Protein AF-A0A9P6LKK5-F1 (afdb_monomer_lite)

Organism: NCBI:txid1095194

Secondary structure (DSSP, 8-state):
-------TTTT---TT----S--SEEEEEEEEEPSSTTHHHHHHHHHHHHHHHHHHHHHH-GGG--EEEEEE-HHHHHHHH-SPPPTT--PPPPEE-SS-EE-----SEEEEEEESSHHHHHHHHHHHHHHHGGGEEEEEEEEEE-BTTTB-TTSSB-STTS--TTHHHHHHS--TTT---TTTTT--EEEEEEEEE-HHHHHHS-HHHHHHHHTB-TTT-PBPPPPPTTSPPPHHHHH-EE-TT--EE--EE--EEEEETTTTEEEEEEEEEES-HHHHHHHHHHHHHTTTTT---HHHHHEEE----------PPPP-SS-EE-SSPEEE-SEEEEEEEEEE-S--TT-----TT-SEEEEEPTTEEEEEEEE-SS-SEEEEESSSEEEEEEEES--SSEEEEE-SSS-EEEEEEEEE--SS-SEEE-SSEEEEEES-EEEEEEEEEEE-SS-TT----EEEEEES-EEEEEEEEEEEEGGGT--EEEES-B-SSEEEEEEEE----TTS---B-S--TTEEE-SS-B--

Radius of gyration: 26.07 Å; chains: 1; bounding box: 73×42×78 Å

Sequence (532 aa):
MSNIVQLSQLIKTIAGYEKTSPELSATFLVLSAANIPQATQRIRLALSNISGITKNIFTRHPNGKLSCTVGIGYDIWTQIIQQPRPAELRPFTEVQGPKYTAVSTPGDLLFHIRSERRDLSFEFERQLMDILSDAVTVEDETVGFRYFDARDVLGFVDGTANPVGPDVSDTVLVTELEDTTPTALGGSYVVVQKYLHDLESWRRLSTEEQETIIGRTKLDNNELGDAAPDQQKSHKSLTTIEDEDGNEHEILRDNMPFGSPASGEFGTYFIGYSKKLWVIEKMMERMFVGNPPGLHDRIISAALLASVAAGQTLNIPTRSGAIISLPAPSVISGVKDMGNKEYDRGRSCFTDVETPGGHPVFILEDGATLSNAIIGAGQVEGIHCRGACTLKNVWFRRVCDGAITLKGNGNVLIEGGGAQTAVDNVVSHQGQGTVTIKDYTVVDSNRLYRSCGNCANNGGPRNVVVQNLKANDLTLIAGINSNFGDVSTVSNSCGTSVVKVCQEFKGVQKGQESPKVATTANCKGQVSLAAC

pLDDT: mean 85.96, std 15.35, range [19.72, 98.88]

InterPro domains:
  IPR004898 Pectate lyase PlyH/PlyE-like [PF03211] (315-511)
  IPR006314 Dyp-type peroxidase [PS51404] (6-338)
  IPR006314 Dyp-type peroxidase [PTHR30521] (35-299)
  IPR006314 Dyp-type peroxidase [TIGR01413] (30-300)
  IPR011008 Dimeric alpha-beta barrel [SSF54909] (26-300)
  IPR011050 Pectin lyase fold/virulence factor [SSF51126] (334-515)
  IPR012334 Pectin lyase fold [G3DSA:2.160.20.10] (328-529)
  IPR048327 Dyp-type peroxidase, N-terminal domain [PF04261] (55-146)
  IPR048328 Dyp-type peroxidase, C-terminal domain [PF20628] (149-299)

Structure (mmCIF, N/CA/C/O backbone):
data_AF-A0A9P6LKK5-F1
#
_entry.id   AF-A0A9P6LKK5-F1
#
loop_
_atom_site.group_PDB
_atom_site.id
_atom_site.type_symbol
_atom_site.label_atom_id
_atom_site.label_alt_id
_atom_site.label_comp_id
_atom_site.label_asym_id
_atom_site.label_entity_id
_atom_site.label_seq_id
_atom_site.pdbx_PDB_ins_code
_atom_site.Cartn_x
_atom_site.Cartn_y
_atom_site.Cartn_z
_atom_site.occupancy
_atom_site.B_iso_or_equiv
_atom_site.auth_seq_id
_atom_site.auth_comp_id
_atom_site.auth_asym_id
_atom_site.auth_atom_id
_atom_site.pdbx_PDB_model_num
ATOM 1 N N . MET A 1 1 ? 9.078 18.291 45.740 1.00 24.97 1 MET A N 1
ATOM 2 C CA . MET A 1 1 ? 8.128 17.400 45.039 1.00 24.97 1 MET A CA 1
ATOM 3 C C . MET A 1 1 ? 8.243 17.652 43.544 1.00 24.97 1 MET A C 1
ATOM 5 O O . MET A 1 1 ? 7.370 18.270 42.955 1.00 24.97 1 MET A O 1
ATOM 9 N N . SER A 1 2 ? 9.349 17.203 42.950 1.00 19.72 2 SER A N 1
ATOM 10 C CA . SER A 1 2 ? 9.647 17.413 41.530 1.00 19.72 2 SER A CA 1
ATOM 11 C C . SER A 1 2 ? 10.340 16.151 41.022 1.00 19.72 2 SER A C 1
ATOM 13 O O . SER A 1 2 ? 11.561 16.096 40.935 1.00 19.72 2 SER A O 1
ATOM 15 N N . ASN A 1 3 ? 9.557 15.097 40.781 1.00 20.23 3 ASN A N 1
ATOM 16 C CA . ASN A 1 3 ? 10.037 13.869 40.148 1.00 20.23 3 ASN A CA 1
ATOM 17 C C . ASN A 1 3 ? 10.166 14.121 38.640 1.00 20.23 3 ASN A C 1
ATOM 19 O O . ASN A 1 3 ? 9.314 13.719 37.854 1.00 20.23 3 ASN A O 1
ATOM 23 N N . ILE A 1 4 ? 11.221 14.835 38.248 1.00 20.88 4 ILE A N 1
ATOM 24 C CA . ILE A 1 4 ? 11.685 14.887 36.862 1.00 20.88 4 ILE A CA 1
ATOM 25 C C . ILE A 1 4 ? 12.546 13.638 36.671 1.00 20.88 4 ILE A C 1
ATOM 27 O O . ILE A 1 4 ? 13.735 13.630 36.975 1.00 20.88 4 ILE A O 1
ATOM 31 N N . VAL A 1 5 ? 11.920 12.545 36.234 1.00 21.16 5 VAL A N 1
ATOM 32 C CA . VAL A 1 5 ? 12.645 11.388 35.701 1.00 21.16 5 VAL A CA 1
ATOM 33 C C . VAL A 1 5 ? 13.292 11.854 34.396 1.00 21.16 5 VAL A C 1
ATOM 35 O O . VAL A 1 5 ? 12.589 12.203 33.449 1.00 21.16 5 VAL A O 1
ATOM 38 N N . GLN A 1 6 ? 14.625 11.928 34.372 1.00 20.97 6 GLN A N 1
ATOM 39 C CA . GLN A 1 6 ? 15.424 12.192 33.174 1.00 20.97 6 GLN A CA 1
ATOM 40 C C . GLN A 1 6 ? 15.034 11.200 32.066 1.00 20.97 6 GLN A C 1
ATOM 42 O O . GLN A 1 6 ? 15.446 10.046 32.082 1.00 20.97 6 GLN A O 1
ATOM 47 N N . LEU A 1 7 ? 14.274 11.660 31.068 1.00 25.59 7 LEU A N 1
ATOM 48 C CA . LEU A 1 7 ? 14.043 10.941 29.807 1.00 25.59 7 LEU A CA 1
ATOM 49 C C . LEU A 1 7 ? 15.267 10.982 28.863 1.00 25.59 7 LEU A C 1
ATOM 51 O O . LEU A 1 7 ? 15.170 10.590 27.706 1.00 25.59 7 LEU A O 1
ATOM 55 N N . SER A 1 8 ? 16.439 11.424 29.330 1.00 21.52 8 SER A N 1
ATOM 56 C CA . SER A 1 8 ? 17.638 11.641 28.506 1.00 21.52 8 SER A CA 1
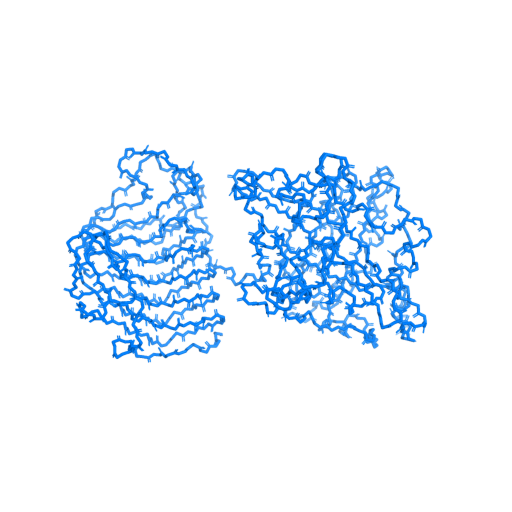ATOM 57 C C . SER A 1 8 ? 18.429 10.368 28.161 1.00 21.52 8 SER A C 1
ATOM 59 O O . SER A 1 8 ? 19.596 10.466 27.801 1.00 21.52 8 SER A O 1
ATOM 61 N N . GLN A 1 9 ? 17.845 9.171 28.286 1.00 23.14 9 GLN A N 1
ATOM 62 C CA . GLN A 1 9 ? 18.545 7.901 28.028 1.00 23.14 9 GLN A CA 1
ATOM 63 C C . GLN A 1 9 ? 17.785 6.901 27.147 1.00 23.14 9 GLN A C 1
ATOM 65 O O . GLN A 1 9 ? 18.331 5.845 26.836 1.00 23.14 9 GLN A O 1
ATOM 70 N N . LEU A 1 10 ? 16.581 7.223 26.663 1.00 28.08 10 LEU A N 1
ATOM 71 C CA . LEU A 1 10 ? 15.770 6.267 25.896 1.00 28.08 10 LEU A CA 1
ATOM 72 C C . LEU A 1 10 ? 16.036 6.251 24.375 1.00 28.08 10 LEU A C 1
ATOM 74 O O . LEU A 1 10 ? 15.193 5.791 23.617 1.00 28.08 10 LEU A O 1
ATOM 78 N N . ILE A 1 11 ? 17.208 6.728 23.939 1.00 31.28 11 ILE A N 1
ATOM 79 C CA . ILE A 1 11 ? 17.755 6.496 22.583 1.00 31.28 11 ILE A CA 1
ATOM 80 C C . ILE A 1 11 ? 18.913 5.474 22.631 1.00 31.28 11 ILE A C 1
ATOM 82 O O . ILE A 1 11 ? 19.483 5.091 21.619 1.00 31.28 11 ILE A O 1
ATOM 86 N N . LYS A 1 12 ? 19.214 4.910 23.812 1.00 30.47 12 LYS A N 1
ATOM 87 C CA . LYS A 1 12 ? 20.156 3.793 23.956 1.00 30.47 12 LYS A CA 1
ATOM 88 C C . LYS A 1 12 ? 19.431 2.470 24.163 1.00 30.47 12 LYS A C 1
ATOM 90 O O . LYS A 1 12 ? 19.333 1.974 25.282 1.00 30.47 12 LYS A O 1
ATOM 95 N N . THR A 1 13 ? 18.997 1.842 23.074 1.00 33.66 13 THR A N 1
ATOM 96 C CA . THR A 1 13 ? 18.974 0.370 22.992 1.00 33.66 13 THR A CA 1
ATOM 97 C C . THR A 1 13 ? 19.226 -0.104 21.554 1.00 33.66 13 THR A C 1
ATOM 99 O O . THR A 1 13 ? 18.430 -0.821 20.970 1.00 33.66 13 THR A O 1
ATOM 102 N N . ILE A 1 14 ? 20.379 0.278 20.993 1.00 33.88 14 ILE A N 1
ATOM 103 C CA . ILE A 1 14 ? 21.130 -0.590 20.057 1.00 33.88 14 ILE A CA 1
ATOM 104 C C . ILE A 1 14 ? 22.131 -1.469 20.852 1.00 33.88 14 ILE A C 1
ATOM 106 O O . ILE A 1 14 ? 22.833 -2.313 20.305 1.00 33.88 14 ILE A O 1
ATOM 110 N N . ALA A 1 15 ? 22.139 -1.349 22.190 1.00 28.02 15 ALA A N 1
ATOM 111 C CA . ALA A 1 15 ? 22.837 -2.245 23.114 1.00 28.02 15 ALA A CA 1
ATOM 112 C C . ALA A 1 15 ? 22.152 -3.625 23.133 1.00 28.02 15 ALA A C 1
ATOM 114 O O . ALA A 1 15 ? 21.361 -3.940 24.019 1.00 28.02 15 ALA A O 1
ATOM 115 N N . GLY A 1 16 ? 22.406 -4.397 22.083 1.00 32.59 16 GLY A N 1
ATOM 116 C CA . GLY A 1 16 ? 21.793 -5.690 21.812 1.00 32.59 16 GLY A CA 1
ATOM 117 C C . GLY A 1 16 ? 21.829 -6.090 20.338 1.00 32.59 16 GLY A C 1
ATOM 118 O O . GLY A 1 16 ? 21.479 -7.223 20.037 1.00 32.59 16 GLY A O 1
ATOM 119 N N . TYR A 1 17 ? 22.286 -5.226 19.420 1.00 37.94 17 TYR A N 1
ATOM 120 C CA . TYR A 1 17 ? 22.567 -5.637 18.040 1.00 37.94 17 TYR A CA 1
ATOM 121 C C . TYR A 1 17 ? 23.902 -6.398 17.951 1.00 37.94 17 TYR A C 1
ATOM 123 O O . TYR A 1 17 ? 24.767 -6.098 17.138 1.00 37.94 17 TYR A O 1
ATOM 131 N N . GLU A 1 18 ? 24.088 -7.416 18.792 1.00 35.94 18 GLU A N 1
ATOM 132 C CA . GLU A 1 18 ? 24.951 -8.527 18.408 1.00 35.94 18 GLU A CA 1
ATOM 133 C C . GLU A 1 18 ? 24.128 -9.340 17.414 1.00 35.94 18 GLU A C 1
ATOM 135 O O . GLU A 1 18 ? 23.229 -10.078 17.818 1.00 35.94 18 GLU A O 1
ATOM 140 N N . LYS A 1 19 ? 24.384 -9.166 16.110 1.00 40.22 19 LYS A N 1
ATOM 141 C CA . LYS A 1 19 ? 23.773 -9.969 15.039 1.00 40.22 19 LYS A CA 1
ATOM 142 C C . LYS A 1 19 ? 24.194 -11.432 15.213 1.00 40.22 19 LYS A C 1
ATOM 144 O O . LYS A 1 19 ? 25.069 -11.943 14.523 1.00 40.22 19 LYS A O 1
ATOM 149 N N . THR A 1 20 ? 23.574 -12.117 16.162 1.00 37.66 20 THR A N 1
ATOM 150 C CA . THR A 1 20 ? 23.706 -13.547 16.403 1.00 37.66 20 THR A CA 1
ATOM 151 C C . THR A 1 20 ? 22.519 -14.208 15.717 1.00 37.66 20 THR A C 1
ATOM 153 O O . THR A 1 20 ? 21.538 -14.555 16.354 1.00 37.66 20 THR A O 1
ATOM 156 N N . SER A 1 21 ? 22.632 -14.352 14.391 1.00 46.91 21 SER A N 1
ATOM 157 C CA . SER A 1 21 ? 21.652 -14.898 13.430 1.00 46.91 21 SER A CA 1
ATOM 158 C C . SER A 1 21 ? 20.370 -14.073 13.199 1.00 46.91 21 SER A C 1
ATOM 160 O O . SER A 1 21 ? 19.715 -13.721 14.170 1.00 46.91 21 SER A O 1
ATOM 162 N N . PRO A 1 22 ? 19.952 -13.838 11.935 1.00 59.53 22 PRO A N 1
ATOM 163 C CA . PRO A 1 22 ? 18.678 -13.172 11.651 1.00 59.53 22 PRO A CA 1
ATOM 164 C C . PRO A 1 22 ? 17.504 -13.977 12.216 1.00 59.53 22 PRO A C 1
ATOM 166 O O . PRO A 1 22 ? 17.384 -15.173 11.918 1.00 59.53 22 PRO A O 1
ATOM 169 N N . GLU A 1 23 ? 16.676 -13.331 13.028 1.00 65.62 23 GLU A N 1
ATOM 170 C CA . GLU A 1 23 ? 15.540 -13.946 13.701 1.00 65.62 23 GLU A CA 1
ATOM 171 C C . GLU A 1 23 ? 14.476 -14.441 12.702 1.00 65.62 23 GLU A C 1
ATOM 173 O O . GLU A 1 23 ? 14.316 -13.917 11.599 1.00 65.62 23 GLU A O 1
ATOM 178 N N . LEU A 1 24 ? 13.732 -15.487 13.072 1.00 80.62 24 LEU A N 1
ATOM 179 C CA . LEU A 1 24 ? 12.740 -16.109 12.184 1.00 80.62 24 LEU A CA 1
ATOM 180 C C . LEU A 1 24 ? 11.471 -15.266 11.968 1.00 80.62 24 LEU A C 1
ATOM 182 O O . LEU A 1 24 ? 10.758 -15.498 10.987 1.00 80.62 24 LEU A O 1
ATOM 186 N N . SER A 1 25 ? 11.165 -14.325 12.867 1.00 89.81 25 SER A N 1
ATOM 187 C CA . SER A 1 25 ? 9.925 -13.545 12.860 1.00 89.81 25 SER A CA 1
ATOM 188 C C . SER A 1 25 ? 10.172 -12.078 13.192 1.00 89.81 25 SER A C 1
ATOM 190 O O . SER A 1 25 ? 10.912 -11.755 14.122 1.00 89.81 25 SER A O 1
ATOM 192 N N . ALA A 1 26 ? 9.446 -11.199 12.504 1.00 92.81 26 ALA A N 1
ATOM 193 C CA . ALA A 1 26 ? 9.378 -9.779 12.824 1.00 92.81 26 ALA A CA 1
ATOM 194 C C . ALA A 1 26 ? 7.929 -9.282 12.759 1.00 92.81 26 ALA A C 1
ATOM 196 O O . ALA A 1 26 ? 7.151 -9.754 11.935 1.00 92.81 26 ALA A O 1
ATOM 197 N N . THR A 1 27 ? 7.578 -8.326 13.608 1.00 95.19 27 THR A N 1
ATOM 198 C CA . THR A 1 27 ? 6.369 -7.512 13.481 1.00 95.19 27 THR A CA 1
ATOM 199 C C . THR A 1 27 ? 6.807 -6.067 13.286 1.00 95.19 27 THR A C 1
ATOM 201 O O . THR A 1 27 ? 7.571 -5.533 14.094 1.00 95.19 27 THR A O 1
ATOM 204 N N . PHE A 1 28 ? 6.315 -5.442 12.223 1.00 95.00 28 PHE A N 1
ATOM 205 C CA . PHE A 1 28 ? 6.422 -4.012 11.978 1.00 95.00 28 PHE A CA 1
ATOM 206 C C . PHE A 1 28 ? 5.086 -3.385 12.340 1.00 95.00 28 PHE A C 1
ATOM 208 O O . PHE A 1 28 ? 4.068 -3.715 11.735 1.00 95.00 28 PHE A O 1
ATOM 215 N N . LEU A 1 29 ? 5.094 -2.518 13.345 1.00 95.62 29 LEU A N 1
ATOM 216 C CA . LEU A 1 29 ? 3.903 -1.824 13.807 1.00 95.62 29 LEU A CA 1
ATOM 217 C C . LEU A 1 29 ? 4.122 -0.318 13.672 1.00 95.62 29 LEU A C 1
ATOM 219 O O . LEU A 1 29 ? 4.954 0.253 14.381 1.00 95.62 29 LEU A O 1
ATOM 223 N N . VAL A 1 30 ? 3.390 0.306 12.753 1.00 92.75 30 VAL A N 1
ATOM 224 C CA . VAL A 1 30 ? 3.398 1.752 12.508 1.00 92.75 30 VAL A CA 1
ATOM 225 C C . VAL A 1 30 ? 2.112 2.345 13.063 1.00 92.75 30 VAL A C 1
ATOM 227 O O . VAL A 1 30 ? 1.020 1.875 12.748 1.00 92.75 30 VAL A O 1
ATOM 230 N N . LEU A 1 31 ? 2.239 3.369 13.903 1.00 91.25 31 LEU A N 1
ATOM 231 C CA . LEU A 1 31 ? 1.123 3.973 14.623 1.00 91.25 31 LEU A CA 1
ATOM 232 C C . LEU A 1 31 ? 1.132 5.495 14.474 1.00 91.25 31 LEU A C 1
ATOM 234 O O . LEU A 1 31 ? 2.204 6.101 14.520 1.00 91.25 31 LEU A O 1
ATOM 238 N N . SER A 1 32 ? -0.045 6.114 14.418 1.00 91.38 32 SER A N 1
ATOM 239 C CA . SER A 1 32 ? -0.208 7.561 14.622 1.00 91.38 32 SER A CA 1
ATOM 240 C C . SER A 1 32 ? -0.735 7.847 16.022 1.00 91.38 32 SER A C 1
ATOM 242 O O . SER A 1 32 ? -1.492 7.059 16.593 1.00 91.38 32 SER A O 1
ATOM 244 N N . ALA A 1 33 ? -0.354 8.981 16.601 1.00 89.38 33 ALA A N 1
ATOM 245 C CA . ALA A 1 33 ? -0.901 9.433 17.868 1.00 89.38 33 ALA A CA 1
ATOM 246 C C . ALA A 1 33 ? -2.366 9.861 17.687 1.00 89.38 33 ALA A C 1
ATOM 248 O O . ALA A 1 33 ? -2.702 10.676 16.827 1.00 89.38 33 ALA A O 1
ATOM 249 N N . ALA A 1 34 ? -3.254 9.351 18.538 1.00 90.69 34 ALA A N 1
ATOM 250 C CA . ALA A 1 34 ? -4.645 9.777 18.542 1.00 90.69 34 ALA A CA 1
ATOM 251 C C . ALA A 1 34 ? -4.765 11.219 19.056 1.00 90.69 34 ALA A C 1
ATOM 253 O O . ALA A 1 34 ? -4.057 11.643 19.974 1.00 90.69 34 ALA A O 1
ATOM 254 N N . ASN A 1 35 ? -5.730 11.969 18.525 1.00 90.75 35 ASN A N 1
ATOM 255 C CA . ASN A 1 35 ? -6.010 13.332 18.972 1.00 90.75 35 ASN A CA 1
ATOM 256 C C . ASN A 1 35 ? -6.849 13.345 20.266 1.00 90.75 35 ASN A C 1
ATOM 258 O O . ASN A 1 35 ? -8.003 13.780 20.276 1.00 90.75 35 ASN A O 1
ATOM 262 N N . ILE A 1 36 ? -6.279 12.825 21.358 1.00 89.88 36 ILE A N 1
ATOM 263 C CA . ILE A 1 36 ? -6.886 12.833 22.694 1.00 89.88 36 ILE A CA 1
ATOM 264 C C . ILE A 1 36 ? -5.930 13.446 23.730 1.00 89.88 36 ILE A C 1
ATOM 266 O O . ILE A 1 36 ? -4.716 13.251 23.635 1.00 89.88 36 ILE A O 1
ATOM 270 N N . PRO A 1 37 ? -6.433 14.130 24.781 1.00 84.88 37 PRO A N 1
ATOM 271 C CA . PRO A 1 37 ? -5.588 14.871 25.729 1.00 84.88 37 PRO A CA 1
ATOM 272 C C . PRO A 1 37 ? -4.498 14.047 26.433 1.00 84.88 37 PRO A C 1
ATOM 274 O O . PRO A 1 37 ? -3.517 14.598 26.922 1.00 84.88 37 PRO A O 1
ATOM 277 N N . GLN A 1 38 ? -4.684 12.728 26.528 1.00 90.62 38 GLN A N 1
ATOM 278 C CA . GLN A 1 38 ? -3.804 11.815 27.262 1.00 90.62 38 GLN A CA 1
ATOM 279 C C . GLN A 1 38 ? -2.867 11.015 26.346 1.00 90.62 38 GLN A C 1
ATOM 281 O O . GLN A 1 38 ? -2.044 10.256 26.863 1.00 90.62 38 GLN A O 1
ATOM 286 N N . ALA A 1 39 ? -2.963 11.172 25.018 1.00 91.12 39 ALA A N 1
ATOM 287 C CA . ALA A 1 39 ? -2.233 10.341 24.061 1.00 91.12 39 ALA A CA 1
ATOM 288 C C . ALA A 1 39 ? -0.719 10.412 24.288 1.00 91.12 39 ALA A C 1
ATOM 290 O O . ALA A 1 39 ? -0.074 9.401 24.557 1.00 91.12 39 ALA A O 1
ATOM 291 N N . THR A 1 40 ? -0.163 11.626 24.321 1.00 93.56 40 THR A N 1
ATOM 292 C CA . THR A 1 40 ? 1.268 11.874 24.549 1.00 93.56 40 THR A CA 1
ATOM 293 C C . THR A 1 40 ? 1.767 11.255 25.859 1.00 93.56 40 THR A C 1
ATOM 295 O O . THR A 1 40 ? 2.863 10.695 25.909 1.00 93.56 40 THR A O 1
ATOM 298 N N . GLN A 1 41 ? 0.969 11.320 26.931 1.00 93.25 41 GLN A N 1
ATOM 299 C CA . GLN A 1 41 ? 1.338 10.745 28.227 1.00 93.25 41 GLN A CA 1
ATOM 300 C C . GLN A 1 41 ? 1.374 9.213 28.175 1.00 93.25 41 GLN A C 1
ATOM 302 O O . GLN A 1 41 ? 2.319 8.618 28.696 1.00 93.25 41 GLN A O 1
ATOM 307 N N . ARG A 1 42 ? 0.381 8.574 27.544 1.00 94.38 42 ARG A N 1
ATOM 308 C CA . ARG A 1 42 ? 0.338 7.109 27.408 1.00 94.38 42 ARG A CA 1
ATOM 309 C C . ARG A 1 42 ? 1.407 6.586 26.460 1.00 94.38 42 ARG A C 1
ATOM 311 O O . ARG A 1 42 ? 2.040 5.590 26.785 1.00 94.38 42 ARG A O 1
ATOM 318 N N . ILE A 1 43 ? 1.688 7.293 25.366 1.00 95.19 43 ILE A N 1
ATOM 319 C CA . ILE A 1 43 ? 2.802 6.959 24.470 1.00 95.19 43 ILE A CA 1
ATOM 320 C C . ILE A 1 43 ? 4.121 7.010 25.246 1.00 95.19 43 ILE A C 1
ATOM 322 O O . ILE A 1 43 ? 4.865 6.036 25.255 1.00 95.19 43 ILE A O 1
ATOM 326 N N . ARG A 1 44 ? 4.397 8.091 25.988 1.00 94.56 44 ARG A N 1
ATOM 327 C CA . ARG A 1 44 ? 5.609 8.176 26.826 1.00 94.56 44 ARG A CA 1
ATOM 328 C C . ARG A 1 44 ? 5.677 7.067 27.876 1.00 94.56 44 ARG A C 1
ATOM 330 O O . ARG A 1 44 ? 6.757 6.531 28.121 1.00 94.56 44 ARG A O 1
ATOM 337 N N . LEU A 1 45 ? 4.541 6.707 28.478 1.00 92.69 45 LEU A N 1
ATOM 338 C CA . LEU A 1 45 ? 4.457 5.582 29.405 1.00 92.69 45 LEU A CA 1
ATOM 339 C C . LEU A 1 45 ? 4.810 4.264 28.703 1.00 92.69 45 LEU A C 1
ATOM 341 O O . LEU A 1 45 ? 5.653 3.528 29.213 1.00 92.69 45 LEU A O 1
ATOM 345 N N . ALA A 1 46 ? 4.230 3.984 27.536 1.00 93.38 46 ALA A N 1
ATOM 346 C CA . ALA A 1 46 ? 4.524 2.794 26.742 1.00 93.38 46 ALA A CA 1
ATOM 347 C C . ALA A 1 46 ? 6.014 2.712 26.390 1.00 93.38 46 ALA A C 1
ATOM 349 O O . ALA A 1 46 ? 6.652 1.707 26.698 1.00 93.38 46 ALA A O 1
ATOM 350 N N . LEU A 1 47 ? 6.596 3.803 25.879 1.00 91.12 47 LEU A N 1
ATOM 351 C CA . LEU A 1 47 ? 8.025 3.892 25.567 1.00 91.12 47 LEU A CA 1
ATOM 352 C C . LEU A 1 47 ? 8.895 3.565 26.789 1.00 91.12 47 LEU A C 1
ATOM 354 O O . LEU A 1 47 ? 9.792 2.730 26.709 1.00 91.12 47 LEU A O 1
ATOM 358 N N . SER A 1 48 ? 8.584 4.141 27.955 1.00 90.06 48 SER A N 1
ATOM 359 C CA . SER A 1 48 ? 9.326 3.856 29.193 1.00 90.06 48 SER A CA 1
ATOM 360 C C . SER A 1 48 ? 9.207 2.398 29.672 1.00 90.06 48 SER A C 1
ATOM 362 O O . SER A 1 48 ? 10.092 1.912 30.378 1.00 90.06 48 SER A O 1
ATOM 364 N N . ASN A 1 49 ? 8.149 1.683 29.267 1.00 89.19 49 ASN A N 1
ATOM 365 C CA . ASN A 1 49 ? 7.883 0.300 29.664 1.00 89.19 49 ASN A CA 1
ATOM 366 C C . ASN A 1 49 ? 8.469 -0.755 28.717 1.00 89.19 49 ASN A C 1
ATOM 368 O O . ASN A 1 49 ? 8.507 -1.921 29.103 1.00 89.19 49 ASN A O 1
ATOM 372 N N . ILE A 1 50 ? 8.983 -0.386 27.539 1.00 88.50 50 ILE A N 1
ATOM 373 C CA . ILE A 1 50 ? 9.526 -1.339 26.549 1.00 88.50 50 ILE A CA 1
ATOM 374 C C . ILE A 1 50 ? 10.542 -2.290 27.176 1.00 88.50 50 ILE A C 1
ATOM 376 O O . ILE A 1 50 ? 10.401 -3.505 27.076 1.00 88.50 50 ILE A O 1
ATOM 380 N N . SER A 1 51 ? 11.524 -1.753 27.907 1.00 83.44 51 SER A N 1
ATOM 381 C CA . SER A 1 51 ? 12.541 -2.582 28.565 1.00 83.44 51 SER A CA 1
ATOM 382 C C . SER A 1 51 ? 11.948 -3.536 29.611 1.00 83.44 51 SER A C 1
ATOM 384 O O . SER A 1 51 ? 12.473 -4.631 29.815 1.00 83.44 51 SER A O 1
ATOM 386 N N . GLY A 1 52 ? 10.849 -3.143 30.260 1.00 86.31 52 GLY A N 1
ATOM 387 C CA . GLY A 1 52 ? 10.107 -3.973 31.204 1.00 86.31 52 GLY A CA 1
ATOM 388 C C . GLY A 1 52 ? 9.379 -5.122 30.509 1.00 86.31 52 GLY A C 1
ATOM 389 O O . GLY A 1 52 ? 9.515 -6.266 30.943 1.00 86.31 52 GLY A O 1
ATOM 390 N N . ILE A 1 53 ? 8.680 -4.835 29.405 1.00 87.19 53 ILE A N 1
ATOM 391 C CA . ILE A 1 53 ? 7.989 -5.839 28.579 1.00 87.19 53 ILE A CA 1
ATOM 392 C C . ILE A 1 53 ? 9.008 -6.846 28.028 1.00 87.19 53 ILE A C 1
ATOM 394 O O . ILE A 1 53 ? 8.864 -8.051 28.246 1.00 87.19 53 ILE A O 1
ATOM 398 N N . THR A 1 54 ? 10.096 -6.365 27.410 1.00 84.75 54 THR A N 1
ATOM 399 C CA . THR A 1 54 ? 11.154 -7.226 26.857 1.00 84.75 54 THR A CA 1
ATOM 400 C C . THR A 1 54 ? 11.754 -8.129 27.931 1.00 84.75 54 THR A C 1
ATOM 402 O O . THR A 1 54 ? 11.849 -9.336 27.726 1.00 84.75 54 THR A O 1
ATOM 405 N N . LYS A 1 55 ? 12.116 -7.589 29.106 1.00 81.88 55 LYS A N 1
ATOM 406 C CA . LYS A 1 55 ? 12.689 -8.384 30.209 1.00 81.88 55 LYS A CA 1
ATOM 407 C C . LYS A 1 55 ? 11.715 -9.425 30.749 1.00 81.88 55 LYS A C 1
ATOM 409 O O . LYS A 1 55 ? 12.143 -10.538 31.055 1.00 81.88 55 LYS A O 1
ATOM 414 N N . ASN A 1 56 ? 10.432 -9.086 30.874 1.00 84.38 56 ASN A N 1
ATOM 415 C CA . ASN A 1 56 ? 9.409 -10.013 31.359 1.00 84.38 56 ASN A CA 1
ATOM 416 C C . ASN A 1 56 ? 9.302 -11.238 30.440 1.00 84.38 56 ASN A C 1
ATOM 418 O O . ASN A 1 56 ? 9.372 -12.374 30.913 1.00 84.38 56 ASN A O 1
ATOM 422 N N . ILE A 1 57 ? 9.229 -11.007 29.128 1.00 84.12 57 ILE A N 1
ATOM 423 C CA . ILE A 1 57 ? 9.148 -12.082 28.136 1.00 84.12 57 ILE A CA 1
ATOM 424 C C . ILE A 1 57 ? 10.476 -12.850 28.061 1.00 84.12 57 ILE A C 1
ATOM 426 O O . ILE A 1 57 ? 10.481 -14.080 28.136 1.00 84.12 57 ILE A O 1
ATOM 430 N N . PHE A 1 58 ? 11.612 -12.146 28.007 1.00 81.06 58 PHE A N 1
ATOM 431 C CA . PHE A 1 58 ? 12.944 -12.754 27.932 1.00 81.06 58 PHE A CA 1
ATOM 432 C C . PHE A 1 58 ? 13.251 -13.662 29.129 1.00 81.06 58 PHE A C 1
ATOM 434 O O . PHE A 1 58 ? 13.767 -14.759 28.946 1.00 81.06 58 PHE A O 1
ATOM 441 N N . THR A 1 59 ? 12.880 -13.264 30.351 1.00 77.69 59 THR A N 1
ATOM 442 C CA . THR A 1 59 ? 13.110 -14.077 31.565 1.00 77.69 59 THR A CA 1
ATOM 443 C C . THR A 1 59 ? 12.439 -15.451 31.470 1.00 77.69 59 THR A C 1
ATOM 445 O O . THR A 1 59 ? 12.950 -16.434 32.002 1.00 77.69 59 THR A O 1
ATOM 448 N N . ARG A 1 60 ? 11.301 -15.538 30.773 1.00 82.56 60 ARG A N 1
ATOM 449 C CA . ARG A 1 60 ? 10.570 -16.793 30.545 1.00 82.56 60 ARG A CA 1
ATOM 450 C C . ARG A 1 60 ? 11.089 -17.556 29.322 1.00 82.56 60 ARG A C 1
ATOM 452 O O . ARG A 1 60 ? 10.918 -18.771 29.247 1.00 82.56 60 ARG A O 1
ATOM 459 N N . HIS A 1 61 ? 11.725 -16.854 28.381 1.00 83.94 61 HIS A N 1
ATOM 460 C CA . HIS A 1 61 ? 12.159 -17.373 27.083 1.00 83.94 61 HIS A CA 1
ATOM 461 C C . HIS A 1 61 ? 13.553 -16.841 26.685 1.00 83.94 61 HIS A C 1
ATOM 463 O O . HIS A 1 61 ? 13.669 -16.089 25.714 1.00 83.94 61 HIS A O 1
ATOM 469 N N . PRO A 1 62 ? 14.635 -17.245 27.379 1.00 75.31 62 PRO A N 1
ATOM 470 C CA . PRO A 1 62 ? 15.974 -16.676 27.172 1.00 75.31 62 PRO A CA 1
ATOM 471 C C . PRO A 1 62 ? 16.547 -16.943 25.770 1.00 75.31 62 PRO A C 1
ATOM 473 O O . PRO A 1 62 ? 17.326 -16.151 25.254 1.00 75.31 62 PRO A O 1
ATOM 476 N N . ASN A 1 63 ? 16.109 -18.020 25.111 1.00 80.00 63 ASN A N 1
ATOM 477 C CA . ASN A 1 63 ? 16.513 -18.356 23.740 1.00 80.00 63 ASN A CA 1
ATOM 478 C C . ASN A 1 63 ? 15.638 -17.682 22.666 1.00 80.00 63 ASN A C 1
ATOM 480 O O . ASN A 1 63 ? 15.791 -17.973 21.487 1.00 80.00 63 ASN A O 1
ATOM 484 N N . GLY A 1 64 ? 14.683 -16.832 23.058 1.00 76.94 64 GLY A N 1
ATOM 485 C CA . GLY A 1 64 ? 13.725 -16.212 22.142 1.00 76.94 64 GLY A CA 1
ATOM 486 C C . GLY A 1 64 ? 14.265 -15.026 21.342 1.00 76.94 64 GLY A C 1
ATOM 487 O O . GLY A 1 64 ? 13.583 -14.584 20.422 1.00 76.94 64 GLY A O 1
ATOM 488 N N . LYS A 1 65 ? 15.444 -14.503 21.719 1.00 82.06 65 LYS A N 1
ATOM 489 C CA . LYS A 1 65 ? 16.099 -13.308 21.145 1.00 82.06 65 LYS A CA 1
ATOM 490 C C . LYS A 1 65 ? 15.127 -12.164 20.828 1.00 82.06 65 LYS A C 1
ATOM 492 O O . LYS A 1 65 ? 15.167 -11.562 19.764 1.00 82.06 65 LYS A O 1
ATOM 497 N N . LEU A 1 66 ? 14.215 -11.888 21.759 1.00 85.19 66 LEU A N 1
ATOM 498 C CA . LEU A 1 66 ? 13.247 -10.812 21.592 1.00 85.19 66 LEU A CA 1
ATOM 499 C C . LEU A 1 66 ? 13.963 -9.457 21.632 1.00 85.19 66 LEU A C 1
ATOM 501 O O . LEU A 1 66 ? 14.588 -9.116 22.639 1.00 85.19 66 LEU A O 1
ATOM 505 N N . SER A 1 67 ? 13.810 -8.668 20.574 1.00 85.38 67 SER A N 1
ATOM 506 C CA . SER A 1 67 ? 14.257 -7.279 20.509 1.00 85.38 67 SER A CA 1
ATOM 507 C C . SER A 1 67 ? 13.136 -6.376 19.998 1.00 85.38 67 SER A C 1
ATOM 509 O O . SER A 1 67 ? 12.239 -6.818 19.283 1.00 85.38 67 SER A O 1
ATOM 511 N N . CYS A 1 68 ? 13.159 -5.109 20.406 1.00 88.88 68 CYS A N 1
ATOM 512 C CA . CYS A 1 68 ? 12.237 -4.094 19.913 1.00 88.88 68 CYS A CA 1
ATOM 513 C C . CYS A 1 68 ? 13.004 -2.793 19.692 1.00 88.88 68 CYS A C 1
ATOM 515 O O . CYS A 1 68 ? 13.578 -2.244 20.636 1.00 88.88 68 CYS A O 1
ATOM 517 N N . THR A 1 69 ? 13.016 -2.318 18.450 1.00 87.88 69 THR A N 1
ATOM 518 C CA . THR A 1 69 ? 13.564 -1.013 18.075 1.00 87.88 69 THR A CA 1
ATOM 519 C C . THR A 1 69 ? 12.418 -0.039 17.852 1.00 87.88 69 THR A C 1
ATOM 521 O O . THR A 1 69 ? 11.445 -0.370 17.177 1.00 87.88 69 THR A O 1
ATOM 524 N N . VAL A 1 70 ? 12.545 1.169 18.404 1.00 91.06 70 VAL A N 1
ATOM 525 C CA . VAL A 1 70 ? 11.527 2.217 18.285 1.00 91.06 70 VAL A CA 1
ATOM 526 C C . VAL A 1 70 ? 11.993 3.309 17.335 1.00 91.06 70 VAL A C 1
ATOM 528 O O . VAL A 1 70 ? 13.061 3.881 17.541 1.00 91.06 70 VAL A O 1
ATOM 531 N N . GLY A 1 71 ? 11.167 3.634 16.345 1.00 90.12 71 GLY A N 1
ATOM 532 C CA . GLY A 1 71 ? 11.268 4.864 15.563 1.00 90.12 71 GLY A CA 1
ATOM 533 C C . GLY A 1 71 ? 10.256 5.901 16.050 1.00 90.12 71 GLY A C 1
ATOM 534 O O . GLY A 1 71 ? 9.152 5.547 16.463 1.00 90.12 71 GLY A O 1
ATOM 535 N N . ILE A 1 72 ? 10.633 7.179 16.011 1.00 92.38 72 ILE A N 1
ATOM 536 C CA . ILE A 1 72 ? 9.769 8.304 16.389 1.00 92.38 72 ILE A CA 1
ATOM 537 C C . ILE A 1 72 ? 9.774 9.310 15.242 1.00 92.38 72 ILE A C 1
ATOM 539 O O . ILE A 1 72 ? 10.831 9.815 14.860 1.00 92.38 72 ILE A O 1
ATOM 543 N N . GLY A 1 73 ? 8.590 9.586 14.705 1.00 86.94 73 GLY A N 1
ATOM 544 C CA . GLY A 1 73 ? 8.372 10.469 13.569 1.00 86.94 73 GLY A CA 1
ATOM 545 C C . GLY A 1 73 ? 8.697 11.931 13.869 1.00 86.94 73 GLY A C 1
ATOM 546 O O . GLY A 1 73 ? 8.708 12.389 15.017 1.00 86.94 73 GLY A O 1
ATOM 547 N N . TYR A 1 74 ? 8.949 12.690 12.804 1.00 87.31 74 TYR A N 1
ATOM 548 C CA . TYR A 1 74 ? 9.326 14.101 12.878 1.00 87.31 74 TYR A CA 1
ATOM 549 C C . TYR A 1 74 ? 8.292 14.968 13.617 1.00 87.31 74 TYR A C 1
ATOM 551 O O . TYR A 1 74 ? 8.660 15.797 14.465 1.00 87.31 74 TYR A O 1
ATOM 559 N N . ASP A 1 75 ? 7.007 14.780 13.311 1.00 85.00 75 ASP A N 1
ATOM 560 C CA . ASP A 1 75 ? 5.917 15.626 13.808 1.00 85.00 75 ASP A CA 1
ATOM 561 C C . ASP A 1 75 ? 5.654 15.416 15.304 1.00 85.00 75 ASP A C 1
ATOM 563 O O . ASP A 1 75 ? 5.438 16.379 16.051 1.00 85.00 75 ASP A O 1
ATOM 567 N N . ILE A 1 76 ? 5.777 14.171 15.774 1.00 89.38 76 ILE A N 1
ATOM 568 C CA . ILE A 1 76 ? 5.547 13.808 17.174 1.00 89.38 76 ILE A CA 1
ATOM 569 C C . ILE A 1 76 ? 6.795 13.981 18.063 1.00 89.38 76 ILE A C 1
ATOM 571 O O . ILE A 1 76 ? 6.672 14.055 19.291 1.00 89.38 76 ILE A O 1
ATOM 575 N N . TRP A 1 77 ? 7.998 14.085 17.477 1.00 87.69 77 TRP A N 1
ATOM 576 C CA . TRP A 1 77 ? 9.277 14.084 18.205 1.00 87.69 77 TRP A CA 1
ATOM 577 C C . TRP A 1 77 ? 9.316 15.058 19.382 1.00 87.69 77 TRP A C 1
ATOM 579 O O . TRP A 1 77 ? 9.592 14.669 20.515 1.00 87.69 77 TRP A O 1
ATOM 589 N N . THR A 1 78 ? 9.029 16.340 19.146 1.00 88.19 78 THR A N 1
ATOM 590 C CA . THR A 1 78 ? 9.146 17.371 20.190 1.00 88.19 78 THR A CA 1
ATOM 591 C C . THR A 1 78 ? 8.080 17.225 21.270 1.00 88.19 78 THR A C 1
ATOM 593 O O . THR A 1 78 ? 8.325 17.593 22.419 1.00 88.19 78 THR A O 1
ATOM 596 N N . GLN A 1 79 ? 6.928 16.639 20.937 1.00 89.75 79 GLN A N 1
ATOM 597 C CA . GLN A 1 79 ? 5.855 16.364 21.891 1.00 89.75 79 GLN A CA 1
ATOM 598 C C . GLN A 1 79 ? 6.246 15.224 22.845 1.00 89.75 79 GLN A C 1
ATOM 600 O O . GLN A 1 79 ? 5.981 15.291 24.047 1.00 89.75 79 GLN A O 1
ATOM 605 N N . ILE A 1 80 ? 6.923 14.196 22.323 1.00 88.94 80 ILE A N 1
ATOM 606 C CA . ILE A 1 80 ? 7.271 12.980 23.068 1.00 88.94 80 ILE A CA 1
ATOM 607 C C . ILE A 1 80 ? 8.630 13.078 23.749 1.00 88.94 80 ILE A C 1
ATOM 609 O O . ILE A 1 80 ? 8.723 12.761 24.932 1.00 88.94 80 ILE A O 1
ATOM 613 N N . ILE A 1 81 ? 9.666 13.534 23.050 1.00 86.94 81 ILE A N 1
ATOM 614 C CA . ILE A 1 81 ? 11.043 13.588 23.558 1.00 86.94 81 ILE A CA 1
ATOM 615 C C . ILE A 1 81 ? 11.318 14.887 24.322 1.00 86.94 81 ILE A C 1
ATOM 617 O O . ILE A 1 81 ? 12.116 14.880 25.258 1.00 86.94 81 ILE A O 1
ATOM 621 N N . GLN A 1 82 ? 10.622 15.984 23.994 1.00 89.25 82 GLN A N 1
ATOM 622 C CA . GLN A 1 82 ? 10.815 17.305 24.620 1.00 89.25 82 GLN A CA 1
ATOM 623 C C . GLN A 1 82 ? 12.269 17.813 24.537 1.00 89.25 82 GLN A C 1
ATOM 625 O O . GLN A 1 82 ? 12.754 18.495 25.437 1.00 89.25 82 GLN A O 1
ATOM 630 N N . GLN A 1 83 ? 12.965 17.467 23.453 1.00 87.06 83 GLN A N 1
ATOM 631 C CA . GLN A 1 83 ? 14.329 17.898 23.136 1.00 87.06 83 GLN A CA 1
ATOM 632 C C . GLN A 1 83 ? 14.414 18.296 21.657 1.00 87.06 83 GLN A C 1
ATOM 634 O O . GLN A 1 83 ? 13.491 17.974 20.893 1.00 87.06 83 GLN A O 1
ATOM 639 N N . PRO A 1 84 ? 15.500 18.966 21.227 1.00 88.44 84 PRO A N 1
ATOM 640 C CA . PRO A 1 84 ? 15.746 19.224 19.815 1.00 88.44 84 PRO A CA 1
ATOM 641 C C . PRO A 1 84 ? 15.686 17.943 18.972 1.00 88.44 84 PRO A C 1
ATOM 643 O O . PRO A 1 84 ? 15.953 16.835 19.454 1.00 88.44 84 PRO A O 1
ATOM 646 N N . ARG A 1 85 ? 15.282 18.107 17.711 1.00 87.12 85 ARG A N 1
ATOM 647 C CA . ARG A 1 85 ? 15.296 17.029 16.719 1.00 87.12 85 ARG A CA 1
ATOM 648 C C . ARG A 1 85 ? 16.737 16.757 16.272 1.00 87.12 85 ARG A C 1
ATOM 650 O O . ARG A 1 85 ? 17.508 17.714 16.223 1.00 87.12 85 ARG A O 1
ATOM 657 N N . PRO A 1 86 ? 17.075 15.506 15.916 1.00 87.56 86 PRO A N 1
ATOM 658 C CA . PRO A 1 86 ? 18.296 15.202 15.185 1.00 87.56 86 PRO A CA 1
ATOM 659 C C . PRO A 1 86 ? 18.376 16.014 13.886 1.00 87.56 86 PRO A C 1
ATOM 661 O O . PRO A 1 86 ? 17.343 16.310 13.279 1.00 87.56 86 PRO A O 1
ATOM 664 N N . ALA A 1 87 ? 19.587 16.362 13.466 1.00 89.12 87 ALA A N 1
ATOM 665 C CA . ALA A 1 87 ? 19.879 17.319 12.405 1.00 89.12 87 ALA A CA 1
ATOM 666 C C . ALA A 1 87 ? 19.237 16.955 11.060 1.00 89.12 87 ALA A C 1
ATOM 668 O O . ALA A 1 87 ? 18.719 17.832 10.369 1.00 89.12 87 ALA A O 1
ATOM 669 N N . GLU A 1 88 ? 19.230 15.670 10.700 1.00 89.94 88 GLU A N 1
ATOM 670 C CA . GLU A 1 88 ? 18.631 15.203 9.451 1.00 89.94 88 GLU A CA 1
ATOM 671 C C . GLU A 1 88 ? 17.188 14.713 9.617 1.00 89.94 88 GLU A C 1
ATOM 673 O O . GLU A 1 88 ? 16.557 14.400 8.610 1.00 89.94 88 GLU A O 1
ATOM 678 N N . LEU A 1 89 ? 16.622 14.669 10.832 1.00 89.56 89 LEU A N 1
ATOM 679 C CA . LEU A 1 89 ? 15.257 14.172 11.022 1.00 89.56 89 LEU A CA 1
ATOM 680 C C . LEU A 1 89 ? 14.266 15.095 10.306 1.00 89.56 89 LEU A C 1
ATOM 682 O O . LEU A 1 89 ? 14.122 16.268 10.656 1.00 89.56 89 LEU A O 1
ATOM 686 N N . ARG A 1 90 ? 13.542 14.535 9.338 1.00 86.50 90 ARG A N 1
ATOM 687 C CA . ARG A 1 90 ? 12.510 15.204 8.540 1.00 86.50 90 ARG A CA 1
ATOM 688 C C . ARG A 1 90 ? 11.439 14.197 8.110 1.00 86.50 90 ARG A C 1
ATOM 690 O O . ARG A 1 90 ? 11.715 12.996 8.135 1.00 86.50 90 ARG A O 1
ATOM 697 N N . PRO A 1 91 ? 10.230 14.651 7.737 1.00 82.75 91 PRO A N 1
ATOM 698 C CA . PRO A 1 91 ? 9.245 13.780 7.105 1.00 82.75 91 PRO A CA 1
ATOM 699 C C . PRO A 1 91 ? 9.814 13.150 5.828 1.00 82.75 91 PRO A C 1
ATOM 701 O O . PRO A 1 91 ? 10.622 13.776 5.136 1.00 82.75 91 PRO A O 1
ATOM 704 N N . PHE A 1 92 ? 9.381 11.930 5.504 1.00 82.75 92 PHE A N 1
ATOM 705 C CA . PHE A 1 92 ? 9.780 11.278 4.259 1.00 82.75 92 PHE A CA 1
ATOM 706 C C . PHE A 1 92 ? 9.328 12.128 3.066 1.00 82.75 92 PHE A C 1
ATOM 708 O O . PHE A 1 92 ? 8.150 12.484 2.957 1.00 82.75 92 PHE A O 1
ATOM 715 N N . THR A 1 93 ? 10.267 12.470 2.186 1.00 81.50 93 THR A N 1
ATOM 716 C CA . THR A 1 93 ? 9.972 13.231 0.970 1.00 81.50 93 THR A CA 1
ATOM 717 C C . THR A 1 93 ? 9.613 12.261 -0.140 1.00 81.50 93 THR A C 1
ATOM 719 O O . THR A 1 93 ? 10.395 11.367 -0.456 1.00 81.50 93 THR A O 1
ATOM 722 N N . GLU A 1 94 ? 8.435 12.439 -0.738 1.00 80.44 94 GLU A N 1
ATOM 723 C CA . GLU A 1 94 ? 8.015 11.598 -1.854 1.00 80.44 94 GLU A CA 1
ATOM 724 C C . GLU A 1 94 ? 9.009 11.663 -3.010 1.00 80.44 94 GLU A C 1
ATOM 726 O O . GLU A 1 94 ? 9.415 12.745 -3.442 1.00 80.44 94 GLU A O 1
ATOM 731 N N . VAL A 1 95 ? 9.347 10.499 -3.558 1.00 83.62 95 VAL A N 1
ATOM 732 C CA . VAL A 1 95 ? 10.210 10.405 -4.737 1.00 83.62 95 VAL A CA 1
ATOM 733 C C . VAL A 1 95 ? 9.346 10.062 -5.938 1.00 83.62 95 VAL A C 1
ATOM 735 O O . VAL A 1 95 ? 8.963 8.909 -6.140 1.00 83.62 95 VAL A O 1
ATOM 738 N N . GLN A 1 96 ? 9.026 11.079 -6.734 1.00 84.81 96 GLN A N 1
ATOM 739 C CA . GLN A 1 96 ? 8.194 10.943 -7.927 1.00 84.81 96 GLN A CA 1
ATOM 740 C C . GLN A 1 96 ? 9.063 10.613 -9.143 1.00 84.81 96 GLN A C 1
ATOM 742 O O . GLN A 1 96 ? 9.694 11.486 -9.741 1.00 84.81 96 GLN A O 1
ATOM 747 N N . GLY A 1 97 ? 9.100 9.333 -9.506 1.00 78.25 97 GLY A N 1
ATOM 748 C CA . GLY A 1 97 ? 9.696 8.870 -10.750 1.00 78.25 97 GLY A CA 1
ATOM 749 C C . GLY A 1 97 ? 8.759 9.057 -11.951 1.00 78.25 97 GLY A C 1
ATOM 750 O O . GLY A 1 97 ? 7.565 9.310 -11.787 1.00 78.25 97 GLY A O 1
ATOM 751 N N . PRO A 1 98 ? 9.247 8.858 -13.190 1.00 75.81 98 PRO A N 1
ATOM 752 C CA . PRO A 1 98 ? 8.412 8.960 -14.392 1.00 75.81 98 PRO A CA 1
ATOM 753 C C . PRO A 1 98 ? 7.230 7.978 -14.432 1.00 75.81 98 PRO A C 1
ATOM 755 O O . PRO A 1 98 ? 6.245 8.230 -15.126 1.00 75.81 98 PRO A O 1
ATOM 758 N N . LYS A 1 99 ? 7.347 6.837 -13.737 1.00 75.44 99 LYS A N 1
ATOM 759 C CA . LYS A 1 99 ? 6.348 5.756 -13.737 1.00 75.44 99 LYS A CA 1
ATOM 760 C C . LYS A 1 99 ? 5.857 5.358 -12.343 1.00 75.44 99 LYS A C 1
ATOM 762 O O . LYS A 1 99 ? 4.699 4.976 -12.214 1.00 75.44 99 LYS A O 1
ATOM 767 N N . TYR A 1 100 ? 6.719 5.420 -11.332 1.00 81.06 100 TYR A N 1
ATOM 768 C CA . TYR A 1 100 ? 6.429 4.960 -9.974 1.00 81.06 100 TYR A CA 1
ATOM 769 C C . TYR A 1 100 ? 6.785 6.049 -8.965 1.00 81.06 100 TYR A C 1
ATOM 771 O O . TYR A 1 100 ? 7.742 6.792 -9.181 1.00 81.06 100 TYR A O 1
ATOM 779 N N . THR A 1 101 ? 6.051 6.100 -7.857 1.00 80.12 101 THR A N 1
ATOM 780 C CA . THR A 1 101 ? 6.243 7.103 -6.805 1.00 80.12 101 THR A CA 1
ATOM 781 C C . THR A 1 101 ? 6.486 6.424 -5.472 1.00 80.12 101 THR A C 1
ATOM 783 O O . THR A 1 101 ? 5.606 5.719 -4.990 1.00 80.12 101 THR A O 1
ATOM 786 N N . ALA A 1 102 ? 7.624 6.685 -4.832 1.00 80.62 102 ALA A N 1
ATOM 787 C CA . ALA A 1 102 ? 7.775 6.379 -3.415 1.00 80.62 102 ALA A CA 1
ATOM 788 C C . ALA A 1 102 ? 6.889 7.344 -2.617 1.00 80.62 102 ALA A C 1
ATOM 790 O O . ALA A 1 102 ? 7.227 8.520 -2.481 1.00 80.62 102 ALA A O 1
ATOM 791 N N . VAL A 1 103 ? 5.735 6.862 -2.158 1.00 80.00 103 VAL A N 1
ATOM 792 C CA . VAL A 1 103 ? 4.747 7.668 -1.426 1.00 80.00 103 VAL A CA 1
ATOM 793 C C . VAL A 1 103 ? 5.205 7.976 -0.000 1.00 80.00 103 VAL A C 1
ATOM 795 O O . VAL A 1 103 ? 5.971 7.213 0.589 1.00 80.00 103 VAL A O 1
ATOM 798 N N . SER A 1 104 ? 4.708 9.080 0.555 1.00 80.38 104 SER A N 1
ATOM 799 C CA . SER A 1 104 ? 4.912 9.475 1.950 1.00 80.38 104 SER A CA 1
ATOM 800 C C . SER A 1 104 ? 3.613 9.305 2.708 1.00 80.38 104 SER A C 1
ATOM 802 O O . SER A 1 104 ? 2.557 9.756 2.260 1.00 80.38 104 SER A O 1
ATOM 804 N N . THR A 1 105 ? 3.665 8.602 3.832 1.00 78.88 105 THR A N 1
ATOM 805 C CA . THR A 1 105 ? 2.458 8.129 4.496 1.00 78.88 105 THR A CA 1
ATOM 806 C C . THR A 1 105 ? 2.558 8.274 6.014 1.00 78.88 105 THR A C 1
ATOM 808 O O . THR A 1 105 ? 3.670 8.354 6.542 1.00 78.88 105 THR A O 1
ATOM 811 N N . PRO A 1 106 ? 1.421 8.398 6.729 1.00 80.44 106 PRO A N 1
ATOM 812 C CA . PRO A 1 106 ? 1.427 8.656 8.168 1.00 80.44 106 PRO A CA 1
ATOM 813 C C . PRO A 1 106 ? 2.161 7.594 8.992 1.00 80.44 106 PRO A C 1
ATOM 815 O O . PRO A 1 106 ? 2.113 6.402 8.694 1.00 80.44 106 PRO A O 1
ATOM 818 N N . GLY A 1 107 ? 2.804 8.046 10.068 1.00 83.19 107 GLY A N 1
ATOM 819 C CA . GLY A 1 107 ? 3.512 7.191 11.013 1.00 83.19 107 GLY A CA 1
ATOM 820 C C . GLY A 1 107 ? 4.273 8.016 12.046 1.00 83.19 107 GLY A C 1
ATOM 821 O O . GLY A 1 107 ? 5.363 8.521 11.781 1.00 83.19 107 GLY A O 1
ATOM 822 N N . ASP A 1 108 ? 3.707 8.138 13.244 1.00 89.00 108 ASP A N 1
ATOM 823 C CA . ASP A 1 108 ? 4.336 8.835 14.369 1.00 89.00 108 ASP A CA 1
ATOM 824 C C . ASP A 1 108 ? 5.289 7.928 15.149 1.00 89.00 108 ASP A C 1
ATOM 826 O O . ASP A 1 108 ? 6.287 8.389 15.706 1.00 89.00 108 ASP A O 1
ATOM 830 N N . LEU A 1 109 ? 4.981 6.635 15.223 1.00 92.75 109 LEU A N 1
ATOM 831 C CA . LEU A 1 109 ? 5.749 5.646 15.967 1.00 92.75 109 LEU A CA 1
ATOM 832 C C . LEU A 1 109 ? 5.950 4.405 15.105 1.00 92.75 109 LEU A C 1
ATOM 834 O O . LEU A 1 109 ? 5.007 3.916 14.490 1.00 92.75 109 LEU A O 1
ATOM 838 N N . LEU A 1 110 ? 7.163 3.865 15.128 1.00 95.38 110 LEU A N 1
ATOM 839 C CA . LEU A 1 110 ? 7.487 2.550 14.587 1.00 95.38 110 LEU A CA 1
ATOM 840 C C . LEU A 1 110 ? 7.930 1.655 15.739 1.00 95.38 110 LEU A C 1
ATOM 842 O O . LEU A 1 110 ? 8.830 2.028 16.488 1.00 95.38 110 LEU A O 1
ATOM 846 N N . PHE A 1 111 ? 7.371 0.455 15.830 1.00 94.88 111 PHE A N 1
ATOM 847 C CA . PHE A 1 111 ? 7.905 -0.627 16.646 1.00 94.88 111 PHE A CA 1
ATOM 848 C C . PHE A 1 111 ? 8.330 -1.759 15.717 1.00 94.88 111 PHE A C 1
ATOM 850 O O . PHE A 1 111 ? 7.499 -2.414 15.091 1.00 94.88 111 PHE A O 1
ATOM 857 N N . HIS A 1 112 ? 9.637 -1.976 15.623 1.00 93.75 112 HIS A N 1
ATOM 858 C CA . HIS A 1 112 ? 10.219 -3.103 14.910 1.00 93.75 112 HIS A CA 1
ATOM 859 C C . HIS A 1 112 ? 10.544 -4.201 15.927 1.00 93.75 112 HIS A C 1
ATOM 861 O O . HIS A 1 112 ? 11.540 -4.116 16.649 1.00 93.75 112 HIS A O 1
ATOM 867 N N . ILE A 1 113 ? 9.657 -5.193 16.029 1.00 93.38 113 ILE A N 1
ATOM 868 C CA . ILE A 1 113 ? 9.675 -6.234 17.063 1.00 93.38 113 ILE A CA 1
ATOM 869 C C . ILE A 1 113 ? 10.158 -7.544 16.445 1.00 93.38 113 ILE A C 1
ATOM 871 O O . ILE A 1 113 ? 9.454 -8.141 15.634 1.00 93.38 113 ILE A O 1
ATOM 875 N N . ARG A 1 114 ? 11.316 -8.049 16.860 1.00 90.44 114 ARG A N 1
ATOM 876 C CA . ARG A 1 114 ? 11.909 -9.276 16.304 1.00 90.44 114 ARG A CA 1
ATOM 877 C C . ARG A 1 114 ? 12.055 -10.353 17.351 1.00 90.44 114 ARG A C 1
ATOM 879 O O . ARG A 1 114 ? 12.319 -10.055 18.513 1.00 90.44 114 ARG A O 1
ATOM 886 N N . SER A 1 115 ? 11.903 -11.601 16.933 1.00 89.69 115 SER A N 1
ATOM 887 C CA . SER A 1 115 ? 12.141 -12.756 17.791 1.00 89.69 115 SER A CA 1
ATOM 888 C C . SER A 1 115 ? 12.311 -14.043 16.987 1.00 89.69 115 SER A C 1
ATOM 890 O O . SER A 1 115 ? 11.838 -14.179 15.858 1.00 89.69 115 SER A O 1
ATOM 892 N N . GLU A 1 116 ? 12.932 -15.046 17.605 1.00 87.88 116 GLU A N 1
ATOM 893 C CA . GLU A 1 116 ? 13.059 -16.394 17.028 1.00 87.88 116 GLU A CA 1
ATOM 894 C C . GLU A 1 116 ? 11.706 -17.112 16.898 1.00 87.88 116 GLU A C 1
ATOM 896 O O . GLU A 1 116 ? 11.597 -18.143 16.235 1.00 87.88 116 GLU A O 1
ATOM 901 N N . ARG A 1 117 ? 10.654 -16.604 17.552 1.00 87.00 117 ARG A N 1
ATOM 902 C CA . ARG A 1 117 ? 9.320 -17.202 17.534 1.00 87.00 117 ARG A CA 1
ATOM 903 C C . ARG A 1 117 ? 8.236 -16.138 17.527 1.00 87.00 117 ARG A C 1
ATOM 905 O O . ARG A 1 117 ? 8.131 -15.348 18.459 1.00 87.00 117 ARG A O 1
ATOM 912 N N . ARG A 1 118 ? 7.337 -16.227 16.549 1.00 90.88 118 ARG A N 1
ATOM 913 C CA . ARG A 1 118 ? 6.221 -15.290 16.363 1.00 90.88 118 ARG A CA 1
ATOM 914 C C . ARG A 1 118 ? 5.393 -15.022 17.623 1.00 90.88 118 ARG A C 1
ATOM 916 O O . ARG A 1 118 ? 4.944 -13.899 17.816 1.00 90.88 118 ARG A O 1
ATOM 923 N N . ASP A 1 119 ? 5.173 -16.023 18.471 1.00 91.75 119 ASP A N 1
ATOM 924 C CA . ASP A 1 119 ? 4.366 -15.853 19.681 1.00 91.75 119 ASP A CA 1
ATOM 925 C C . ASP A 1 119 ? 4.988 -14.873 20.689 1.00 91.75 119 ASP A C 1
ATOM 927 O O . ASP A 1 119 ? 4.255 -14.205 21.414 1.00 91.75 119 ASP A O 1
ATOM 931 N N . LEU A 1 120 ? 6.316 -14.718 20.691 1.00 91.94 120 LEU A N 1
ATOM 932 C CA . LEU A 1 120 ? 7.008 -13.736 21.529 1.00 91.94 120 LEU A CA 1
ATOM 933 C C . LEU A 1 120 ? 6.822 -12.310 21.007 1.00 91.94 120 LEU A C 1
ATOM 935 O O . LEU A 1 120 ? 6.525 -11.417 21.800 1.00 91.94 120 LEU A O 1
ATOM 939 N N . SER A 1 121 ? 6.959 -12.102 19.690 1.00 91.38 121 SER A N 1
ATOM 940 C CA . SER A 1 121 ? 6.662 -10.804 19.066 1.00 91.38 121 SER A CA 1
ATOM 941 C C . SER A 1 121 ? 5.196 -10.419 19.276 1.00 91.38 121 SER A C 1
ATOM 943 O O . SER A 1 121 ? 4.916 -9.290 19.668 1.00 91.38 121 SER A O 1
ATOM 945 N N . PHE A 1 122 ? 4.278 -11.377 19.119 1.00 93.56 122 PHE A N 1
ATOM 946 C CA . PHE A 1 122 ? 2.845 -11.176 19.340 1.00 93.56 122 PHE A CA 1
ATOM 947 C C . PHE A 1 122 ? 2.513 -10.820 20.798 1.00 93.56 122 PHE A C 1
ATOM 949 O O . PHE A 1 122 ? 1.732 -9.908 21.049 1.00 93.56 122 PHE A O 1
ATOM 956 N N . GLU A 1 123 ? 3.104 -11.501 21.787 1.00 93.88 123 GLU A N 1
ATOM 957 C CA . GLU A 1 123 ? 2.860 -11.168 23.199 1.00 93.88 123 GLU A CA 1
ATOM 958 C C . GLU A 1 123 ? 3.459 -9.808 23.585 1.00 93.88 123 GLU A C 1
ATOM 960 O O . GLU A 1 123 ? 2.854 -9.076 24.372 1.00 93.88 123 GLU A O 1
ATOM 965 N N . PHE A 1 124 ? 4.620 -9.444 23.025 1.00 94.31 124 PHE A N 1
ATOM 966 C CA . PHE A 1 124 ? 5.189 -8.107 23.205 1.00 94.31 124 PHE A CA 1
ATOM 967 C C . PHE A 1 124 ? 4.244 -7.038 22.649 1.00 94.31 124 PHE A C 1
ATOM 969 O O . PHE A 1 124 ? 3.915 -6.082 23.351 1.00 94.31 124 PHE A O 1
ATOM 976 N N . GLU A 1 125 ? 3.784 -7.224 21.413 1.00 95.31 125 GLU A N 1
ATOM 977 C CA . GLU A 1 125 ? 2.826 -6.346 20.745 1.00 95.31 125 GLU A CA 1
ATOM 978 C C . GLU A 1 125 ? 1.528 -6.214 21.548 1.00 95.31 125 GLU A C 1
ATOM 980 O O . GLU A 1 125 ? 1.083 -5.102 21.821 1.00 95.31 125 GLU A O 1
ATOM 985 N N . ARG A 1 126 ? 0.962 -7.324 22.031 1.00 96.62 126 ARG A N 1
ATOM 986 C CA . ARG A 1 126 ? -0.247 -7.321 22.862 1.00 96.62 126 ARG A CA 1
ATOM 987 C C . ARG A 1 126 ? -0.068 -6.488 24.139 1.00 96.62 126 ARG A C 1
ATOM 989 O O . ARG A 1 126 ? -0.915 -5.652 24.443 1.00 96.62 126 ARG A O 1
ATOM 996 N N . GLN A 1 127 ? 1.030 -6.682 24.882 1.00 95.94 127 GLN A N 1
ATOM 997 C CA . GLN A 1 127 ? 1.322 -5.891 26.091 1.00 95.94 127 GLN A CA 1
ATOM 998 C C . GLN A 1 127 ? 1.564 -4.412 25.778 1.00 95.94 127 GLN A C 1
ATOM 1000 O O . GLN A 1 127 ? 1.176 -3.545 26.559 1.00 95.94 127 GLN A O 1
ATOM 1005 N N . LEU A 1 128 ? 2.201 -4.114 24.645 1.00 95.62 128 LEU A N 1
ATOM 1006 C CA . LEU A 1 128 ? 2.404 -2.747 24.181 1.00 95.62 128 LEU A CA 1
ATOM 1007 C C . LEU A 1 128 ? 1.059 -2.068 23.875 1.00 95.62 128 LEU A C 1
ATOM 1009 O O . LEU A 1 128 ? 0.806 -0.961 24.356 1.00 95.62 128 LEU A O 1
ATOM 1013 N N . MET A 1 129 ? 0.182 -2.748 23.133 1.00 96.19 129 MET A N 1
ATOM 1014 C CA . MET A 1 129 ? -1.137 -2.239 22.757 1.00 96.19 129 MET A CA 1
ATOM 1015 C C . MET A 1 129 ? -2.085 -2.093 23.953 1.00 96.19 129 MET A C 1
ATOM 1017 O O . MET A 1 129 ? -2.900 -1.175 23.949 1.00 96.19 129 MET A O 1
ATOM 1021 N N . ASP A 1 130 ? -1.940 -2.895 25.015 1.00 95.62 130 ASP A N 1
ATOM 1022 C CA . ASP A 1 130 ? -2.672 -2.686 26.276 1.00 95.62 130 ASP A CA 1
ATOM 1023 C C . ASP A 1 130 ? -2.332 -1.329 26.926 1.00 95.62 130 ASP A C 1
ATOM 1025 O O . ASP A 1 130 ? -3.208 -0.668 27.489 1.00 95.62 130 ASP A O 1
ATOM 1029 N N . ILE A 1 131 ? -1.064 -0.899 26.860 1.00 94.38 131 ILE A N 1
ATOM 1030 C CA . ILE A 1 131 ? -0.619 0.382 27.436 1.00 94.38 131 ILE A CA 1
ATOM 1031 C C . ILE A 1 131 ? -1.027 1.552 26.536 1.00 94.38 131 ILE A C 1
ATOM 1033 O O . ILE A 1 131 ? -1.475 2.589 27.034 1.00 94.38 131 ILE A O 1
ATOM 1037 N N . LEU A 1 132 ? -0.850 1.398 25.220 1.00 93.44 132 LEU A N 1
ATOM 1038 C CA . LEU A 1 132 ? -1.179 2.434 24.242 1.00 93.44 132 LEU A CA 1
ATOM 1039 C C . LEU A 1 132 ? -2.696 2.636 24.142 1.00 93.44 132 LEU A C 1
ATOM 1041 O O . LEU A 1 132 ? -3.170 3.761 24.290 1.00 93.44 132 LEU A O 1
ATOM 1045 N N . SER A 1 133 ? -3.468 1.557 24.004 1.00 93.62 133 SER A N 1
ATOM 1046 C CA . SER A 1 133 ? -4.932 1.578 23.936 1.00 93.62 133 SER A CA 1
ATOM 1047 C C . SER A 1 133 ? -5.440 2.628 22.925 1.00 93.62 133 SER A C 1
ATOM 1049 O O . SER A 1 133 ? -4.942 2.696 21.807 1.00 93.62 133 SER A O 1
ATOM 1051 N N . ASP A 1 134 ? -6.401 3.471 23.305 1.00 93.56 134 ASP A N 1
ATOM 1052 C CA . ASP A 1 134 ? -6.962 4.559 22.490 1.00 93.56 134 ASP A CA 1
ATOM 1053 C C . ASP A 1 134 ? -6.027 5.771 22.282 1.00 93.56 134 ASP A C 1
ATOM 1055 O O . ASP A 1 134 ? -6.435 6.757 21.671 1.00 93.56 134 ASP A O 1
ATOM 1059 N N . ALA A 1 135 ? -4.777 5.729 22.764 1.00 93.81 135 ALA A N 1
ATOM 1060 C CA . ALA A 1 135 ? -3.790 6.787 22.526 1.00 93.81 135 ALA A CA 1
ATOM 1061 C C . ALA A 1 135 ? -3.210 6.785 21.108 1.00 93.81 135 ALA A C 1
ATOM 1063 O O . ALA A 1 135 ? -2.493 7.725 20.760 1.00 93.81 135 ALA A O 1
ATOM 1064 N N . VAL A 1 136 ? -3.470 5.741 20.320 1.00 93.50 136 VAL A N 1
ATOM 1065 C CA . VAL A 1 136 ? -2.890 5.544 18.990 1.00 93.50 136 VAL A CA 1
ATOM 1066 C C . VAL A 1 136 ? -3.909 4.973 18.007 1.00 93.50 136 VAL A C 1
ATOM 1068 O O . VAL A 1 136 ? -4.865 4.306 18.401 1.00 93.50 136 VAL A O 1
ATOM 1071 N N . THR A 1 137 ? -3.670 5.198 16.720 1.00 92.19 137 THR A N 1
ATOM 1072 C CA . THR A 1 137 ? -4.289 4.472 15.606 1.00 92.19 137 THR A CA 1
ATOM 1073 C C . THR A 1 137 ? -3.231 3.614 14.924 1.00 92.19 137 THR A C 1
ATOM 1075 O O . THR A 1 137 ? -2.082 4.032 14.806 1.00 92.19 137 THR A O 1
ATOM 1078 N N . VAL A 1 138 ? -3.598 2.400 14.510 1.00 92.69 138 VAL A N 1
ATOM 1079 C CA . VAL A 1 138 ? -2.698 1.519 13.751 1.00 92.69 138 VAL A CA 1
ATOM 1080 C C . VAL A 1 138 ? -2.739 1.938 12.286 1.00 92.69 138 VAL A C 1
ATOM 1082 O O . VAL A 1 138 ? -3.807 1.889 11.681 1.00 92.69 138 VAL A O 1
ATOM 1085 N N . GLU A 1 139 ? -1.592 2.341 11.741 1.00 89.31 139 GLU A N 1
ATOM 1086 C CA . GLU A 1 139 ? -1.433 2.686 10.321 1.00 89.31 139 GLU A CA 1
ATOM 1087 C C . GLU A 1 139 ? -0.981 1.479 9.502 1.00 89.31 139 GLU A C 1
ATOM 1089 O O . GLU A 1 139 ? -1.490 1.240 8.409 1.00 89.31 139 GLU A O 1
ATOM 1094 N N . ASP A 1 140 ? -0.065 0.679 10.052 1.00 87.75 140 ASP A N 1
ATOM 1095 C CA . ASP A 1 140 ? 0.330 -0.603 9.476 1.00 87.75 140 ASP A CA 1
ATOM 1096 C C . ASP A 1 140 ? 0.697 -1.602 10.566 1.00 87.75 140 ASP A C 1
ATOM 1098 O O . ASP A 1 140 ? 1.386 -1.280 11.534 1.00 87.75 140 ASP A O 1
ATOM 1102 N N . GLU A 1 141 ? 0.252 -2.835 10.366 1.00 94.31 141 GLU A N 1
ATOM 1103 C CA . GLU A 1 141 ? 0.707 -4.007 11.096 1.00 94.31 141 GLU A CA 1
ATOM 1104 C C . GLU A 1 141 ? 1.132 -5.033 10.048 1.00 94.31 141 GLU A C 1
ATOM 1106 O O . GLU A 1 141 ? 0.312 -5.554 9.284 1.00 94.31 141 GLU A O 1
ATOM 1111 N N . THR A 1 142 ? 2.429 -5.321 9.989 1.00 93.81 142 THR A N 1
ATOM 1112 C CA . THR A 1 142 ? 2.970 -6.327 9.079 1.00 93.81 142 THR A CA 1
ATOM 1113 C C . THR A 1 142 ? 3.759 -7.366 9.852 1.00 93.81 142 THR A C 1
ATOM 1115 O O . THR A 1 142 ? 4.771 -7.066 10.482 1.00 93.81 142 THR A O 1
ATOM 1118 N N . VAL A 1 143 ? 3.330 -8.623 9.751 1.00 95.56 143 VAL A N 1
ATOM 1119 C CA . VAL A 1 143 ? 4.069 -9.763 10.298 1.00 95.56 143 VAL A CA 1
ATOM 1120 C C . VAL A 1 143 ? 4.948 -10.358 9.207 1.00 95.56 143 VAL A C 1
ATOM 1122 O O . VAL A 1 143 ? 4.460 -10.980 8.261 1.00 95.56 143 VAL A O 1
ATOM 1125 N N . GLY A 1 144 ? 6.251 -10.163 9.358 1.00 93.62 144 GLY A N 1
ATOM 1126 C CA . GLY A 1 144 ? 7.278 -10.730 8.506 1.00 93.62 144 GLY A CA 1
ATOM 1127 C C . GLY A 1 144 ? 7.774 -12.087 9.002 1.00 93.62 144 GLY A C 1
ATOM 1128 O O . GLY A 1 144 ? 7.769 -12.388 10.200 1.00 93.62 144 GLY A O 1
ATOM 1129 N N . PHE A 1 145 ? 8.253 -12.902 8.071 1.00 90.69 145 PHE A N 1
ATOM 1130 C CA . PHE A 1 145 ? 8.875 -14.191 8.348 1.00 90.69 145 PHE A CA 1
ATOM 1131 C C . PHE A 1 145 ? 10.152 -14.355 7.533 1.00 90.69 145 PHE A C 1
ATOM 1133 O O . PHE A 1 145 ? 10.253 -13.887 6.402 1.00 90.69 145 PHE A O 1
ATOM 1140 N N . ARG A 1 146 ? 11.120 -15.090 8.077 1.00 87.56 146 ARG A N 1
ATOM 1141 C CA . ARG A 1 146 ? 12.299 -15.474 7.308 1.00 87.56 146 ARG A CA 1
ATOM 1142 C C . ARG A 1 146 ? 11.941 -16.568 6.306 1.00 87.56 146 ARG A C 1
ATOM 1144 O O . ARG A 1 146 ? 11.350 -17.584 6.669 1.00 87.56 146 ARG A O 1
ATOM 1151 N N . TYR A 1 147 ? 12.322 -16.378 5.048 1.00 82.94 147 TYR A N 1
ATOM 1152 C CA . TYR A 1 147 ? 12.019 -17.313 3.970 1.00 82.94 147 TYR A CA 1
ATOM 1153 C C . TYR A 1 147 ? 13.281 -18.076 3.553 1.00 82.94 147 TYR A C 1
ATOM 1155 O O . TYR A 1 147 ? 14.293 -17.476 3.191 1.00 82.94 147 TYR A O 1
ATOM 1163 N N . PHE A 1 148 ? 13.227 -19.408 3.653 1.00 85.00 148 PHE A N 1
ATOM 1164 C CA . PHE A 1 148 ? 14.344 -20.317 3.361 1.00 85.00 148 PHE A CA 1
ATOM 1165 C C . PHE A 1 148 ? 15.690 -19.854 3.974 1.00 85.00 148 PHE A C 1
ATOM 1167 O O . PHE A 1 148 ? 15.775 -19.563 5.166 1.00 85.00 148 PHE A O 1
ATOM 1174 N N . ASP A 1 149 ? 16.746 -19.790 3.166 1.00 77.44 149 ASP A N 1
ATOM 1175 C CA . ASP A 1 149 ? 18.127 -19.412 3.472 1.00 77.44 149 ASP A CA 1
ATOM 1176 C C . ASP A 1 149 ? 18.345 -17.881 3.521 1.00 77.44 149 ASP A C 1
ATOM 1178 O O . ASP A 1 149 ? 19.382 -17.395 3.089 1.00 77.44 149 ASP A O 1
ATOM 1182 N N . ALA A 1 150 ? 17.393 -17.122 4.096 1.00 82.38 150 ALA A N 1
ATOM 1183 C CA . ALA A 1 150 ? 17.312 -15.646 4.022 1.00 82.38 150 ALA A CA 1
ATOM 1184 C C . ALA A 1 150 ? 17.092 -15.113 2.601 1.00 82.38 150 ALA A C 1
ATOM 1186 O O . ALA A 1 150 ? 17.755 -14.179 2.156 1.00 82.38 150 ALA A O 1
ATOM 1187 N N . ARG A 1 151 ? 16.133 -15.704 1.893 1.00 85.75 151 ARG A N 1
ATOM 1188 C CA . ARG A 1 151 ? 15.675 -15.172 0.614 1.00 85.75 151 ARG A CA 1
ATOM 1189 C C . ARG A 1 151 ? 14.513 -14.210 0.793 1.00 85.75 151 ARG A C 1
ATOM 1191 O O . ARG A 1 151 ? 13.740 -14.327 1.741 1.00 85.75 151 ARG A O 1
ATOM 1198 N N . ASP A 1 152 ? 14.362 -13.299 -0.152 1.00 89.06 152 ASP A N 1
ATOM 1199 C CA . ASP A 1 152 ? 13.106 -12.598 -0.372 1.00 89.06 152 ASP A CA 1
ATOM 1200 C C . ASP A 1 152 ? 12.089 -13.497 -1.111 1.00 89.06 152 ASP A C 1
ATOM 1202 O O . ASP A 1 152 ? 12.382 -14.626 -1.525 1.00 89.06 152 ASP A O 1
ATOM 1206 N N . VAL A 1 153 ? 10.863 -13.002 -1.309 1.00 89.44 153 VAL A N 1
ATOM 1207 C CA . VAL A 1 153 ? 9.834 -13.742 -2.067 1.00 89.44 153 VAL A CA 1
ATOM 1208 C C . VAL A 1 153 ? 10.101 -13.794 -3.580 1.00 89.44 153 VAL A C 1
ATOM 1210 O O . VAL A 1 153 ? 9.472 -14.594 -4.279 1.00 89.44 153 VAL A O 1
ATOM 1213 N N . LEU A 1 154 ? 11.044 -12.993 -4.091 1.00 90.19 154 LEU A N 1
ATOM 1214 C CA . LEU A 1 154 ? 11.525 -13.026 -5.479 1.00 90.19 154 LEU A CA 1
ATOM 1215 C C . LEU A 1 15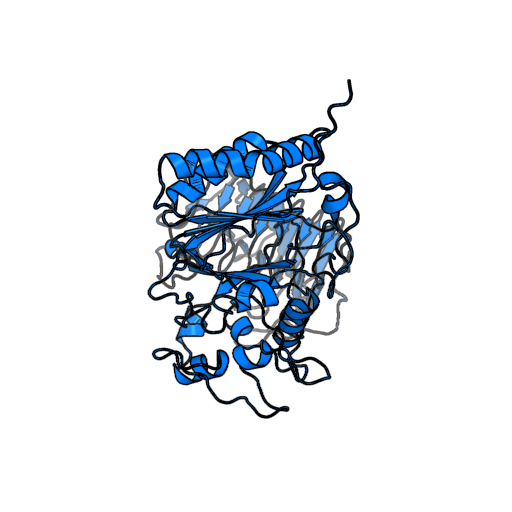4 ? 12.529 -14.177 -5.705 1.00 90.19 154 LEU A C 1
ATOM 1217 O O . LEU A 1 154 ? 12.762 -14.610 -6.846 1.00 90.19 154 LEU A O 1
ATOM 1221 N N . GLY A 1 155 ? 13.058 -14.734 -4.613 1.00 88.19 155 GLY A N 1
ATOM 1222 C CA . GLY A 1 155 ? 13.934 -15.894 -4.566 1.00 88.19 155 GLY A CA 1
ATOM 1223 C C . GLY A 1 155 ? 15.421 -15.551 -4.550 1.00 88.19 155 GLY A C 1
ATOM 1224 O O . GLY A 1 155 ? 16.218 -16.439 -4.851 1.00 88.19 155 GLY A O 1
ATOM 1225 N N . PHE A 1 156 ? 15.802 -14.315 -4.223 1.00 90.56 156 PHE A N 1
ATOM 1226 C CA . PHE A 1 156 ? 17.195 -13.880 -4.077 1.00 90.56 156 PHE A CA 1
ATOM 1227 C C . PHE A 1 156 ? 17.564 -13.766 -2.603 1.00 90.56 156 PHE A C 1
ATOM 1229 O O . PHE A 1 156 ? 16.710 -13.460 -1.778 1.00 90.56 156 PHE A O 1
ATOM 1236 N N . VAL A 1 157 ? 18.825 -14.039 -2.260 1.00 85.69 157 VAL A N 1
ATOM 1237 C CA . VAL A 1 157 ? 19.313 -13.857 -0.886 1.00 85.69 157 VAL A CA 1
ATOM 1238 C C . VAL A 1 157 ? 19.315 -12.364 -0.559 1.00 85.69 157 VAL A C 1
ATOM 1240 O O . VAL A 1 157 ? 19.948 -11.578 -1.264 1.00 85.69 157 VAL A O 1
ATOM 1243 N N . ASP A 1 158 ? 18.626 -11.981 0.513 1.00 83.31 158 ASP A N 1
ATOM 1244 C CA . ASP A 1 158 ? 18.493 -10.591 0.942 1.00 83.31 158 ASP A CA 1
ATOM 1245 C C . ASP A 1 158 ? 19.356 -10.316 2.188 1.00 83.31 158 ASP A C 1
ATOM 1247 O O . ASP A 1 158 ? 19.438 -11.117 3.119 1.00 83.31 158 ASP A O 1
ATOM 1251 N N . GLY A 1 159 ? 20.038 -9.170 2.189 1.00 80.06 159 GLY A N 1
ATOM 1252 C CA . GLY A 1 159 ? 20.938 -8.741 3.263 1.00 80.06 159 GLY A CA 1
ATOM 1253 C C . GLY A 1 159 ? 22.396 -9.197 3.127 1.00 80.06 159 GLY A C 1
ATOM 1254 O O . GLY A 1 159 ? 23.142 -9.097 4.101 1.00 80.06 159 GLY A O 1
ATOM 1255 N N . THR A 1 160 ? 22.814 -9.673 1.947 1.00 78.50 160 THR A N 1
ATOM 1256 C CA . THR A 1 160 ? 24.193 -10.129 1.665 1.00 78.50 160 THR A CA 1
ATOM 1257 C C . THR A 1 160 ? 25.246 -9.048 1.902 1.00 78.50 160 THR A C 1
ATOM 1259 O O . THR A 1 160 ? 26.253 -9.315 2.544 1.00 78.50 160 THR A O 1
ATOM 1262 N N . ALA A 1 161 ? 24.994 -7.834 1.407 1.00 78.19 161 ALA A N 1
ATOM 1263 C CA . ALA A 1 161 ? 25.895 -6.685 1.514 1.00 78.19 161 ALA A CA 1
ATOM 1264 C C . ALA A 1 161 ? 25.606 -5.816 2.754 1.00 78.19 161 ALA A C 1
ATOM 1266 O O . ALA A 1 161 ? 25.873 -4.624 2.754 1.00 78.19 161 ALA A O 1
ATOM 1267 N N . ASN A 1 162 ? 24.975 -6.379 3.791 1.00 81.69 162 ASN A N 1
ATOM 1268 C CA . ASN A 1 162 ? 24.843 -5.663 5.058 1.00 81.69 162 ASN A CA 1
ATOM 1269 C C . ASN A 1 162 ? 26.201 -5.609 5.773 1.00 81.69 162 ASN A C 1
ATOM 1271 O O . ASN A 1 162 ? 26.890 -6.636 5.781 1.00 81.69 162 ASN A O 1
ATOM 1275 N N . PRO A 1 163 ? 26.515 -4.515 6.491 1.00 74.88 163 PRO A N 1
ATOM 1276 C CA . PRO A 1 163 ? 27.691 -4.475 7.350 1.00 74.88 163 PRO A CA 1
ATOM 1277 C C . PRO A 1 163 ? 27.637 -5.598 8.398 1.00 74.88 163 PRO A C 1
ATOM 1279 O O . PRO A 1 163 ? 26.558 -6.039 8.832 1.00 74.88 163 PRO A O 1
ATOM 1282 N N . VAL A 1 164 ? 28.808 -6.083 8.819 1.00 73.75 164 VAL A N 1
ATOM 1283 C CA . VAL A 1 164 ? 28.947 -7.166 9.805 1.00 73.75 164 VAL A CA 1
ATOM 1284 C C . VAL A 1 164 ? 29.952 -6.809 10.892 1.00 73.75 164 VAL A C 1
ATOM 1286 O O . VAL A 1 164 ? 30.926 -6.105 10.662 1.00 73.75 164 VAL A O 1
ATOM 1289 N N . GLY A 1 165 ? 29.730 -7.326 12.102 1.00 71.38 165 GLY A N 1
ATOM 1290 C CA . GLY A 1 165 ? 30.666 -7.127 13.207 1.00 71.38 165 GLY A CA 1
ATOM 1291 C C . GLY A 1 165 ? 30.827 -5.643 13.586 1.00 71.38 165 GLY A C 1
ATOM 1292 O O . GLY A 1 165 ? 29.810 -4.964 13.745 1.00 71.38 165 GLY A O 1
ATOM 1293 N N . PRO A 1 166 ? 32.065 -5.144 13.775 1.00 67.12 166 PRO A N 1
ATOM 1294 C CA . PRO A 1 166 ? 32.329 -3.756 14.173 1.00 67.12 166 PRO A CA 1
ATOM 1295 C C . PRO A 1 166 ? 31.732 -2.707 13.222 1.00 67.12 166 PRO A C 1
ATOM 1297 O O . PRO A 1 166 ? 31.181 -1.712 13.695 1.00 67.12 166 PRO A O 1
ATOM 1300 N N . ASP A 1 167 ? 31.739 -2.984 11.914 1.00 67.88 167 ASP A N 1
ATOM 1301 C CA . ASP A 1 167 ? 31.316 -2.047 10.860 1.00 67.88 167 ASP A CA 1
ATOM 1302 C C . ASP A 1 167 ? 29.825 -1.676 10.959 1.00 67.88 167 ASP A C 1
ATOM 1304 O O . ASP A 1 167 ? 29.393 -0.621 10.492 1.00 67.88 167 ASP A O 1
ATOM 1308 N N . VAL A 1 168 ? 29.019 -2.507 11.637 1.00 71.19 168 VAL A N 1
ATOM 1309 C CA . VAL A 1 168 ? 27.595 -2.230 11.887 1.00 71.19 168 VAL A CA 1
ATOM 1310 C C . VAL A 1 168 ? 27.424 -0.958 12.708 1.00 71.19 168 VAL A C 1
ATOM 1312 O O . VAL A 1 168 ? 26.573 -0.130 12.391 1.00 71.19 168 VAL A O 1
ATOM 1315 N N . SER A 1 169 ? 28.217 -0.792 13.769 1.00 70.88 169 SER A N 1
ATOM 1316 C CA . SER A 1 169 ? 28.081 0.378 14.642 1.00 70.88 169 SER A CA 1
ATOM 1317 C C . SER A 1 169 ? 28.508 1.648 13.915 1.00 70.88 169 SER A C 1
ATOM 1319 O O . SER A 1 169 ? 27.795 2.648 13.977 1.00 70.88 169 SER A O 1
ATOM 1321 N N . ASP A 1 170 ? 29.607 1.579 13.165 1.00 77.38 170 ASP A N 1
ATOM 1322 C CA . ASP A 1 170 ? 30.167 2.722 12.441 1.00 77.38 170 ASP A CA 1
ATOM 1323 C C . ASP A 1 170 ? 29.285 3.182 11.273 1.00 77.38 170 ASP A C 1
ATOM 1325 O O . ASP A 1 170 ? 29.298 4.364 10.923 1.00 77.38 170 ASP A O 1
ATOM 1329 N N . THR A 1 171 ? 28.489 2.275 10.701 1.00 73.81 171 THR A N 1
ATOM 1330 C CA . THR A 1 171 ? 27.541 2.562 9.613 1.00 73.81 171 THR A CA 1
ATOM 1331 C C . THR A 1 171 ? 26.208 3.109 10.125 1.00 73.81 171 THR A C 1
ATOM 1333 O O . THR A 1 171 ? 25.599 3.991 9.519 1.00 73.81 171 THR A O 1
ATOM 1336 N N . VAL A 1 172 ? 25.720 2.582 11.249 1.00 78.81 172 VAL A N 1
ATOM 1337 C CA . VAL A 1 172 ? 24.320 2.763 11.661 1.00 78.81 172 VAL A CA 1
ATOM 1338 C C . VAL A 1 172 ? 24.146 3.829 12.737 1.00 78.81 172 VAL A C 1
ATOM 1340 O O . VAL A 1 172 ? 23.094 4.471 12.783 1.00 78.81 172 VAL A O 1
ATOM 1343 N N . LEU A 1 173 ? 25.146 4.021 13.601 1.00 83.62 173 LEU A N 1
ATOM 1344 C CA . LEU A 1 173 ? 25.039 4.894 14.766 1.00 83.62 173 LEU A CA 1
ATOM 1345 C C . LEU A 1 173 ? 25.503 6.315 14.457 1.00 83.62 173 LEU A C 1
ATOM 1347 O O . LEU A 1 173 ? 26.610 6.534 13.972 1.00 83.62 173 LEU A O 1
ATOM 1351 N N . VAL A 1 174 ? 24.666 7.289 14.805 1.00 82.31 174 VAL A N 1
ATOM 1352 C CA . VAL A 1 174 ? 25.009 8.713 14.745 1.00 82.31 174 VAL A CA 1
ATOM 1353 C C . VAL A 1 174 ? 26.087 9.025 15.783 1.00 82.31 174 VAL A C 1
ATOM 1355 O O . VAL A 1 174 ? 25.920 8.727 16.972 1.00 82.31 174 VAL A O 1
ATOM 1358 N N . THR A 1 175 ? 27.177 9.655 15.348 1.00 88.56 175 THR A N 1
ATOM 1359 C CA . THR A 1 175 ? 28.250 10.148 16.219 1.00 88.56 175 THR A CA 1
ATOM 1360 C C . THR A 1 175 ? 28.289 11.678 16.218 1.00 88.56 175 THR A C 1
ATOM 1362 O O . THR A 1 175 ? 27.535 12.332 15.499 1.00 88.56 175 THR A O 1
ATOM 1365 N N . GLU A 1 176 ? 29.193 12.266 17.005 1.00 89.81 176 GLU A N 1
ATOM 1366 C CA . GLU A 1 176 ? 29.402 13.721 17.030 1.00 89.81 176 GLU A CA 1
ATOM 1367 C C . GLU A 1 176 ? 29.884 14.286 15.681 1.00 89.81 176 GLU A C 1
ATOM 1369 O O . GLU A 1 176 ? 29.784 15.492 15.465 1.00 89.81 176 GLU A O 1
ATOM 1374 N N . LEU A 1 177 ? 30.386 13.435 14.772 1.00 89.62 177 LEU A N 1
ATOM 1375 C CA . LEU A 1 177 ? 30.748 13.834 13.409 1.00 89.62 177 LEU A CA 1
ATOM 1376 C C . LEU A 1 177 ? 29.516 14.153 12.557 1.00 89.62 177 LEU A C 1
ATOM 1378 O O . LEU A 1 177 ? 29.577 15.033 11.702 1.00 89.62 177 LEU A O 1
ATOM 1382 N N . GLU A 1 178 ? 28.417 13.429 12.771 1.00 89.12 178 GLU A N 1
ATOM 1383 C CA . GLU A 1 178 ? 27.173 13.612 12.027 1.00 89.12 178 GLU A CA 1
ATOM 1384 C C . GLU A 1 178 ? 26.226 14.602 12.719 1.00 89.12 178 GLU A C 1
ATOM 1386 O O . GLU A 1 178 ? 25.597 15.419 12.047 1.00 89.12 178 GLU A O 1
ATOM 1391 N N . ASP A 1 179 ? 26.113 14.551 14.051 1.00 86.56 179 ASP A N 1
ATOM 1392 C CA . ASP A 1 179 ? 25.187 15.403 14.799 1.00 86.56 179 ASP A CA 1
ATOM 1393 C C . ASP A 1 179 ? 25.669 15.672 16.231 1.00 86.56 179 ASP A C 1
ATOM 1395 O O . ASP A 1 179 ? 25.876 14.763 17.030 1.00 86.56 179 ASP A O 1
ATOM 1399 N N . THR A 1 180 ? 25.784 16.949 16.593 1.00 89.31 180 THR A N 1
ATOM 1400 C CA . THR A 1 180 ? 26.163 17.380 17.953 1.00 89.31 180 THR A CA 1
ATOM 1401 C C . THR A 1 180 ? 25.006 17.358 18.961 1.00 89.31 180 THR A C 1
ATOM 1403 O O . THR A 1 180 ? 25.205 17.620 20.149 1.00 89.31 180 THR A O 1
ATOM 1406 N N . THR A 1 181 ? 23.781 17.064 18.520 1.00 84.12 181 THR A N 1
ATOM 1407 C CA . THR A 1 181 ? 22.590 17.025 19.371 1.00 84.12 181 THR A CA 1
ATOM 1408 C C . THR A 1 181 ? 22.660 15.822 20.322 1.00 84.12 181 THR A C 1
ATOM 1410 O O . THR A 1 181 ? 22.664 14.682 19.858 1.00 84.12 181 THR A O 1
ATOM 1413 N N . PRO A 1 182 ? 22.624 16.005 21.660 1.00 80.88 182 PRO A N 1
ATOM 1414 C CA . PRO A 1 182 ? 22.802 14.897 22.607 1.00 80.88 182 PRO A CA 1
ATOM 1415 C C . PRO A 1 182 ? 21.781 13.759 22.482 1.00 80.88 182 PRO A C 1
ATOM 1417 O O . PRO A 1 182 ? 22.079 12.624 22.843 1.00 80.88 182 PRO A O 1
ATOM 1420 N N . THR A 1 183 ? 20.570 14.049 21.999 1.00 79.06 183 THR A N 1
ATOM 1421 C CA . THR A 1 183 ? 19.542 13.036 21.730 1.00 79.06 183 THR A CA 1
ATOM 1422 C C . THR A 1 183 ? 19.799 12.244 20.454 1.00 79.06 183 THR A C 1
ATOM 1424 O O . THR A 1 183 ? 19.271 11.150 20.333 1.00 79.06 183 THR A O 1
ATOM 1427 N N . ALA A 1 184 ? 20.594 12.746 19.512 1.00 75.56 184 ALA A N 1
ATOM 1428 C CA . ALA A 1 184 ? 20.904 12.029 18.281 1.00 75.56 184 ALA A CA 1
ATOM 1429 C C . ALA A 1 184 ? 22.017 10.988 18.480 1.00 75.56 184 ALA A C 1
ATOM 1431 O O . ALA A 1 184 ? 21.975 9.928 17.864 1.00 75.56 184 ALA A O 1
ATOM 1432 N N . LEU A 1 185 ? 22.978 11.259 19.371 1.00 84.38 185 LEU A N 1
ATOM 1433 C CA . LEU A 1 185 ? 24.158 10.416 19.591 1.00 84.38 185 LEU A CA 1
ATOM 1434 C C . LEU A 1 185 ? 23.801 8.972 19.984 1.00 84.38 185 LEU A C 1
ATOM 1436 O O . LEU A 1 185 ? 23.141 8.719 20.995 1.00 84.38 185 LEU A O 1
ATOM 1440 N N . GLY A 1 186 ? 24.297 8.011 19.203 1.00 79.06 186 GLY A N 1
ATOM 1441 C CA . GLY A 1 186 ? 24.003 6.584 19.354 1.00 79.06 186 GLY A CA 1
ATOM 1442 C C . GLY A 1 186 ? 22.610 6.165 18.868 1.00 79.06 186 GLY A C 1
ATOM 1443 O O . GLY A 1 186 ? 22.245 5.002 19.034 1.00 79.06 186 GLY A O 1
ATOM 1444 N N . GLY A 1 187 ? 21.838 7.092 18.296 1.00 83.12 187 GLY A N 1
ATOM 1445 C CA . GLY A 1 187 ? 20.619 6.809 17.547 1.00 83.12 187 GLY A CA 1
ATOM 1446 C C . GLY A 1 187 ? 20.912 6.430 16.095 1.00 83.12 187 GLY A C 1
ATOM 1447 O O . GLY A 1 187 ? 22.065 6.339 15.677 1.00 83.12 187 GLY A O 1
ATOM 1448 N N . SER A 1 188 ? 19.850 6.215 15.324 1.00 84.69 188 SER A N 1
ATOM 1449 C CA . SER A 1 188 ? 19.908 5.916 13.893 1.00 84.69 188 SER A CA 1
ATOM 1450 C C . SER A 1 188 ? 18.662 6.463 13.202 1.00 84.69 188 SER A C 1
ATOM 1452 O O . SER A 1 188 ? 17.598 6.549 13.824 1.00 84.69 188 SER A O 1
ATOM 1454 N N . TYR A 1 189 ? 18.777 6.814 11.927 1.00 88.31 189 TYR A N 1
ATOM 1455 C CA . TYR A 1 189 ? 17.632 7.107 11.076 1.00 88.31 189 TYR A CA 1
ATOM 1456 C C . TYR A 1 189 ? 17.099 5.806 10.489 1.00 88.31 189 TYR A C 1
ATOM 1458 O O . TYR A 1 189 ? 17.871 4.976 10.015 1.00 88.31 189 TYR A O 1
ATOM 1466 N N . VAL A 1 190 ? 15.778 5.638 10.513 1.00 90.50 190 VAL A N 1
ATOM 1467 C CA . VAL A 1 190 ? 15.098 4.457 9.978 1.00 90.50 190 VAL A CA 1
ATOM 1468 C C . VAL A 1 190 ? 14.077 4.870 8.929 1.00 90.50 190 VAL A C 1
ATOM 1470 O O . VAL A 1 190 ? 13.309 5.807 9.139 1.00 90.50 190 VAL A O 1
ATOM 1473 N N . VAL A 1 191 ? 14.065 4.158 7.807 1.00 91.12 191 VAL A N 1
ATOM 1474 C CA . VAL A 1 191 ? 13.064 4.302 6.744 1.00 91.12 191 VAL A CA 1
ATOM 1475 C C . VAL A 1 191 ? 12.424 2.943 6.510 1.00 91.12 191 VAL A C 1
ATOM 1477 O O . VAL A 1 191 ? 13.126 1.934 6.438 1.00 91.12 191 VAL A O 1
ATOM 1480 N N . VAL A 1 192 ? 11.097 2.923 6.383 1.00 92.94 192 VAL A N 1
ATOM 1481 C CA . VAL A 1 192 ? 10.317 1.715 6.101 1.00 92.94 192 VAL A CA 1
ATOM 1482 C C . VAL A 1 192 ? 9.489 1.889 4.837 1.00 92.94 192 VAL A C 1
ATOM 1484 O O . VAL A 1 192 ? 8.977 2.974 4.576 1.00 92.94 192 VAL A O 1
ATOM 1487 N N . GLN A 1 193 ? 9.351 0.818 4.060 1.00 89.12 193 GLN A N 1
ATOM 1488 C CA . GLN A 1 193 ? 8.464 0.757 2.899 1.00 89.12 193 GLN A CA 1
ATOM 1489 C C . GLN A 1 193 ? 7.918 -0.661 2.745 1.00 89.12 193 GLN A C 1
ATOM 1491 O O . GLN A 1 193 ? 8.663 -1.635 2.815 1.00 89.12 193 GLN A O 1
ATOM 1496 N N . LYS A 1 194 ? 6.619 -0.797 2.490 1.00 89.31 194 LYS A N 1
ATOM 1497 C CA . LYS A 1 194 ? 5.987 -2.095 2.239 1.00 89.31 194 LYS A CA 1
ATOM 1498 C C . LYS A 1 194 ? 5.849 -2.297 0.737 1.00 89.31 194 LYS A C 1
ATOM 1500 O O . LYS A 1 194 ? 5.186 -1.524 0.059 1.00 89.31 194 LYS A O 1
ATOM 1505 N N . TYR A 1 195 ? 6.457 -3.347 0.207 1.00 86.88 195 TYR A N 1
ATOM 1506 C CA . TYR A 1 195 ? 6.359 -3.694 -1.208 1.00 86.88 195 TYR A CA 1
ATOM 1507 C C . TYR A 1 195 ? 5.502 -4.942 -1.378 1.00 86.88 195 TYR A C 1
ATOM 1509 O O . TYR A 1 195 ? 5.720 -5.927 -0.675 1.00 86.88 195 TYR A O 1
ATOM 1517 N N . LEU A 1 196 ? 4.551 -4.920 -2.315 1.00 86.38 196 LEU A N 1
ATOM 1518 C CA . LEU A 1 196 ? 3.846 -6.110 -2.791 1.00 86.38 196 LEU A CA 1
ATOM 1519 C C . LEU A 1 196 ? 4.388 -6.482 -4.169 1.00 86.38 196 LEU A C 1
ATOM 1521 O O . LEU A 1 196 ? 4.605 -5.630 -5.016 1.00 86.38 196 LEU A O 1
ATOM 1525 N N . HIS A 1 197 ? 4.598 -7.760 -4.426 1.00 83.50 197 HIS A N 1
ATOM 1526 C CA . HIS A 1 197 ? 5.246 -8.231 -5.643 1.00 83.50 197 HIS A CA 1
ATOM 1527 C C . HIS A 1 197 ? 4.252 -8.897 -6.583 1.00 83.50 197 HIS A C 1
ATOM 1529 O O . HIS A 1 197 ? 3.484 -9.772 -6.178 1.00 83.50 197 HIS A O 1
ATOM 1535 N N . ASP A 1 198 ? 4.329 -8.547 -7.865 1.00 80.44 198 ASP A N 1
ATOM 1536 C CA . ASP A 1 198 ? 3.710 -9.314 -8.943 1.00 80.44 198 ASP A CA 1
ATOM 1537 C C . ASP A 1 198 ? 4.598 -10.530 -9.251 1.00 80.44 198 ASP A C 1
ATOM 1539 O O . ASP A 1 198 ? 5.416 -10.544 -10.178 1.00 80.44 198 ASP A O 1
ATOM 1543 N N . LEU A 1 199 ? 4.452 -11.573 -8.426 1.00 84.69 199 LEU A N 1
ATOM 1544 C CA . LEU A 1 199 ? 5.225 -12.806 -8.583 1.00 84.69 199 LEU A CA 1
ATOM 1545 C C . LEU A 1 199 ? 4.934 -13.533 -9.898 1.00 84.69 199 LEU A C 1
ATOM 1547 O O . LEU A 1 199 ? 5.762 -14.334 -10.330 1.00 84.69 199 LEU A O 1
ATOM 1551 N N . GLU A 1 200 ? 3.788 -13.299 -10.534 1.00 81.19 200 GLU A N 1
ATOM 1552 C CA . GLU A 1 200 ? 3.475 -13.924 -11.816 1.00 81.19 200 GLU A CA 1
ATOM 1553 C C . GLU A 1 200 ? 4.323 -13.305 -12.927 1.00 81.19 200 GLU A C 1
ATOM 1555 O O . GLU A 1 200 ? 5.021 -14.022 -13.648 1.00 81.19 200 GLU A O 1
ATOM 1560 N N . SER A 1 201 ? 4.331 -11.974 -13.022 1.00 78.31 201 SER A N 1
ATOM 1561 C CA . SER A 1 201 ? 5.186 -11.260 -13.971 1.00 78.31 201 SER A CA 1
ATOM 1562 C C . SER A 1 201 ? 6.663 -11.501 -13.692 1.00 78.31 201 SER A C 1
ATOM 1564 O O . SER A 1 201 ? 7.419 -11.735 -14.633 1.00 78.31 201 SER A O 1
ATOM 1566 N N . TRP A 1 202 ? 7.066 -11.548 -12.420 1.00 85.69 202 TRP A N 1
ATOM 1567 C CA . TRP A 1 202 ? 8.437 -11.889 -12.049 1.00 85.69 202 TRP A CA 1
ATOM 1568 C C . TRP A 1 202 ? 8.849 -13.278 -12.546 1.00 85.69 202 TRP A C 1
ATOM 1570 O O . TRP A 1 202 ? 9.902 -13.434 -13.160 1.00 85.69 202 TRP A O 1
ATOM 1580 N N . ARG A 1 203 ? 8.002 -14.296 -12.340 1.00 85.50 203 ARG A N 1
ATOM 1581 C CA . ARG A 1 203 ? 8.282 -15.686 -12.745 1.00 85.50 203 ARG A CA 1
ATOM 1582 C C . ARG A 1 203 ? 8.263 -15.910 -14.256 1.00 85.50 203 ARG A C 1
ATOM 1584 O O . ARG A 1 203 ? 8.773 -16.936 -14.696 1.00 85.50 203 ARG A O 1
ATOM 1591 N N . ARG A 1 204 ? 7.680 -14.997 -15.040 1.00 85.25 204 ARG A N 1
ATOM 1592 C CA . ARG A 1 204 ? 7.750 -15.038 -16.511 1.00 85.25 204 ARG A CA 1
ATOM 1593 C C . ARG A 1 204 ? 9.127 -14.664 -17.054 1.00 85.25 204 ARG A C 1
ATOM 1595 O O . ARG A 1 204 ? 9.441 -15.055 -18.174 1.00 85.25 204 ARG A O 1
ATOM 1602 N N . LEU A 1 205 ? 9.919 -13.917 -16.287 1.00 80.81 205 LEU A N 1
ATOM 1603 C CA . LEU A 1 205 ? 11.295 -13.595 -16.646 1.00 80.81 205 LEU A CA 1
ATOM 1604 C C . LEU A 1 205 ? 12.173 -14.844 -16.537 1.00 80.81 205 LEU A C 1
ATOM 1606 O O . LEU A 1 205 ? 12.011 -15.651 -15.617 1.00 80.81 205 LEU A O 1
ATOM 1610 N N . SER A 1 206 ? 13.129 -14.970 -17.452 1.00 87.75 206 SER A N 1
ATOM 1611 C CA . SER A 1 206 ? 14.226 -15.928 -17.312 1.00 87.75 206 SER A CA 1
ATOM 1612 C C . SER A 1 206 ? 15.056 -15.626 -16.061 1.00 87.75 206 SER A C 1
ATOM 1614 O O . SER A 1 206 ? 15.048 -14.507 -15.536 1.00 87.75 206 SER A O 1
ATOM 1616 N N . THR A 1 207 ? 15.787 -16.626 -15.567 1.00 88.56 207 THR A N 1
ATOM 1617 C CA . THR A 1 207 ? 16.672 -16.441 -14.411 1.00 88.56 207 THR A CA 1
ATOM 1618 C C . THR A 1 207 ? 17.692 -15.341 -14.694 1.00 88.56 207 THR A C 1
ATOM 1620 O O . THR A 1 207 ? 17.872 -14.460 -13.866 1.00 88.56 207 THR A O 1
ATOM 1623 N N . GLU A 1 208 ? 18.275 -15.319 -15.888 1.00 87.62 208 GLU A N 1
ATOM 1624 C CA . GLU A 1 208 ? 19.294 -14.359 -16.311 1.00 87.62 208 GLU A CA 1
ATOM 1625 C C . GLU A 1 208 ? 18.749 -12.919 -16.360 1.00 87.62 208 GLU A C 1
ATOM 1627 O O . GLU A 1 208 ? 19.437 -11.963 -15.990 1.00 87.62 208 GLU A O 1
ATOM 1632 N N . GLU A 1 209 ? 17.488 -12.741 -16.767 1.00 85.50 209 GLU A N 1
ATOM 1633 C CA . GLU A 1 209 ? 16.810 -11.441 -16.706 1.00 85.50 209 GLU A CA 1
ATOM 1634 C C . GLU A 1 209 ? 16.591 -10.990 -15.259 1.00 85.50 209 GLU A C 1
ATOM 1636 O O . GLU A 1 209 ? 16.855 -9.832 -14.935 1.00 85.50 209 GLU A O 1
ATOM 1641 N N . GLN A 1 210 ? 16.152 -11.893 -14.375 1.00 89.44 210 GLN A N 1
ATOM 1642 C CA . GLN A 1 210 ? 15.998 -11.591 -12.948 1.00 89.44 210 GLN A CA 1
ATOM 1643 C C . GLN A 1 210 ? 17.345 -11.231 -12.308 1.00 89.44 210 GLN A C 1
ATOM 1645 O O . GLN A 1 210 ? 17.438 -10.246 -1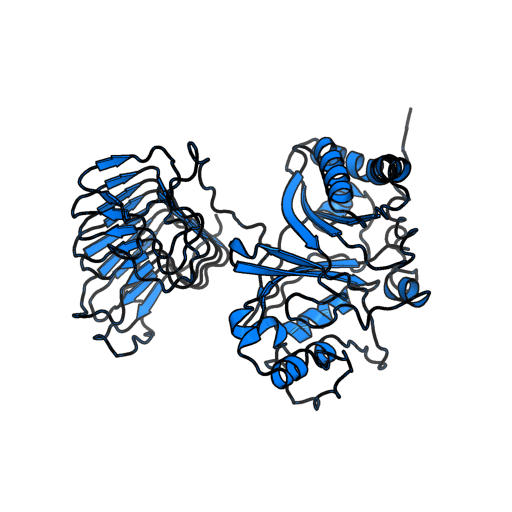1.580 1.00 89.44 210 GLN A O 1
ATOM 1650 N N . GLU A 1 211 ? 18.399 -11.985 -12.615 1.00 89.75 211 GLU A N 1
ATOM 1651 C CA . GLU A 1 211 ? 19.761 -11.737 -12.138 1.00 89.75 211 GLU A CA 1
ATOM 1652 C C . GLU A 1 211 ? 20.292 -10.386 -12.620 1.00 89.75 211 GLU A C 1
ATOM 1654 O O . GLU A 1 211 ? 20.897 -9.657 -11.840 1.00 89.75 211 GLU A O 1
ATOM 1659 N N . THR A 1 212 ? 20.001 -9.999 -13.865 1.00 88.25 212 THR A N 1
ATOM 1660 C CA . THR A 1 212 ? 20.355 -8.676 -14.407 1.00 88.25 212 THR A CA 1
ATOM 1661 C C . THR A 1 212 ? 19.598 -7.548 -13.699 1.00 88.25 212 THR A C 1
ATOM 1663 O O . THR A 1 212 ? 20.160 -6.479 -13.461 1.00 88.25 212 THR A O 1
ATOM 1666 N N . ILE A 1 213 ? 18.327 -7.771 -13.346 1.00 90.94 213 ILE A N 1
ATOM 1667 C CA . ILE A 1 213 ? 17.523 -6.801 -12.588 1.00 90.94 213 ILE A CA 1
ATOM 1668 C C . ILE A 1 213 ? 18.087 -6.620 -11.177 1.00 90.94 213 ILE A C 1
ATOM 1670 O O . ILE A 1 213 ? 18.252 -5.486 -10.737 1.00 90.94 213 ILE A O 1
ATOM 1674 N N . ILE A 1 214 ? 18.412 -7.711 -10.481 1.00 93.94 214 ILE A N 1
ATOM 1675 C CA . ILE A 1 214 ? 18.924 -7.660 -9.104 1.00 93.94 214 ILE A CA 1
ATOM 1676 C C . ILE A 1 214 ? 20.396 -7.224 -9.051 1.00 93.94 214 ILE A C 1
ATOM 1678 O O . ILE A 1 214 ? 20.790 -6.480 -8.155 1.00 93.94 214 ILE A O 1
ATOM 1682 N N . GLY A 1 215 ? 21.209 -7.651 -10.016 1.00 93.25 215 GLY A N 1
ATOM 1683 C CA . GLY A 1 215 ? 22.659 -7.447 -10.046 1.00 93.25 215 GLY A CA 1
ATOM 1684 C C . GLY A 1 215 ? 23.457 -8.563 -9.365 1.00 93.25 215 GLY A C 1
ATOM 1685 O O . GLY A 1 215 ? 24.623 -8.358 -9.024 1.00 93.25 215 GLY A O 1
ATOM 1686 N N . ARG A 1 216 ? 22.844 -9.733 -9.136 1.00 91.50 216 ARG A N 1
ATOM 1687 C CA . ARG A 1 216 ? 23.482 -10.911 -8.525 1.00 91.50 216 ARG A CA 1
ATOM 1688 C C . ARG A 1 216 ? 22.967 -12.198 -9.157 1.00 91.50 216 ARG A C 1
ATOM 1690 O O . ARG A 1 216 ? 21.834 -12.217 -9.627 1.00 91.50 216 ARG A O 1
ATOM 1697 N N . THR A 1 217 ? 23.748 -13.275 -9.116 1.00 84.44 217 THR A N 1
ATOM 1698 C CA . THR A 1 217 ? 23.262 -14.606 -9.503 1.00 84.44 217 THR A CA 1
ATOM 1699 C C . THR A 1 217 ? 22.245 -15.130 -8.490 1.00 84.44 217 THR A C 1
ATOM 1701 O O . THR A 1 217 ? 22.355 -14.880 -7.290 1.00 84.44 217 THR A O 1
ATOM 1704 N N . LYS A 1 218 ? 21.227 -15.859 -8.944 1.00 84.62 218 LYS A N 1
ATOM 1705 C CA . LYS A 1 218 ? 20.074 -16.215 -8.113 1.00 84.62 218 LYS A CA 1
ATOM 1706 C C . LYS A 1 218 ? 20.394 -17.319 -7.116 1.00 84.62 218 LYS A C 1
ATOM 1708 O O . LYS A 1 218 ? 20.032 -17.217 -5.945 1.00 84.62 218 LYS A O 1
ATOM 1713 N N . LEU A 1 219 ? 21.049 -18.386 -7.574 1.00 83.19 219 LEU A N 1
ATOM 1714 C CA . LEU A 1 219 ? 21.370 -19.537 -6.728 1.00 83.19 219 LEU A CA 1
ATOM 1715 C C . LEU A 1 219 ? 22.546 -19.223 -5.799 1.00 83.19 219 LEU A C 1
ATOM 1717 O O . LEU A 1 219 ? 22.380 -19.273 -4.581 1.00 83.19 219 LEU A O 1
ATOM 1721 N N . ASP A 1 220 ? 23.685 -18.863 -6.397 1.00 80.75 220 ASP A N 1
ATOM 1722 C CA . ASP A 1 220 ? 24.968 -18.692 -5.703 1.00 80.75 220 ASP A CA 1
ATOM 1723 C C . ASP A 1 220 ? 25.156 -17.300 -5.095 1.00 80.75 220 ASP A C 1
ATOM 1725 O O . ASP A 1 220 ? 26.087 -17.099 -4.319 1.00 80.75 220 ASP A O 1
ATOM 1729 N N . ASN A 1 221 ? 24.278 -16.342 -5.420 1.00 88.31 221 ASN A N 1
ATOM 1730 C CA . ASN A 1 221 ? 24.296 -14.999 -4.847 1.00 88.31 221 ASN A CA 1
ATOM 1731 C C . ASN A 1 221 ? 25.611 -14.236 -5.118 1.00 88.31 221 ASN A C 1
ATOM 1733 O O . ASN A 1 221 ? 26.036 -13.409 -4.311 1.00 88.31 221 ASN A O 1
ATOM 1737 N N . ASN A 1 222 ? 26.259 -14.486 -6.258 1.00 85.00 222 ASN A N 1
ATOM 1738 C CA . ASN A 1 222 ? 27.486 -13.800 -6.669 1.00 85.00 222 ASN A CA 1
ATOM 1739 C C . ASN A 1 222 ? 27.161 -12.458 -7.327 1.00 85.00 222 ASN A C 1
ATOM 1741 O O . ASN A 1 222 ? 26.200 -12.367 -8.084 1.00 85.00 222 ASN A O 1
ATOM 1745 N N . GLU A 1 223 ? 27.965 -11.427 -7.078 1.00 89.81 223 GLU A N 1
ATOM 1746 C CA . GLU A 1 223 ? 27.769 -10.117 -7.708 1.00 89.81 223 GLU A CA 1
ATOM 1747 C C . GLU A 1 223 ? 28.041 -10.139 -9.203 1.00 89.81 223 GLU A C 1
ATOM 1749 O O . GLU A 1 223 ? 29.020 -10.724 -9.667 1.00 89.81 223 GLU A O 1
ATOM 1754 N N . LEU A 1 224 ? 27.182 -9.446 -9.946 1.00 88.75 224 LEU A N 1
ATOM 1755 C CA . LEU A 1 224 ? 27.428 -9.124 -11.341 1.00 88.75 224 LEU A CA 1
ATOM 1756 C C . LEU A 1 224 ? 28.212 -7.809 -11.446 1.00 88.75 224 LEU A C 1
ATOM 1758 O O . LEU A 1 224 ? 28.163 -6.951 -10.555 1.00 88.75 224 LEU A O 1
ATOM 1762 N N . GLY A 1 225 ? 28.937 -7.659 -12.555 1.00 87.19 225 GLY A N 1
ATOM 1763 C CA . GLY A 1 225 ? 29.622 -6.413 -12.889 1.00 87.19 225 GLY A CA 1
ATOM 1764 C C . GLY A 1 225 ? 28.631 -5.279 -13.140 1.00 87.19 225 GLY A C 1
ATOM 1765 O O . GLY A 1 225 ? 27.517 -5.508 -13.615 1.00 87.19 225 GLY A O 1
ATOM 1766 N N . ASP A 1 226 ? 29.039 -4.055 -12.820 1.00 87.75 226 ASP A N 1
ATOM 1767 C CA . ASP A 1 226 ? 28.179 -2.890 -12.994 1.00 87.75 226 ASP A CA 1
ATOM 1768 C C . ASP A 1 226 ? 28.037 -2.506 -14.472 1.00 87.75 226 ASP A C 1
ATOM 1770 O O . ASP A 1 226 ? 28.961 -2.643 -15.279 1.00 87.75 226 ASP A O 1
ATOM 1774 N N . ALA A 1 227 ? 26.845 -2.027 -14.829 1.00 84.81 227 ALA A N 1
ATOM 1775 C CA . ALA A 1 227 ? 26.569 -1.516 -16.164 1.00 84.81 227 ALA A CA 1
ATOM 1776 C C . ALA A 1 227 ? 27.338 -0.210 -16.425 1.00 84.81 227 ALA A C 1
ATOM 1778 O O . ALA A 1 227 ? 27.674 0.529 -15.495 1.00 84.81 227 ALA A O 1
ATOM 1779 N N . ALA A 1 228 ? 27.571 0.110 -17.702 1.00 86.62 228 ALA A N 1
ATOM 1780 C CA . ALA A 1 228 ? 28.170 1.389 -18.074 1.00 86.62 228 ALA A CA 1
ATOM 1781 C C . ALA A 1 228 ? 27.312 2.576 -17.570 1.00 86.62 228 ALA A C 1
ATOM 1783 O O . ALA A 1 228 ? 26.095 2.427 -17.410 1.00 86.62 228 ALA A O 1
ATOM 1784 N N . PRO A 1 229 ? 27.904 3.763 -17.323 1.00 83.81 229 PRO A N 1
ATOM 1785 C CA . PRO A 1 229 ? 27.209 4.879 -16.676 1.00 83.81 229 PRO A CA 1
ATOM 1786 C C . PRO A 1 229 ? 25.910 5.332 -17.352 1.00 83.81 229 PRO A C 1
ATOM 1788 O O . PRO A 1 229 ? 25.028 5.829 -16.660 1.00 83.81 229 PRO A O 1
ATOM 1791 N N . ASP A 1 230 ? 25.799 5.168 -18.671 1.00 86.62 230 ASP A N 1
ATOM 1792 C CA . ASP A 1 230 ? 24.673 5.560 -19.524 1.00 86.62 230 ASP A CA 1
ATOM 1793 C C . ASP A 1 230 ? 23.659 4.429 -19.784 1.00 86.62 230 ASP A C 1
ATOM 1795 O O . ASP A 1 230 ? 22.681 4.621 -20.509 1.00 86.62 230 ASP A O 1
ATOM 1799 N N . GLN A 1 231 ? 23.870 3.251 -19.195 1.00 88.19 231 GLN A N 1
ATOM 1800 C CA . GLN A 1 231 ? 23.040 2.067 -19.399 1.00 88.19 231 GLN A CA 1
ATOM 1801 C C . GLN A 1 231 ? 22.106 1.788 -18.217 1.00 88.19 231 GLN A C 1
ATOM 1803 O O . GLN A 1 231 ? 22.208 2.376 -17.140 1.00 88.19 231 GLN A O 1
ATOM 1808 N N . GLN A 1 232 ? 21.167 0.858 -18.425 1.00 92.62 232 GLN A N 1
ATOM 1809 C CA . GLN A 1 232 ? 20.307 0.368 -17.354 1.00 92.62 232 GLN A CA 1
ATOM 1810 C C . GLN A 1 232 ? 21.157 -0.279 -16.259 1.00 92.62 232 GLN A C 1
ATOM 1812 O O . GLN A 1 232 ? 21.810 -1.294 -16.492 1.00 92.62 232 GLN A O 1
ATOM 1817 N N . LYS A 1 233 ? 21.044 0.259 -15.048 1.00 92.12 233 LYS A N 1
ATOM 1818 C CA . LYS A 1 233 ? 21.667 -0.295 -13.848 1.00 92.12 233 LYS A CA 1
ATOM 1819 C C . LYS A 1 233 ? 20.753 -1.306 -13.156 1.00 92.12 233 LYS A C 1
ATOM 1821 O O . LYS A 1 233 ? 19.526 -1.232 -13.280 1.00 92.12 233 LYS A O 1
ATOM 1826 N N . SER A 1 234 ? 21.385 -2.244 -12.458 1.00 94.44 234 SER A N 1
ATOM 1827 C CA . SER A 1 234 ? 20.730 -3.214 -11.577 1.00 94.44 234 SER A CA 1
ATOM 1828 C C . SER A 1 234 ? 20.302 -2.568 -10.253 1.00 94.44 234 SER A C 1
ATOM 1830 O O . SER A 1 234 ? 20.779 -1.477 -9.927 1.00 94.44 234 SER A O 1
ATOM 1832 N N . HIS A 1 235 ? 19.466 -3.259 -9.473 1.00 95.00 235 HIS A N 1
ATOM 1833 C CA . HIS A 1 235 ? 19.124 -2.863 -8.104 1.00 95.00 235 HIS A CA 1
ATOM 1834 C C . HIS A 1 235 ? 20.392 -2.625 -7.276 1.00 95.00 235 HIS A C 1
ATOM 1836 O O . HIS A 1 235 ? 20.577 -1.519 -6.772 1.00 95.00 235 HIS A O 1
ATOM 1842 N N . LYS A 1 236 ? 21.324 -3.598 -7.256 1.00 94.62 236 LYS A N 1
ATOM 1843 C CA . LYS A 1 236 ? 22.627 -3.484 -6.575 1.00 94.62 236 LYS A CA 1
ATOM 1844 C C . LYS A 1 236 ? 23.324 -2.167 -6.918 1.00 94.62 236 LYS A C 1
ATOM 1846 O O . LYS A 1 236 ? 23.588 -1.366 -6.028 1.00 94.62 236 LYS A O 1
ATOM 1851 N N . SER A 1 237 ? 23.532 -1.904 -8.208 1.00 94.62 237 SER A N 1
ATOM 1852 C CA . SER A 1 237 ? 24.277 -0.728 -8.676 1.00 94.62 237 SER A CA 1
ATOM 1853 C C . SER A 1 237 ? 23.548 0.601 -8.408 1.00 94.62 237 SER A C 1
ATOM 1855 O O . SER A 1 237 ? 24.193 1.631 -8.233 1.00 94.62 237 SER A O 1
ATOM 1857 N N . LEU A 1 238 ? 22.208 0.620 -8.400 1.00 95.00 238 LEU A N 1
ATOM 1858 C CA . LEU A 1 238 ? 21.432 1.824 -8.061 1.00 95.00 238 LEU A CA 1
ATOM 1859 C C . LEU A 1 238 ? 21.452 2.118 -6.558 1.00 95.00 238 LEU A C 1
ATOM 1861 O O . LEU A 1 238 ? 21.401 3.289 -6.177 1.00 95.00 238 LEU A O 1
ATOM 1865 N N . THR A 1 239 ? 21.568 1.077 -5.732 1.00 94.88 239 THR A N 1
ATOM 1866 C CA . THR A 1 239 ? 21.648 1.182 -4.270 1.00 94.88 239 THR A CA 1
ATOM 1867 C C . THR A 1 239 ? 23.065 1.331 -3.717 1.00 94.88 239 THR A C 1
ATOM 1869 O O . THR A 1 239 ? 23.201 1.616 -2.537 1.00 94.88 239 THR A O 1
ATOM 1872 N N . THR A 1 240 ? 24.118 1.210 -4.526 1.00 94.31 240 THR A N 1
ATOM 1873 C CA . THR A 1 240 ? 25.486 1.583 -4.122 1.00 94.31 240 THR A CA 1
ATOM 1874 C C . THR A 1 240 ? 25.638 3.104 -4.166 1.00 94.31 240 THR A C 1
ATOM 1876 O O . THR A 1 240 ? 25.527 3.710 -5.238 1.00 94.31 240 THR A O 1
ATOM 1879 N N . ILE A 1 241 ? 25.846 3.747 -3.013 1.00 95.31 241 ILE A N 1
ATOM 1880 C CA . ILE A 1 241 ? 25.936 5.210 -2.886 1.00 95.31 241 ILE A CA 1
ATOM 1881 C C . ILE A 1 241 ? 27.362 5.616 -2.549 1.00 95.31 241 ILE A C 1
ATOM 1883 O O . ILE A 1 241 ? 27.905 5.182 -1.546 1.00 95.31 241 ILE A O 1
ATOM 1887 N N . GLU A 1 242 ? 27.918 6.514 -3.354 1.00 93.06 242 GLU A N 1
ATOM 1888 C CA . GLU A 1 242 ? 29.228 7.126 -3.137 1.00 93.06 242 GLU A CA 1
ATOM 1889 C C . GLU A 1 242 ? 29.056 8.641 -2.963 1.00 93.06 242 GLU A C 1
ATOM 1891 O O . GLU A 1 242 ? 28.163 9.237 -3.585 1.00 93.06 242 GLU A O 1
ATOM 1896 N N . ASP A 1 243 ? 29.882 9.255 -2.114 1.00 88.88 243 ASP A N 1
ATOM 1897 C CA . ASP A 1 243 ? 29.992 10.714 -2.010 1.00 88.88 243 ASP A CA 1
ATOM 1898 C C . ASP A 1 243 ? 30.923 11.320 -3.078 1.00 88.88 243 ASP A C 1
ATOM 1900 O O . ASP A 1 243 ? 31.429 10.630 -3.962 1.00 88.88 243 ASP A O 1
ATOM 1904 N N . GLU A 1 244 ? 31.117 12.641 -3.031 1.00 87.94 244 GLU A N 1
ATOM 1905 C CA . GLU A 1 244 ? 31.946 13.382 -3.996 1.00 87.94 244 GLU A CA 1
ATOM 1906 C C . GLU A 1 244 ? 33.429 12.975 -3.965 1.00 87.94 244 GLU A C 1
ATOM 1908 O O . GLU A 1 244 ? 34.125 13.134 -4.969 1.00 87.94 244 GLU A O 1
ATOM 1913 N N . ASP A 1 245 ? 33.895 12.418 -2.844 1.00 89.69 245 ASP A N 1
ATOM 1914 C CA . ASP A 1 245 ? 35.261 11.929 -2.657 1.00 89.69 245 ASP A CA 1
ATOM 1915 C C . ASP A 1 245 ? 35.409 10.446 -3.058 1.00 89.69 245 ASP A C 1
ATOM 1917 O O . ASP A 1 245 ? 36.512 9.897 -3.020 1.00 89.69 245 ASP A O 1
ATOM 1921 N N . GLY A 1 246 ? 34.312 9.798 -3.472 1.00 88.31 246 GLY A N 1
ATOM 1922 C CA . GLY A 1 246 ? 34.272 8.390 -3.863 1.00 88.31 246 GLY A CA 1
ATOM 1923 C C . GLY A 1 246 ? 34.188 7.416 -2.687 1.00 88.31 246 GLY A C 1
ATOM 1924 O O . GLY A 1 246 ? 34.456 6.230 -2.872 1.00 88.31 246 GLY A O 1
ATOM 1925 N N . ASN A 1 247 ? 33.842 7.878 -1.479 1.00 90.44 247 ASN A N 1
ATOM 1926 C CA . ASN A 1 247 ? 33.624 6.974 -0.350 1.00 90.44 247 ASN A CA 1
ATOM 1927 C C . ASN A 1 247 ? 32.224 6.366 -0.434 1.00 90.44 247 ASN A C 1
ATOM 1929 O O . ASN A 1 247 ? 31.237 7.094 -0.564 1.00 90.44 247 ASN A O 1
ATOM 1933 N N . GLU A 1 248 ? 32.135 5.044 -0.305 1.00 91.62 248 GLU A N 1
ATOM 1934 C CA . GLU A 1 248 ? 30.861 4.331 -0.259 1.00 91.62 248 GLU A CA 1
ATOM 1935 C C . GLU A 1 248 ? 30.155 4.537 1.093 1.00 91.62 248 GLU A C 1
ATOM 1937 O O . GLU A 1 248 ? 30.777 4.513 2.158 1.00 91.62 248 GLU A O 1
ATOM 1942 N N . HIS A 1 249 ? 28.840 4.752 1.050 1.00 92.25 249 HIS A N 1
ATOM 1943 C CA . HIS A 1 249 ? 27.976 4.890 2.220 1.00 92.25 249 HIS A CA 1
ATOM 1944 C C . HIS A 1 249 ? 26.995 3.725 2.271 1.00 92.25 249 HIS A C 1
ATOM 1946 O O . HIS A 1 249 ? 26.084 3.611 1.447 1.00 92.25 249 HIS A O 1
ATOM 1952 N N . GLU A 1 250 ? 27.169 2.880 3.279 1.00 89.69 250 GLU A N 1
ATOM 1953 C CA . GLU A 1 250 ? 26.336 1.706 3.508 1.00 89.69 250 GLU A CA 1
ATOM 1954 C C . GLU A 1 250 ? 25.101 2.023 4.365 1.00 89.69 250 GLU A C 1
ATOM 1956 O O . GLU A 1 250 ? 25.016 3.042 5.056 1.00 89.69 250 GLU A O 1
ATOM 1961 N N . ILE A 1 251 ? 24.137 1.102 4.346 1.00 86.56 251 ILE A N 1
ATOM 1962 C CA . ILE A 1 251 ? 23.000 1.071 5.269 1.00 86.56 251 ILE A CA 1
ATOM 1963 C C . ILE A 1 251 ? 22.849 -0.341 5.829 1.00 86.56 251 ILE A C 1
ATOM 1965 O O . ILE A 1 251 ? 23.222 -1.322 5.186 1.00 86.56 251 ILE A O 1
ATOM 1969 N N . LEU A 1 252 ? 22.235 -0.467 7.001 1.00 86.69 252 LEU A N 1
ATOM 1970 C CA . LEU A 1 252 ? 21.847 -1.766 7.537 1.00 86.69 252 LEU A CA 1
ATOM 1971 C C . LEU A 1 252 ? 20.384 -2.043 7.204 1.00 86.69 252 LEU A C 1
ATOM 1973 O O . LEU A 1 252 ? 19.489 -1.358 7.696 1.00 86.69 252 LEU A O 1
ATOM 1977 N N . ARG A 1 253 ? 20.135 -3.079 6.406 1.00 88.50 253 ARG A N 1
ATOM 1978 C CA . ARG A 1 253 ? 18.784 -3.529 6.057 1.00 88.50 253 ARG A CA 1
ATOM 1979 C C . ARG A 1 253 ? 18.385 -4.749 6.864 1.00 88.50 253 ARG A C 1
ATOM 1981 O O . ARG A 1 253 ? 19.212 -5.621 7.129 1.00 88.50 253 ARG A O 1
ATOM 1988 N N . ASP A 1 254 ? 17.105 -4.839 7.183 1.00 88.12 254 ASP A N 1
ATOM 1989 C CA . ASP A 1 254 ? 16.525 -6.020 7.829 1.00 88.12 254 ASP A CA 1
ATOM 1990 C C . ASP A 1 254 ? 15.189 -6.390 7.183 1.00 88.12 254 ASP A C 1
ATOM 1992 O O . ASP A 1 254 ? 14.149 -6.511 7.827 1.00 88.12 254 ASP A O 1
ATOM 1996 N N . ASN A 1 255 ? 15.223 -6.471 5.852 1.00 91.06 255 ASN A N 1
ATOM 1997 C CA . ASN A 1 255 ? 14.057 -6.751 5.035 1.00 91.06 255 ASN A CA 1
ATOM 1998 C C . ASN A 1 255 ? 13.423 -8.088 5.422 1.00 91.06 255 ASN A C 1
ATOM 2000 O O . ASN A 1 255 ? 14.113 -9.102 5.535 1.00 91.06 255 ASN A O 1
ATOM 2004 N N . MET A 1 256 ? 12.096 -8.104 5.529 1.00 91.25 256 MET A N 1
ATOM 2005 C CA . MET A 1 256 ? 11.360 -9.322 5.852 1.00 91.25 256 MET A CA 1
ATOM 2006 C C . MET A 1 256 ? 10.282 -9.620 4.809 1.00 91.25 256 MET A C 1
ATOM 2008 O O . MET A 1 256 ? 9.421 -8.773 4.548 1.00 91.25 256 MET A O 1
ATOM 2012 N N . PRO A 1 257 ? 10.279 -10.832 4.232 1.00 94.12 257 PRO A N 1
ATOM 2013 C CA . PRO A 1 257 ? 9.133 -11.372 3.516 1.00 94.12 257 PRO A CA 1
ATOM 2014 C C . PRO A 1 257 ? 7.856 -11.304 4.351 1.00 94.12 257 PRO A C 1
ATOM 2016 O O . PRO A 1 257 ? 7.860 -11.649 5.531 1.00 94.12 257 PRO A O 1
ATOM 2019 N N . PHE A 1 258 ? 6.747 -10.928 3.728 1.00 92.75 258 PHE A N 1
ATOM 2020 C CA . PHE A 1 258 ? 5.411 -11.060 4.303 1.00 92.75 258 PHE A CA 1
ATOM 2021 C C . PHE A 1 258 ? 4.425 -11.499 3.220 1.00 92.75 258 PHE A C 1
ATOM 2023 O O . PHE A 1 258 ? 4.726 -11.470 2.025 1.00 92.75 258 PHE A O 1
ATOM 2030 N N . GLY A 1 259 ? 3.232 -11.920 3.626 1.00 88.25 259 GLY A N 1
ATOM 2031 C CA . GLY A 1 259 ? 2.170 -12.196 2.671 1.00 88.25 259 GLY A CA 1
ATOM 2032 C C . GLY A 1 259 ? 1.152 -13.215 3.146 1.00 88.25 259 GLY A C 1
ATOM 2033 O O . GLY A 1 259 ? 1.262 -13.820 4.213 1.00 88.25 259 GLY A O 1
ATOM 2034 N N . SER A 1 260 ? 0.162 -13.416 2.291 1.00 85.06 260 SER A N 1
ATOM 2035 C CA . SER A 1 260 ? -0.917 -14.375 2.442 1.00 85.06 260 SER A CA 1
ATOM 2036 C C . SER A 1 260 ? -1.114 -15.054 1.085 1.00 85.06 260 SER A C 1
ATOM 2038 O O . SER A 1 260 ? -1.792 -14.521 0.201 1.00 85.06 260 SER A O 1
ATOM 2040 N N . PRO A 1 261 ? -0.541 -16.258 0.887 1.00 81.06 261 PRO A N 1
ATOM 2041 C CA . PRO A 1 261 ? -0.658 -16.971 -0.383 1.00 81.06 261 PRO A CA 1
ATOM 2042 C C . PRO A 1 261 ? -2.111 -17.206 -0.820 1.00 81.06 261 PRO A C 1
ATOM 2044 O O . PRO A 1 261 ? -2.399 -17.232 -2.012 1.00 81.06 261 PRO A O 1
ATOM 2047 N N . ALA A 1 262 ? -3.040 -17.331 0.135 1.00 68.00 262 ALA A N 1
ATOM 2048 C CA . ALA A 1 262 ? -4.465 -17.504 -0.140 1.00 68.00 262 ALA A CA 1
ATOM 2049 C C . ALA A 1 262 ? -5.127 -16.254 -0.751 1.00 68.00 262 ALA A C 1
ATOM 2051 O O . ALA A 1 262 ? -6.068 -16.393 -1.532 1.00 68.00 262 ALA A O 1
ATOM 2052 N N . SER A 1 263 ? -4.646 -15.048 -0.422 1.00 73.62 263 SER A N 1
ATOM 2053 C CA . SER A 1 263 ? -5.111 -13.793 -1.035 1.00 73.62 263 SER A CA 1
ATOM 2054 C C . SER A 1 263 ? -4.267 -13.362 -2.239 1.00 73.62 263 SER A C 1
ATOM 2056 O O . SER A 1 263 ? -4.626 -12.394 -2.910 1.00 73.62 263 SER A O 1
ATOM 2058 N N . GLY A 1 264 ? -3.205 -14.111 -2.561 1.00 77.00 264 GLY A N 1
ATOM 2059 C CA . GLY A 1 264 ? -2.247 -13.766 -3.612 1.00 77.00 264 GLY A CA 1
ATOM 2060 C C . GLY A 1 264 ? -1.276 -12.657 -3.203 1.00 77.00 264 GLY A C 1
ATOM 2061 O O . GLY A 1 264 ? -0.645 -12.060 -4.066 1.00 77.00 264 GLY A O 1
ATOM 2062 N N . GLU A 1 265 ? -1.161 -12.369 -1.906 1.00 83.19 265 GLU A N 1
ATOM 2063 C CA . GLU A 1 265 ? -0.266 -11.341 -1.384 1.00 83.19 265 GLU A CA 1
ATOM 2064 C C . GLU A 1 265 ? 1.109 -11.928 -1.097 1.00 83.19 265 GLU A C 1
ATOM 2066 O O . GLU A 1 265 ? 1.253 -12.843 -0.283 1.00 83.19 265 GLU A O 1
ATOM 2071 N N . PHE A 1 266 ? 2.122 -11.361 -1.737 1.00 85.38 266 PHE A N 1
ATOM 2072 C CA . PHE A 1 266 ? 3.523 -11.680 -1.513 1.00 85.38 266 PHE A CA 1
ATOM 2073 C C . PHE A 1 266 ? 4.281 -10.369 -1.488 1.00 85.38 266 PHE A C 1
ATOM 2075 O O . PHE A 1 266 ? 4.145 -9.579 -2.414 1.00 85.38 266 PHE A O 1
ATOM 2082 N N . GLY A 1 267 ? 5.059 -10.119 -0.447 1.00 90.44 267 GLY A N 1
ATOM 2083 C CA . GLY A 1 267 ? 5.674 -8.820 -0.258 1.00 90.44 267 GLY A CA 1
ATOM 2084 C C . GLY A 1 267 ? 7.015 -8.877 0.446 1.00 90.44 267 GLY A C 1
ATOM 2085 O O . GLY A 1 267 ? 7.381 -9.888 1.046 1.00 90.44 267 GLY A O 1
ATOM 2086 N N . THR A 1 268 ? 7.724 -7.758 0.372 1.00 93.00 268 THR A N 1
ATOM 2087 C CA . THR A 1 268 ? 8.925 -7.480 1.160 1.00 93.00 268 THR A CA 1
ATOM 2088 C C . THR A 1 268 ? 8.664 -6.222 1.966 1.00 93.00 268 THR A C 1
ATOM 2090 O O . THR A 1 268 ? 8.348 -5.173 1.405 1.00 93.00 268 THR A O 1
ATOM 2093 N N . TYR A 1 269 ? 8.787 -6.317 3.283 1.00 93.75 269 TYR A N 1
ATOM 2094 C CA . TYR A 1 269 ? 8.812 -5.148 4.142 1.00 93.75 269 TYR A CA 1
ATOM 2095 C C . TYR A 1 269 ? 10.252 -4.648 4.202 1.00 93.75 269 TYR A C 1
ATOM 2097 O O . TYR A 1 269 ? 11.107 -5.287 4.814 1.00 93.75 269 TYR A O 1
ATOM 2105 N N . PHE A 1 270 ? 10.532 -3.553 3.502 1.00 92.94 270 PHE A N 1
ATOM 2106 C CA . PHE A 1 270 ? 11.823 -2.887 3.540 1.00 92.94 270 PHE A CA 1
ATOM 2107 C C . PHE A 1 270 ? 11.959 -2.105 4.842 1.00 92.94 270 PHE A C 1
ATOM 2109 O O . PHE A 1 270 ? 11.072 -1.333 5.211 1.00 92.94 270 PHE A O 1
ATOM 2116 N N . ILE A 1 271 ? 13.100 -2.276 5.501 1.00 90.56 271 ILE A N 1
ATOM 2117 C CA . ILE A 1 271 ? 13.536 -1.430 6.607 1.00 90.56 271 ILE A CA 1
ATOM 2118 C C . ILE A 1 271 ? 15.036 -1.186 6.469 1.00 90.56 271 ILE A C 1
ATOM 2120 O O . ILE A 1 271 ? 15.818 -2.130 6.349 1.00 90.56 271 ILE A O 1
ATOM 2124 N N . GLY A 1 272 ? 15.427 0.085 6.461 1.00 86.56 272 GLY A N 1
ATOM 2125 C CA . GLY A 1 272 ? 16.817 0.515 6.354 1.00 86.56 272 GLY A CA 1
ATOM 2126 C C . GLY A 1 272 ? 17.194 1.434 7.505 1.00 86.56 272 GLY A C 1
ATOM 2127 O O . GLY A 1 272 ? 16.481 2.398 7.776 1.00 86.56 272 GLY A O 1
ATOM 2128 N N . TYR A 1 273 ? 18.316 1.138 8.153 1.00 85.81 273 TYR A N 1
ATOM 2129 C CA . TYR A 1 273 ? 18.925 1.940 9.205 1.00 85.81 273 TYR A CA 1
ATOM 2130 C C . TYR A 1 273 ? 20.212 2.595 8.704 1.00 85.81 273 TYR A C 1
ATOM 2132 O O . TYR A 1 273 ? 21.027 1.946 8.047 1.00 85.81 273 TYR A O 1
ATOM 2140 N N . SER A 1 274 ? 20.411 3.866 9.039 1.00 86.62 274 SER A N 1
ATOM 2141 C CA . SER A 1 274 ? 21.594 4.633 8.645 1.00 86.62 274 SER A CA 1
ATOM 2142 C C . SER A 1 274 ? 21.898 5.729 9.658 1.00 86.62 274 SER A C 1
ATOM 2144 O O . SER A 1 274 ? 20.985 6.354 10.200 1.00 86.62 274 SER A O 1
ATOM 2146 N N . LYS A 1 275 ? 23.179 6.041 9.867 1.00 87.56 275 LYS A N 1
ATOM 2147 C CA . LYS A 1 275 ? 23.572 7.246 10.617 1.00 87.56 275 LYS A CA 1
ATOM 2148 C C . LYS A 1 275 ? 23.348 8.553 9.843 1.00 87.56 275 LYS A C 1
ATOM 2150 O O . LYS A 1 275 ? 23.356 9.622 10.441 1.00 87.56 275 LYS A O 1
ATOM 2155 N N . LYS A 1 276 ? 23.133 8.470 8.526 1.00 90.38 276 LYS A N 1
ATOM 2156 C CA . LYS A 1 276 ? 22.901 9.594 7.603 1.00 90.38 276 LYS A CA 1
ATOM 2157 C C . LYS A 1 276 ? 21.638 9.327 6.783 1.00 90.38 276 LYS A C 1
ATOM 2159 O O . LYS A 1 276 ? 21.629 8.428 5.938 1.00 90.38 276 LYS A O 1
ATOM 2164 N N . LEU A 1 277 ? 20.564 10.079 7.027 1.00 88.12 277 LEU A N 1
ATOM 2165 C CA . LEU A 1 277 ? 19.272 9.863 6.364 1.00 88.12 277 LEU A CA 1
ATOM 2166 C C . LEU A 1 277 ? 19.373 10.075 4.848 1.00 88.12 277 LEU A C 1
ATOM 2168 O O . LEU A 1 277 ? 18.771 9.317 4.086 1.00 88.12 277 LEU A O 1
ATOM 2172 N N . TRP A 1 278 ? 20.177 11.051 4.409 1.00 93.00 278 TRP A N 1
ATOM 2173 C CA . TRP A 1 278 ? 20.350 11.355 2.983 1.00 93.00 278 TRP A CA 1
ATOM 2174 C C . TRP A 1 278 ? 20.834 10.155 2.152 1.00 93.00 278 TRP A C 1
ATOM 2176 O O . TRP A 1 278 ? 20.545 10.096 0.959 1.00 93.00 278 TRP A O 1
ATOM 2186 N N . VAL A 1 279 ? 21.527 9.181 2.758 1.00 93.69 279 VAL A N 1
ATOM 2187 C CA . VAL A 1 279 ? 22.009 7.975 2.061 1.00 93.69 279 VAL A CA 1
ATOM 2188 C C . VAL A 1 279 ? 20.827 7.152 1.547 1.00 93.69 279 VAL A C 1
ATOM 2190 O O . VAL A 1 279 ? 20.764 6.834 0.360 1.00 93.69 279 VAL A O 1
ATOM 2193 N N . ILE A 1 280 ? 19.844 6.871 2.412 1.00 89.38 280 ILE A N 1
ATOM 2194 C CA . ILE A 1 280 ? 18.636 6.123 2.029 1.00 89.38 280 ILE A CA 1
ATOM 2195 C C . ILE A 1 280 ? 17.807 6.937 1.034 1.00 89.38 280 ILE A C 1
ATOM 2197 O O . ILE A 1 280 ? 17.321 6.391 0.048 1.00 89.38 280 ILE A O 1
ATOM 2201 N N . GLU A 1 281 ? 17.671 8.247 1.244 1.00 89.94 281 GLU A N 1
ATOM 2202 C CA . GLU A 1 281 ? 16.957 9.109 0.296 1.00 89.94 281 GLU A CA 1
ATOM 2203 C C . GLU A 1 281 ? 17.607 9.093 -1.092 1.00 89.94 281 GLU A C 1
ATOM 2205 O O . GLU A 1 281 ? 16.898 9.024 -2.095 1.00 89.94 281 GLU A O 1
ATOM 2210 N N . LYS A 1 282 ? 18.945 9.072 -1.167 1.00 95.62 282 LYS A N 1
ATOM 2211 C CA . LYS A 1 282 ? 19.673 8.964 -2.435 1.00 95.62 282 LYS A CA 1
ATOM 2212 C C . LYS A 1 282 ? 19.458 7.611 -3.107 1.00 95.62 282 LYS A C 1
ATOM 2214 O O . LYS A 1 282 ? 19.307 7.575 -4.330 1.00 95.62 282 LYS A O 1
ATOM 2219 N N . MET A 1 283 ? 19.410 6.518 -2.337 1.00 95.31 283 MET A N 1
ATOM 2220 C CA . MET A 1 283 ? 19.028 5.200 -2.862 1.00 95.31 283 MET A CA 1
ATOM 2221 C C . MET A 1 283 ? 17.622 5.253 -3.470 1.00 95.31 283 MET A C 1
ATOM 2223 O O . MET A 1 283 ? 17.446 4.864 -4.623 1.00 95.31 283 MET A O 1
ATOM 2227 N N . MET A 1 284 ? 16.644 5.820 -2.756 1.00 92.31 284 MET A N 1
ATOM 2228 C CA . MET A 1 284 ? 15.271 5.965 -3.257 1.00 92.31 284 MET A CA 1
ATOM 2229 C C . MET A 1 284 ? 15.212 6.841 -4.513 1.00 92.31 284 MET A C 1
ATOM 2231 O O . MET A 1 284 ? 14.601 6.453 -5.505 1.00 92.31 284 MET A O 1
ATOM 2235 N N . GLU A 1 285 ? 15.896 7.986 -4.534 1.00 94.25 285 GLU A N 1
ATOM 2236 C CA . GLU A 1 285 ? 15.989 8.844 -5.720 1.00 94.25 285 GLU A CA 1
ATOM 2237 C C . GLU A 1 285 ? 16.502 8.062 -6.937 1.00 94.25 285 GLU A C 1
ATOM 2239 O O . GLU A 1 285 ? 15.848 8.036 -7.981 1.00 94.25 285 GLU A O 1
ATOM 2244 N N . ARG A 1 286 ? 17.632 7.357 -6.794 1.00 95.69 286 ARG A N 1
ATOM 2245 C CA . ARG A 1 286 ? 18.214 6.551 -7.877 1.00 95.69 286 ARG A CA 1
ATOM 2246 C C . ARG A 1 286 ? 17.290 5.420 -8.315 1.00 95.69 286 ARG A C 1
ATOM 2248 O O . ARG A 1 286 ? 17.208 5.154 -9.512 1.00 95.69 286 ARG A O 1
ATOM 2255 N N . MET A 1 287 ? 16.587 4.781 -7.384 1.00 94.00 287 MET A N 1
ATOM 2256 C CA . MET A 1 287 ? 15.677 3.688 -7.706 1.00 94.00 287 MET A CA 1
ATOM 2257 C C . MET A 1 287 ? 14.433 4.168 -8.463 1.00 94.00 287 MET A C 1
ATOM 2259 O O . MET A 1 287 ? 14.078 3.588 -9.484 1.00 94.00 287 MET A O 1
ATOM 2263 N N . PHE A 1 288 ? 13.777 5.234 -8.003 1.00 89.44 288 PHE A N 1
ATOM 2264 C CA . PHE A 1 288 ? 12.498 5.684 -8.563 1.00 89.44 288 PHE A CA 1
ATOM 2265 C C . PHE A 1 288 ? 12.658 6.604 -9.779 1.00 89.44 288 PHE A C 1
ATOM 2267 O O . PHE A 1 288 ? 11.915 6.469 -10.755 1.00 89.44 288 PHE A O 1
ATOM 2274 N N . VAL A 1 289 ? 13.630 7.518 -9.757 1.00 91.06 289 VAL A N 1
ATOM 2275 C CA . VAL A 1 289 ? 13.898 8.451 -10.867 1.00 91.06 289 VAL A CA 1
ATOM 2276 C C . VAL A 1 289 ? 14.800 7.811 -11.925 1.00 91.06 289 VAL A C 1
ATOM 2278 O O . VAL A 1 289 ? 14.624 8.057 -13.122 1.00 91.06 289 VAL A O 1
ATOM 2281 N N . GLY A 1 290 ? 15.734 6.960 -11.497 1.00 89.88 290 GLY A N 1
ATOM 2282 C CA . GLY A 1 290 ? 16.764 6.361 -12.342 1.00 89.88 290 GLY A CA 1
ATOM 2283 C C . GLY A 1 290 ? 18.085 7.124 -12.324 1.00 89.88 290 GLY A C 1
ATOM 2284 O O . GLY A 1 290 ? 18.137 8.326 -12.061 1.00 89.88 290 GLY A O 1
ATOM 2285 N N . ASN A 1 291 ? 19.173 6.419 -12.635 1.00 90.69 291 ASN A N 1
ATOM 2286 C CA . ASN A 1 291 ? 20.502 7.011 -12.786 1.00 90.69 291 ASN A CA 1
ATOM 2287 C C . ASN A 1 291 ? 21.236 6.387 -13.992 1.00 90.69 291 ASN A C 1
ATOM 2289 O O . ASN A 1 291 ? 21.896 5.359 -13.809 1.00 90.69 291 ASN A O 1
ATOM 2293 N N . PRO A 1 292 ? 21.168 6.995 -15.193 1.00 91.12 292 PRO A N 1
ATOM 2294 C CA . PRO A 1 292 ? 20.636 8.333 -15.479 1.00 91.12 292 PRO A CA 1
ATOM 2295 C C . PRO A 1 292 ? 19.097 8.414 -15.390 1.00 91.12 292 PRO A C 1
ATOM 2297 O O . PRO A 1 292 ? 18.423 7.383 -15.483 1.00 91.12 292 PRO A O 1
ATOM 2300 N N . PRO A 1 293 ? 18.523 9.624 -15.223 1.00 89.00 293 PRO A N 1
ATOM 2301 C CA . PRO A 1 293 ? 17.077 9.805 -15.111 1.00 89.00 293 PRO A CA 1
ATOM 2302 C C . PRO A 1 293 ? 16.302 9.152 -16.262 1.00 89.00 293 PRO A C 1
ATOM 2304 O O . PRO A 1 293 ? 16.667 9.289 -17.430 1.00 89.00 293 PRO A O 1
ATOM 2307 N N . GLY A 1 294 ? 15.217 8.452 -15.929 1.00 82.44 294 GLY A N 1
ATOM 2308 C CA . GLY A 1 294 ? 14.410 7.672 -16.873 1.00 82.44 294 GLY A CA 1
ATOM 2309 C C . GLY A 1 294 ? 14.774 6.185 -16.941 1.00 82.44 294 GLY A C 1
ATOM 2310 O O . GLY A 1 294 ? 13.956 5.396 -17.411 1.00 82.44 294 GLY A O 1
ATOM 2311 N N . LEU A 1 295 ? 15.946 5.786 -16.433 1.00 86.81 295 LEU A N 1
ATOM 2312 C CA . LEU A 1 295 ? 16.342 4.383 -16.262 1.00 86.81 295 LEU A CA 1
ATOM 2313 C C . LEU A 1 295 ? 16.201 3.974 -14.791 1.00 86.81 295 LEU A C 1
ATOM 2315 O O . LEU A 1 295 ? 17.190 3.813 -14.076 1.00 86.81 295 LEU A O 1
ATOM 2319 N N . HIS A 1 296 ? 14.951 3.872 -14.336 1.00 87.31 296 HIS A N 1
ATOM 2320 C CA . HIS A 1 296 ? 14.593 3.495 -12.965 1.00 87.31 296 HIS A CA 1
ATOM 2321 C C . HIS A 1 296 ? 14.944 2.032 -12.661 1.00 87.31 296 HIS A C 1
ATOM 2323 O O . HIS A 1 296 ? 15.220 1.225 -13.556 1.00 87.31 296 HIS A O 1
ATOM 2329 N N . ASP A 1 297 ? 14.904 1.681 -11.382 1.00 91.81 297 ASP A N 1
ATOM 2330 C CA . ASP A 1 297 ? 15.151 0.327 -10.912 1.00 91.81 297 ASP A CA 1
ATOM 2331 C C . ASP A 1 297 ? 14.038 -0.630 -11.346 1.00 91.81 297 ASP A C 1
ATOM 2333 O O . ASP A 1 297 ? 12.852 -0.471 -11.036 1.00 91.81 297 ASP A O 1
ATOM 2337 N N . ARG A 1 298 ? 14.430 -1.680 -12.062 1.00 88.31 298 ARG A N 1
ATOM 2338 C CA . ARG A 1 298 ? 13.494 -2.674 -12.577 1.00 88.31 298 ARG A CA 1
ATOM 2339 C C . ARG A 1 298 ? 12.911 -3.564 -11.482 1.00 88.31 298 ARG A C 1
ATOM 2341 O O . ARG A 1 298 ? 11.844 -4.121 -11.731 1.00 88.31 298 ARG A O 1
ATOM 2348 N N . ILE A 1 299 ? 13.503 -3.638 -10.283 1.00 87.00 299 ILE A N 1
ATOM 2349 C CA . ILE A 1 299 ? 12.886 -4.349 -9.151 1.00 87.00 299 ILE A CA 1
ATOM 2350 C C . ILE A 1 299 ? 11.534 -3.722 -8.781 1.00 87.00 299 ILE A C 1
ATOM 2352 O O . ILE A 1 299 ? 10.571 -4.440 -8.527 1.00 87.00 299 ILE A O 1
ATOM 2356 N N . ILE A 1 300 ? 11.405 -2.392 -8.897 1.00 81.81 300 ILE A N 1
ATOM 2357 C CA . ILE A 1 300 ? 10.140 -1.672 -8.678 1.00 81.81 300 ILE A CA 1
ATOM 2358 C C . ILE A 1 300 ? 9.119 -2.040 -9.758 1.00 81.81 300 ILE A C 1
ATOM 2360 O O . ILE A 1 300 ? 7.923 -1.995 -9.536 1.00 81.81 300 ILE A O 1
ATOM 2364 N N . SER A 1 301 ? 9.552 -2.464 -10.947 1.00 69.56 301 SER A N 1
ATOM 2365 C CA . SER A 1 301 ? 8.603 -2.914 -11.975 1.00 69.56 301 SER A CA 1
ATOM 2366 C C . SER A 1 301 ? 8.012 -4.294 -11.692 1.00 69.56 301 SER A C 1
ATOM 2368 O O . SER A 1 301 ? 6.969 -4.616 -12.255 1.00 69.56 301 SER A O 1
ATOM 2370 N N . ALA A 1 302 ? 8.661 -5.082 -10.832 1.00 59.38 302 ALA A N 1
ATOM 2371 C CA . ALA A 1 302 ? 8.142 -6.342 -10.309 1.00 59.38 302 ALA A CA 1
ATOM 2372 C C . ALA A 1 302 ? 7.384 -6.163 -8.980 1.00 59.38 302 ALA A C 1
ATOM 2374 O O . ALA A 1 302 ? 6.671 -7.073 -8.559 1.00 59.38 302 ALA A O 1
ATOM 2375 N N . ALA A 1 303 ? 7.508 -4.994 -8.346 1.00 57.53 303 ALA A N 1
ATOM 2376 C CA . ALA A 1 303 ? 6.831 -4.642 -7.111 1.00 57.53 303 ALA A CA 1
ATOM 2377 C C . ALA A 1 303 ? 5.728 -3.603 -7.370 1.00 57.53 303 ALA A C 1
ATOM 2379 O O . ALA A 1 303 ? 5.996 -2.444 -7.675 1.00 57.53 303 ALA A O 1
ATOM 2380 N N . LEU A 1 304 ? 4.465 -3.979 -7.184 1.00 54.06 304 LEU A N 1
ATOM 2381 C CA . LEU A 1 304 ? 3.457 -2.972 -6.881 1.00 54.06 304 LEU A CA 1
ATOM 2382 C C . LEU A 1 304 ? 3.876 -2.344 -5.551 1.00 54.06 304 LEU A C 1
ATOM 2384 O O . LEU A 1 304 ? 3.943 -3.014 -4.520 1.00 54.06 304 LEU A O 1
ATOM 2388 N N . LEU A 1 305 ? 4.185 -1.051 -5.558 1.00 45.19 305 LEU A N 1
ATOM 2389 C CA . LEU A 1 305 ? 4.212 -0.308 -4.310 1.00 45.19 305 LEU A CA 1
ATOM 2390 C C . LEU A 1 305 ? 2.861 -0.538 -3.645 1.00 45.19 305 LEU A C 1
ATOM 2392 O O . LEU A 1 305 ? 1.845 -0.020 -4.105 1.00 45.19 305 LEU A O 1
ATOM 2396 N N . ALA A 1 306 ? 2.851 -1.328 -2.574 1.00 41.25 306 ALA A N 1
ATOM 2397 C CA . ALA A 1 306 ? 1.809 -1.168 -1.598 1.00 41.25 306 ALA A CA 1
ATOM 2398 C C . ALA A 1 306 ? 2.136 0.183 -1.004 1.00 41.25 306 ALA A C 1
ATOM 2400 O O . ALA A 1 306 ? 2.998 0.304 -0.139 1.00 41.25 306 ALA A O 1
ATOM 2401 N N . SER A 1 307 ? 1.511 1.233 -1.524 1.00 35.56 307 SER A N 1
ATOM 2402 C CA . SER A 1 307 ? 1.334 2.405 -0.706 1.00 35.56 307 SER A CA 1
ATOM 2403 C C . SER A 1 307 ? 0.780 1.874 0.609 1.00 35.56 307 SER A C 1
ATOM 2405 O O . SER A 1 307 ? -0.396 1.519 0.691 1.00 35.56 307 SER A O 1
ATOM 2407 N N . VAL A 1 308 ? 1.617 1.837 1.648 1.00 36.94 308 VAL A N 1
ATOM 2408 C CA . VAL A 1 308 ? 1.134 1.983 3.012 1.00 36.94 308 VAL A CA 1
ATOM 2409 C C . VAL A 1 308 ? 0.687 3.418 3.102 1.00 36.94 308 VAL A C 1
ATOM 2411 O O . VAL A 1 308 ? 1.143 4.135 3.972 1.00 36.94 308 VAL A O 1
ATOM 2414 N N . ALA A 1 309 ? -0.205 3.880 2.215 1.00 30.39 309 ALA A N 1
ATOM 2415 C CA . ALA A 1 309 ? -1.119 4.892 2.655 1.00 30.39 309 ALA A CA 1
ATOM 2416 C C . ALA A 1 309 ? -1.562 4.347 4.014 1.00 30.39 309 ALA A C 1
ATOM 2418 O O . ALA A 1 309 ? -1.902 3.159 4.118 1.00 30.39 309 ALA A O 1
ATOM 2419 N N . ALA A 1 310 ? -1.512 5.171 5.055 1.00 37.91 310 ALA A N 1
ATOM 2420 C CA . ALA A 1 310 ? -2.633 5.152 5.966 1.00 37.91 310 ALA A CA 1
ATOM 2421 C C . ALA A 1 310 ? -3.826 5.166 5.028 1.00 37.91 310 ALA A C 1
ATOM 2423 O O . ALA A 1 310 ? -4.155 6.215 4.463 1.00 37.91 310 ALA A O 1
ATOM 2424 N N . GLY A 1 311 ? -4.281 3.971 4.636 1.00 38.41 311 GLY A N 1
ATOM 2425 C CA . GLY A 1 311 ? -5.261 3.850 3.596 1.00 38.41 311 GLY A CA 1
ATOM 2426 C C . GLY A 1 311 ? -6.347 4.697 4.188 1.00 38.41 311 GLY A C 1
ATOM 2427 O O . GLY A 1 311 ? -6.699 4.502 5.359 1.00 38.41 311 GLY A O 1
ATOM 2428 N N . GLN A 1 312 ? -6.849 5.678 3.450 1.00 47.19 312 GLN A N 1
ATOM 2429 C CA . GLN A 1 312 ? -8.206 6.069 3.746 1.00 47.19 312 GLN A CA 1
ATOM 2430 C C . GLN A 1 312 ? -9.005 4.801 3.486 1.00 47.19 312 GLN A C 1
ATOM 2432 O O . GLN A 1 312 ? -9.472 4.568 2.384 1.00 47.19 312 GLN A O 1
ATOM 2437 N N . THR A 1 313 ? -9.023 3.890 4.457 1.00 56.12 313 THR A N 1
ATOM 2438 C CA . THR A 1 313 ? -9.611 2.586 4.304 1.00 56.12 313 THR A CA 1
ATOM 2439 C C . THR A 1 313 ? -11.055 2.911 4.069 1.00 56.12 313 THR A C 1
ATOM 2441 O O . THR A 1 313 ? -11.654 3.764 4.741 1.00 56.12 313 THR A O 1
ATOM 2444 N N . LEU A 1 314 ? -11.602 2.324 3.014 1.00 78.81 314 LEU A N 1
ATOM 2445 C CA . LEU A 1 314 ? -13.007 2.495 2.778 1.00 78.81 314 LEU A CA 1
ATOM 2446 C C . LEU A 1 314 ? -13.716 2.031 4.055 1.00 78.81 314 LEU A C 1
ATOM 2448 O O . LEU A 1 314 ? -13.580 0.872 4.450 1.00 78.81 314 LEU A O 1
ATOM 2452 N N . ASN A 1 315 ? -14.438 2.942 4.710 1.00 81.44 315 ASN A N 1
ATOM 2453 C CA . ASN A 1 315 ? -15.153 2.664 5.953 1.00 81.44 315 ASN A CA 1
ATOM 2454 C C . ASN A 1 315 ? -16.363 1.768 5.660 1.00 81.44 315 ASN A C 1
ATOM 2456 O O . ASN A 1 315 ? -17.508 2.217 5.631 1.00 81.44 315 ASN A O 1
ATOM 2460 N N . ILE A 1 316 ? -16.091 0.491 5.398 1.00 85.12 316 ILE A N 1
ATOM 2461 C CA . ILE A 1 316 ? -17.094 -0.534 5.147 1.00 85.12 316 ILE A CA 1
ATOM 2462 C C . ILE A 1 316 ? -17.756 -0.869 6.490 1.00 85.12 316 ILE A C 1
ATOM 2464 O O . ILE A 1 316 ? -17.045 -1.184 7.449 1.00 85.12 316 ILE A O 1
ATOM 2468 N N . PRO A 1 317 ? -19.097 -0.855 6.581 1.00 85.06 317 PRO A N 1
ATOM 2469 C CA . PRO A 1 317 ? -19.801 -1.188 7.809 1.00 85.06 317 PRO A CA 1
ATOM 2470 C C . PRO A 1 317 ? -19.447 -2.598 8.288 1.00 85.06 317 PRO A C 1
ATOM 2472 O O . PRO A 1 317 ? -19.129 -3.497 7.503 1.00 85.06 317 PRO A O 1
ATOM 2475 N N . THR A 1 318 ? -19.540 -2.809 9.600 1.00 80.00 318 THR A N 1
ATOM 2476 C CA . THR A 1 318 ? -19.346 -4.129 10.201 1.00 80.00 318 THR A CA 1
ATOM 2477 C C . THR A 1 318 ? -20.308 -5.133 9.576 1.00 80.00 318 THR A C 1
ATOM 2479 O O . THR A 1 318 ? -21.523 -4.916 9.550 1.00 80.00 318 THR A O 1
ATOM 2482 N N . ARG A 1 319 ? -19.760 -6.246 9.075 1.00 90.88 319 ARG A N 1
ATOM 2483 C CA . ARG A 1 319 ? -20.568 -7.307 8.476 1.00 90.88 319 ARG A CA 1
ATOM 2484 C C . ARG A 1 319 ? -21.474 -7.959 9.519 1.00 90.88 319 ARG A C 1
ATOM 2486 O O . ARG A 1 319 ? -21.063 -8.197 10.655 1.00 90.88 319 ARG A O 1
ATOM 2493 N N . SER A 1 320 ? -22.684 -8.311 9.109 1.00 93.12 320 SER A N 1
ATOM 2494 C CA . SER A 1 320 ? -23.613 -9.093 9.919 1.00 93.12 320 SER A CA 1
ATOM 2495 C C . SER A 1 320 ? -23.407 -10.586 9.662 1.00 93.12 320 SER A C 1
ATOM 2497 O O . SER A 1 320 ? -23.680 -11.079 8.569 1.00 93.12 320 SER A O 1
ATOM 2499 N N . GLY A 1 321 ? -22.929 -11.318 10.669 1.00 90.75 321 GLY A N 1
ATOM 2500 C CA . GLY A 1 321 ? -22.712 -12.765 10.586 1.00 90.75 321 GLY A CA 1
ATOM 2501 C C . GLY A 1 321 ? -21.446 -13.188 9.824 1.00 90.75 321 GLY A C 1
ATOM 2502 O O . GLY A 1 321 ? -20.481 -12.431 9.693 1.00 90.75 321 GLY A O 1
ATOM 2503 N N . ALA A 1 322 ? -21.432 -14.449 9.385 1.00 87.88 322 ALA A N 1
ATOM 2504 C CA . ALA A 1 322 ? -20.346 -15.029 8.596 1.00 87.88 322 ALA A CA 1
ATOM 2505 C C . ALA A 1 322 ? -20.434 -14.621 7.115 1.00 87.88 322 ALA A C 1
ATOM 2507 O O . ALA A 1 322 ? -21.494 -14.209 6.642 1.00 87.88 322 ALA A O 1
ATOM 2508 N N . ILE A 1 323 ? -19.326 -14.779 6.384 1.00 91.12 323 ILE A N 1
ATOM 2509 C CA . ILE A 1 323 ? -19.308 -14.630 4.921 1.00 91.12 323 ILE A CA 1
ATOM 2510 C C . ILE A 1 323 ? -20.176 -15.727 4.301 1.00 91.12 323 ILE A C 1
ATOM 2512 O O . ILE A 1 323 ? -20.091 -16.893 4.690 1.00 91.12 323 ILE A O 1
ATOM 2516 N N . ILE A 1 324 ? -20.999 -15.346 3.328 1.00 96.62 324 ILE A N 1
ATOM 2517 C CA . ILE A 1 324 ? -21.862 -16.244 2.569 1.00 96.62 324 ILE A CA 1
ATOM 2518 C C . ILE A 1 324 ? -21.265 -16.420 1.170 1.00 96.62 324 ILE A C 1
ATOM 2520 O O . ILE A 1 324 ? -21.497 -15.609 0.273 1.00 96.62 324 ILE A O 1
ATOM 2524 N N . SER A 1 325 ? -20.511 -17.500 0.978 1.00 95.06 325 SER A N 1
ATOM 2525 C CA . SER A 1 325 ? -19.975 -17.866 -0.336 1.00 95.06 325 SER A CA 1
ATOM 2526 C C . SER A 1 325 ? -21.041 -18.557 -1.184 1.00 95.06 325 SER A C 1
ATOM 2528 O O . SER A 1 325 ? -21.515 -19.646 -0.854 1.00 95.06 325 SER A O 1
ATOM 2530 N N . LEU A 1 326 ? -21.434 -17.921 -2.287 1.00 94.00 326 LEU A N 1
ATOM 2531 C CA . LEU A 1 326 ? -22.472 -18.413 -3.184 1.00 94.00 326 LEU A CA 1
ATOM 2532 C C . LEU A 1 326 ? -21.878 -19.350 -4.254 1.00 94.00 326 LEU A C 1
ATOM 2534 O O . LEU A 1 326 ? -20.926 -18.978 -4.949 1.00 94.00 326 LEU A O 1
ATOM 2538 N N . PRO A 1 327 ? -22.454 -20.546 -4.472 1.00 89.88 327 PRO A N 1
ATOM 2539 C CA . PRO A 1 327 ? -21.950 -21.477 -5.485 1.00 89.88 327 PRO A CA 1
ATOM 2540 C C . PRO A 1 327 ? -22.193 -20.976 -6.923 1.00 89.88 327 PRO A C 1
ATOM 2542 O O . PRO A 1 327 ? -21.394 -21.240 -7.823 1.00 89.88 327 PRO A O 1
ATOM 2545 N N . ALA A 1 328 ? -23.253 -20.194 -7.131 1.00 92.56 328 ALA A N 1
ATOM 2546 C CA . ALA A 1 328 ? -23.660 -19.580 -8.396 1.00 92.56 328 ALA A CA 1
ATOM 2547 C C . ALA A 1 328 ? -24.090 -18.118 -8.150 1.00 92.56 328 ALA A C 1
ATOM 2549 O O . ALA A 1 328 ? -24.373 -17.781 -6.996 1.00 92.56 328 ALA A O 1
ATOM 2550 N N . PRO A 1 329 ? -24.162 -17.253 -9.182 1.00 95.62 329 PRO A N 1
ATOM 2551 C CA . PRO A 1 329 ? -24.684 -15.901 -9.007 1.00 95.62 329 PRO A CA 1
ATOM 2552 C C . PRO A 1 329 ? -26.093 -15.927 -8.414 1.00 95.62 329 PRO A C 1
ATOM 2554 O O . PRO A 1 329 ? -26.953 -16.686 -8.868 1.00 95.62 329 PRO A O 1
ATOM 2557 N N . SER A 1 330 ? -26.348 -15.074 -7.425 1.00 96.94 330 SER A N 1
ATOM 2558 C CA . SER A 1 330 ? -27.696 -14.900 -6.889 1.00 96.94 330 SER A CA 1
ATOM 2559 C C . SER A 1 330 ? -28.459 -13.894 -7.746 1.00 96.94 330 SER A C 1
ATOM 2561 O O . SER A 1 330 ? -28.048 -12.740 -7.893 1.00 96.94 330 SER A O 1
ATOM 2563 N N . VAL A 1 331 ? -29.563 -14.344 -8.339 1.00 97.88 331 VAL A N 1
ATOM 2564 C CA . VAL A 1 331 ? -30.432 -13.497 -9.160 1.00 97.88 331 VAL A CA 1
ATOM 2565 C C . VAL A 1 331 ? -31.420 -12.767 -8.255 1.00 97.88 331 VAL A C 1
ATOM 2567 O O . VAL A 1 331 ? -32.148 -13.392 -7.484 1.00 97.88 331 VAL A O 1
ATOM 2570 N N . ILE A 1 332 ? -31.453 -11.441 -8.356 1.00 98.00 332 ILE A N 1
ATOM 2571 C CA . ILE A 1 332 ? -32.326 -10.564 -7.581 1.00 98.00 332 ILE A CA 1
ATOM 2572 C C . ILE A 1 332 ? -33.362 -9.940 -8.512 1.00 98.00 332 ILE A C 1
ATOM 2574 O O . ILE A 1 332 ? -33.029 -9.190 -9.429 1.00 98.00 332 ILE A O 1
ATOM 2578 N N . SER A 1 333 ? -34.629 -10.225 -8.230 1.00 96.50 333 SER A N 1
ATOM 2579 C CA . SER A 1 333 ? -35.791 -9.560 -8.821 1.00 96.50 333 SER A CA 1
ATOM 2580 C C . SER A 1 333 ? -36.509 -8.734 -7.753 1.00 96.50 333 SER A C 1
ATOM 2582 O O . SER A 1 333 ? -36.689 -9.211 -6.630 1.00 96.50 333 SER A O 1
ATOM 2584 N N . GLY A 1 334 ? -36.968 -7.529 -8.094 1.00 97.25 334 GLY A N 1
ATOM 2585 C CA . GLY A 1 334 ? -37.628 -6.636 -7.135 1.00 97.25 334 GLY A CA 1
ATOM 2586 C C . GLY A 1 334 ? -36.656 -6.040 -6.110 1.00 97.25 334 GLY A C 1
ATOM 2587 O O . GLY A 1 334 ? -35.485 -5.833 -6.412 1.00 97.25 334 GLY A O 1
ATOM 2588 N N . VAL A 1 335 ? -37.139 -5.726 -4.906 1.00 98.50 335 VAL A N 1
ATOM 2589 C CA . VAL A 1 335 ? -36.352 -5.049 -3.858 1.00 98.50 335 VAL A CA 1
ATOM 2590 C C . VAL A 1 335 ? -35.824 -6.057 -2.842 1.00 98.50 335 VAL A C 1
ATOM 2592 O O . VAL A 1 335 ? -36.598 -6.818 -2.259 1.00 98.50 335 VAL A O 1
ATOM 2595 N N . LYS A 1 336 ? -34.513 -6.036 -2.588 1.00 98.50 336 LYS A N 1
ATOM 2596 C CA . LYS A 1 336 ? -33.858 -6.913 -1.622 1.00 98.50 336 LYS A CA 1
ATOM 2597 C C . LYS A 1 336 ? -32.867 -6.161 -0.737 1.00 98.50 336 LYS A C 1
ATOM 2599 O O . LYS A 1 336 ? -31.870 -5.633 -1.215 1.00 98.50 336 LYS A O 1
ATOM 2604 N N . ASP A 1 337 ? -33.119 -6.211 0.566 1.00 98.31 337 ASP A N 1
ATOM 2605 C CA . ASP A 1 337 ? -32.168 -5.808 1.599 1.00 98.31 337 ASP A CA 1
ATOM 2606 C C . ASP A 1 337 ? -31.350 -7.018 2.067 1.00 98.31 337 ASP A C 1
ATOM 2608 O O . ASP A 1 337 ? -31.906 -8.092 2.332 1.00 98.31 337 ASP A O 1
ATOM 2612 N N . MET A 1 338 ? -30.032 -6.850 2.151 1.00 98.19 338 MET A N 1
ATOM 2613 C CA . MET A 1 338 ? -29.094 -7.901 2.534 1.00 98.19 338 MET A CA 1
ATOM 2614 C C . MET A 1 338 ? -28.625 -7.801 3.993 1.00 98.19 338 MET A C 1
ATOM 2616 O O . MET A 1 338 ? -27.926 -8.702 4.459 1.00 98.19 338 MET A O 1
ATOM 2620 N N . GLY A 1 339 ? -29.029 -6.768 4.736 1.00 96.88 339 GLY A N 1
ATOM 2621 C CA . GLY A 1 339 ? -28.817 -6.630 6.178 1.00 96.88 339 GLY A CA 1
ATOM 2622 C C . GLY A 1 339 ? -27.350 -6.508 6.598 1.00 96.88 339 GLY A C 1
ATOM 2623 O O . GLY A 1 339 ? -26.966 -7.072 7.620 1.00 96.88 339 GLY A O 1
ATOM 2624 N N . ASN A 1 340 ? -26.525 -5.839 5.789 1.00 94.75 340 ASN A N 1
ATOM 2625 C CA . ASN A 1 340 ? -25.064 -5.743 5.904 1.00 94.75 340 ASN A CA 1
ATOM 2626 C C . ASN A 1 340 ? -24.356 -7.106 5.958 1.00 94.75 340 ASN A C 1
ATOM 2628 O O . ASN A 1 340 ? -23.268 -7.230 6.520 1.00 94.75 340 ASN A O 1
ATOM 2632 N N . LYS A 1 341 ? -24.961 -8.156 5.395 1.00 97.44 341 LYS A N 1
ATOM 2633 C CA . LYS A 1 341 ? -24.290 -9.450 5.234 1.00 97.44 341 LYS A CA 1
ATOM 2634 C C . LYS A 1 341 ? -23.252 -9.374 4.119 1.00 97.44 341 LYS A C 1
ATOM 2636 O O . LYS A 1 341 ? -23.428 -8.644 3.139 1.00 97.44 341 LYS A O 1
ATOM 2641 N N . GLU A 1 342 ? -22.190 -10.154 4.282 1.00 97.44 342 GLU A N 1
ATOM 2642 C CA . GLU A 1 342 ? -21.090 -10.240 3.325 1.00 97.44 342 GLU A CA 1
ATOM 2643 C C . GLU A 1 342 ? -21.247 -11.465 2.420 1.00 97.44 342 GLU A C 1
ATOM 2645 O O . GLU A 1 342 ? -21.433 -12.576 2.917 1.00 97.44 342 GLU A O 1
ATOM 2650 N N . TYR A 1 343 ? -21.181 -11.256 1.103 1.00 97.75 343 TYR A N 1
ATOM 2651 C CA . TYR A 1 343 ? -21.338 -12.287 0.077 1.00 97.75 343 TYR A CA 1
ATOM 2652 C C . TYR A 1 343 ? -20.137 -12.312 -0.856 1.00 97.75 343 TYR A C 1
ATOM 2654 O O . TYR A 1 343 ? -19.641 -11.264 -1.267 1.00 97.75 343 TYR A O 1
ATOM 2662 N N . ASP A 1 344 ? -19.716 -13.507 -1.248 1.00 94.31 344 ASP A N 1
ATOM 2663 C CA . ASP A 1 344 ? -18.705 -13.702 -2.283 1.00 94.31 344 ASP A CA 1
ATOM 2664 C C . ASP A 1 344 ? -18.984 -14.981 -3.095 1.00 94.31 344 ASP A C 1
ATOM 2666 O O . ASP A 1 344 ? -20.080 -15.546 -3.028 1.00 94.31 344 ASP A O 1
ATOM 2670 N N . ARG A 1 345 ? -18.017 -15.428 -3.904 1.00 91.06 345 ARG A N 1
ATOM 2671 C CA . ARG A 1 345 ? -18.078 -16.688 -4.667 1.00 91.06 345 ARG A CA 1
ATOM 2672 C C . ARG A 1 345 ? -17.049 -17.721 -4.186 1.00 91.06 345 ARG A C 1
ATOM 2674 O O . ARG A 1 345 ? -16.884 -18.744 -4.852 1.00 91.06 345 ARG A O 1
ATOM 2681 N N . GLY A 1 346 ? -16.358 -17.462 -3.069 1.00 84.62 346 GLY A N 1
ATOM 2682 C CA . GLY A 1 346 ? -15.291 -18.300 -2.508 1.00 84.62 346 GLY A CA 1
ATOM 2683 C C . GLY A 1 346 ? -14.074 -18.474 -3.425 1.00 84.62 346 GLY A C 1
ATOM 2684 O O . GLY A 1 346 ? -13.489 -19.554 -3.464 1.00 84.62 346 GLY A O 1
ATOM 2685 N N . ARG A 1 347 ? -13.736 -17.460 -4.232 1.00 78.12 347 ARG A N 1
ATOM 2686 C CA . ARG A 1 347 ? -12.752 -17.567 -5.325 1.00 78.12 347 ARG A CA 1
ATOM 2687 C C . ARG A 1 347 ? -11.721 -16.447 -5.307 1.00 78.12 347 ARG A C 1
ATOM 2689 O O . ARG A 1 347 ? -12.022 -15.329 -4.916 1.00 78.12 347 ARG A O 1
ATOM 2696 N N . SER A 1 348 ? -10.513 -16.736 -5.783 1.00 75.81 348 SER A N 1
ATOM 2697 C CA . SER A 1 348 ? -9.500 -15.699 -6.015 1.00 75.81 348 SER A CA 1
ATOM 2698 C C . SER A 1 348 ? -9.907 -14.779 -7.177 1.00 75.81 348 SER A C 1
ATOM 2700 O O . SER A 1 348 ? -10.568 -15.242 -8.106 1.00 75.81 348 SER A O 1
ATOM 2702 N N . CYS A 1 349 ? -9.470 -13.511 -7.149 1.00 64.75 349 CYS A N 1
ATOM 2703 C CA . CYS A 1 349 ? -9.698 -12.518 -8.214 1.00 64.75 349 CYS A CA 1
ATOM 2704 C C . CYS A 1 349 ? -9.270 -13.003 -9.605 1.00 64.75 349 CYS A C 1
ATOM 2706 O O . CYS A 1 349 ? -9.819 -12.548 -10.600 1.00 64.75 349 CYS A O 1
ATOM 2708 N N . PHE A 1 350 ? -8.268 -13.882 -9.665 1.00 60.44 350 PHE A N 1
ATOM 2709 C CA . PHE A 1 350 ? -7.549 -14.245 -10.889 1.00 60.44 350 PHE A CA 1
ATOM 2710 C C . PHE A 1 350 ? -7.862 -15.676 -11.342 1.00 60.44 350 PHE A C 1
ATOM 2712 O O . PHE A 1 350 ? -6.996 -16.384 -11.846 1.00 60.44 350 PHE A O 1
ATOM 2719 N N . THR A 1 351 ? -9.073 -16.170 -11.065 1.00 66.00 351 THR A N 1
ATOM 2720 C CA . THR A 1 351 ? -9.478 -17.504 -11.521 1.00 66.00 351 THR A CA 1
ATOM 2721 C C . THR A 1 351 ? -10.152 -17.440 -12.889 1.00 66.00 351 THR A C 1
ATOM 2723 O O . THR A 1 351 ? -11.219 -16.850 -13.032 1.00 66.00 351 THR A O 1
ATOM 2726 N N . ASP A 1 352 ? -9.581 -18.152 -13.861 1.00 58.91 352 ASP A N 1
ATOM 2727 C CA . ASP A 1 352 ? -10.155 -18.320 -15.208 1.00 58.91 352 ASP A CA 1
ATOM 2728 C C . ASP A 1 352 ? -11.158 -19.486 -15.284 1.00 58.91 352 ASP A C 1
ATOM 2730 O O . ASP A 1 352 ? -11.531 -19.960 -16.358 1.00 58.91 352 ASP A O 1
ATOM 2734 N N . VAL A 1 353 ? -11.590 -20.010 -14.134 1.00 63.88 353 VAL A N 1
ATOM 2735 C CA . VAL A 1 353 ? -12.509 -21.148 -14.090 1.00 63.88 353 VAL A CA 1
ATOM 2736 C C . VAL A 1 353 ? -13.915 -20.671 -14.438 1.00 63.88 353 VAL A C 1
ATOM 2738 O O . VAL A 1 353 ? -14.565 -20.001 -13.629 1.00 63.88 353 VAL A O 1
ATOM 2741 N N . GLU A 1 354 ? -14.404 -21.076 -15.612 1.00 66.44 354 GLU A N 1
ATOM 2742 C CA . GLU A 1 354 ? -15.796 -20.876 -16.013 1.00 66.44 354 GLU A CA 1
ATOM 2743 C C . GLU A 1 354 ? -16.759 -21.435 -14.957 1.00 66.44 354 GLU A C 1
ATOM 2745 O O . GLU A 1 354 ? -16.535 -22.483 -14.343 1.00 66.44 354 GLU A O 1
ATOM 2750 N N . THR A 1 355 ? -17.862 -20.721 -14.730 1.00 65.62 355 THR A N 1
ATOM 2751 C CA . THR A 1 355 ? -18.858 -21.111 -13.729 1.00 65.62 355 THR A CA 1
ATOM 2752 C C . THR A 1 355 ? -20.269 -21.117 -14.279 1.00 65.62 355 THR A C 1
ATOM 2754 O O . THR A 1 355 ? -20.609 -20.281 -15.121 1.00 65.62 355 THR A O 1
ATOM 2757 N N . PRO A 1 356 ? -21.137 -21.997 -13.748 1.00 57.72 356 PRO A N 1
ATOM 2758 C CA . PRO A 1 356 ? -22.563 -21.923 -14.020 1.00 57.72 356 PRO A CA 1
ATOM 2759 C C . PRO A 1 356 ? -23.106 -20.525 -13.685 1.00 57.72 356 PRO A C 1
ATOM 2761 O O . PRO A 1 356 ? -23.038 -20.080 -12.539 1.00 57.72 356 PRO A O 1
ATOM 2764 N N . GLY A 1 357 ? -23.630 -19.830 -14.698 1.00 61.41 357 GLY A N 1
ATOM 2765 C CA . GLY A 1 357 ? -24.197 -18.482 -14.572 1.00 61.41 357 GLY A CA 1
ATOM 2766 C C . GLY A 1 357 ? -23.195 -17.322 -14.669 1.00 61.41 357 GLY A C 1
ATOM 2767 O O . GLY A 1 357 ? -23.630 -16.172 -14.693 1.00 61.41 357 GLY A O 1
ATOM 2768 N N . GLY A 1 358 ? -21.892 -17.601 -14.777 1.00 80.62 358 GLY A N 1
ATOM 2769 C CA . GLY A 1 358 ? -20.832 -16.596 -14.894 1.00 80.62 358 GLY A CA 1
ATOM 2770 C C . GLY A 1 358 ? -20.255 -16.112 -13.558 1.00 80.62 358 GLY A C 1
ATOM 2771 O O . GLY A 1 358 ? -20.608 -16.588 -12.472 1.00 80.62 358 GLY A O 1
ATOM 2772 N N . HIS A 1 359 ? -19.359 -15.131 -13.648 1.00 85.25 359 HIS A N 1
ATOM 2773 C CA . HIS A 1 359 ? -18.540 -14.658 -12.534 1.00 85.25 359 HIS A CA 1
ATOM 2774 C C . HIS A 1 359 ? -19.210 -13.752 -11.477 1.00 85.25 359 HIS A C 1
ATOM 2776 O O . HIS A 1 359 ? -18.652 -13.718 -10.375 1.00 85.25 359 HIS A O 1
ATOM 2782 N N . PRO A 1 360 ? -20.365 -13.071 -11.686 1.00 94.25 360 PRO A N 1
ATOM 2783 C CA . PRO A 1 360 ? -20.839 -12.106 -10.697 1.00 94.25 360 PRO A CA 1
ATOM 2784 C C . PRO A 1 360 ? -21.308 -12.770 -9.395 1.00 94.25 360 PRO A C 1
ATOM 2786 O O . PRO A 1 360 ? -21.781 -13.914 -9.385 1.00 94.25 360 PRO A O 1
ATOM 2789 N N . VAL A 1 361 ? -21.227 -12.037 -8.283 1.00 96.75 361 VAL A N 1
ATOM 2790 C CA . VAL A 1 361 ? -21.887 -12.401 -7.017 1.00 96.75 361 VAL A CA 1
ATOM 2791 C C . VAL A 1 361 ? -23.402 -12.266 -7.163 1.00 96.75 361 VAL A C 1
ATOM 2793 O O . VAL A 1 361 ? -24.143 -13.199 -6.841 1.00 96.75 361 VAL A O 1
ATOM 2796 N N . PHE A 1 362 ? -23.862 -11.134 -7.705 1.00 98.31 362 PHE A N 1
ATOM 2797 C CA . PHE A 1 362 ? -25.282 -10.852 -7.920 1.00 98.31 362 PHE A CA 1
ATOM 2798 C C . PHE A 1 362 ? -25.594 -10.483 -9.366 1.00 98.31 362 PHE A C 1
ATOM 2800 O O . PHE A 1 362 ? -24.852 -9.751 -10.020 1.00 98.31 362 PHE A O 1
ATOM 2807 N N . ILE A 1 363 ? -26.754 -10.934 -9.838 1.00 98.38 363 ILE A N 1
ATOM 2808 C CA . ILE A 1 363 ? -27.359 -10.479 -11.090 1.00 98.38 363 ILE A CA 1
ATOM 2809 C C . ILE A 1 363 ? -28.688 -9.820 -10.739 1.00 98.38 363 ILE A C 1
ATOM 2811 O O . ILE A 1 363 ? -29.575 -10.466 -10.192 1.00 98.38 363 ILE A O 1
ATOM 2815 N N . LEU A 1 364 ? -28.832 -8.538 -11.045 1.00 98.56 364 LEU A N 1
ATOM 2816 C CA . LEU A 1 364 ? -30.063 -7.784 -10.857 1.00 98.56 364 LEU A CA 1
ATOM 2817 C C . LEU A 1 364 ? -30.850 -7.775 -12.165 1.00 98.56 364 LEU A C 1
ATOM 2819 O O . LEU A 1 364 ? -30.330 -7.377 -13.213 1.00 98.56 364 LEU A O 1
ATOM 2823 N N . GLU A 1 365 ? -32.105 -8.207 -12.084 1.00 98.56 365 GLU A N 1
ATOM 2824 C CA . GLU A 1 365 ? -33.074 -8.043 -13.166 1.00 98.56 365 GLU A CA 1
ATOM 2825 C C . GLU A 1 365 ? -33.463 -6.569 -13.346 1.00 98.56 365 GLU A C 1
ATOM 2827 O O . GLU A 1 365 ? -33.214 -5.729 -12.476 1.00 98.56 365 GLU A O 1
ATOM 2832 N N . ASP A 1 366 ? -34.074 -6.251 -14.486 1.00 98.38 366 ASP A N 1
ATOM 2833 C CA . ASP A 1 366 ? -34.569 -4.902 -14.771 1.00 98.38 366 ASP A CA 1
ATOM 2834 C C . ASP A 1 366 ? -35.548 -4.418 -13.681 1.00 98.38 366 ASP A C 1
ATOM 2836 O O . ASP A 1 366 ? -36.468 -5.129 -13.270 1.00 98.38 366 ASP A O 1
ATOM 2840 N N . GLY A 1 367 ? -35.309 -3.212 -13.166 1.00 98.12 367 GLY A N 1
ATOM 2841 C CA . GLY A 1 367 ? -36.036 -2.595 -12.057 1.00 98.12 367 GLY A CA 1
ATOM 2842 C C . GLY A 1 367 ? -35.655 -3.090 -10.653 1.00 98.12 367 GLY A C 1
ATOM 2843 O O . GLY A 1 367 ? -36.236 -2.619 -9.672 1.00 98.12 367 GLY A O 1
ATOM 2844 N N . ALA A 1 368 ? -34.704 -4.020 -10.508 1.00 98.75 368 ALA A N 1
ATOM 2845 C CA . ALA A 1 368 ? -34.348 -4.567 -9.201 1.00 98.75 368 ALA A CA 1
ATOM 2846 C C . ALA A 1 368 ? -33.573 -3.571 -8.319 1.00 98.75 368 ALA A C 1
ATOM 2848 O O . ALA A 1 368 ? -32.827 -2.713 -8.795 1.00 98.75 368 ALA A O 1
ATOM 2849 N N . THR A 1 369 ? -33.727 -3.717 -7.002 1.00 98.81 369 THR A N 1
ATOM 2850 C CA . THR A 1 369 ? -32.998 -2.953 -5.984 1.00 98.81 369 THR A CA 1
ATOM 2851 C C . THR A 1 369 ? -32.255 -3.892 -5.045 1.00 98.81 369 THR A C 1
ATOM 2853 O O . THR A 1 369 ? -32.864 -4.802 -4.487 1.00 98.81 369 THR A O 1
ATOM 2856 N N . LEU A 1 370 ? -30.969 -3.632 -4.816 1.00 98.81 370 LEU A N 1
ATOM 2857 C CA . LEU A 1 370 ? -30.159 -4.290 -3.793 1.00 98.81 370 LEU A CA 1
ATOM 2858 C C . LEU A 1 370 ? -29.708 -3.255 -2.760 1.00 98.81 370 LEU A C 1
ATOM 2860 O O . LEU A 1 370 ? -29.131 -2.232 -3.133 1.00 98.81 370 LEU A O 1
ATOM 2864 N N . SER A 1 371 ? -29.942 -3.517 -1.475 1.00 98.81 371 SER A N 1
ATOM 2865 C CA . SER A 1 371 ? -29.513 -2.628 -0.394 1.00 98.81 371 SER A CA 1
ATOM 2866 C C . SER A 1 371 ? -28.708 -3.320 0.699 1.00 98.81 371 SER A C 1
ATOM 2868 O O . SER A 1 371 ? -28.899 -4.507 0.968 1.00 98.81 371 SER A O 1
ATOM 2870 N N . ASN A 1 372 ? -27.831 -2.548 1.351 1.00 98.25 372 ASN A N 1
ATOM 2871 C CA . ASN A 1 372 ? -27.097 -2.933 2.560 1.00 98.25 372 ASN A CA 1
ATOM 2872 C C . ASN A 1 372 ? -26.346 -4.261 2.379 1.00 98.25 372 ASN A C 1
ATOM 2874 O O . ASN A 1 372 ? -26.543 -5.214 3.132 1.00 98.25 372 ASN A O 1
ATOM 2878 N N . ALA A 1 373 ? -25.528 -4.349 1.332 1.00 98.50 373 ALA A N 1
ATOM 2879 C CA . ALA A 1 373 ? -24.777 -5.551 0.983 1.00 98.50 373 ALA A CA 1
ATOM 2880 C C . ALA A 1 373 ? -23.275 -5.275 1.041 1.00 98.50 373 ALA A C 1
ATOM 2882 O O . ALA A 1 373 ? -22.822 -4.215 0.611 1.00 98.50 373 ALA A O 1
ATOM 2883 N N . ILE A 1 374 ? -22.502 -6.245 1.527 1.00 98.12 374 ILE A N 1
ATOM 2884 C CA . ILE A 1 374 ? -21.042 -6.219 1.441 1.00 98.12 374 ILE A CA 1
ATOM 2885 C C . ILE A 1 374 ? -20.622 -7.314 0.463 1.00 98.12 374 ILE A C 1
ATOM 2887 O O . ILE A 1 374 ? -21.026 -8.467 0.589 1.00 98.12 374 ILE A O 1
ATOM 2891 N N . ILE A 1 375 ? -19.822 -6.948 -0.524 1.00 97.75 375 ILE A N 1
ATOM 2892 C CA . ILE A 1 375 ? -19.215 -7.849 -1.489 1.00 97.75 375 ILE A CA 1
ATOM 2893 C C . ILE A 1 375 ? -17.799 -8.149 -1.001 1.00 97.75 375 ILE A C 1
ATOM 2895 O O . ILE A 1 375 ? -16.959 -7.249 -0.895 1.00 97.75 375 ILE A O 1
ATOM 2899 N N . GLY A 1 376 ? -17.572 -9.410 -0.639 1.00 89.12 376 GLY A N 1
ATOM 2900 C CA . GLY A 1 376 ? -16.312 -9.902 -0.092 1.00 89.12 376 GLY A CA 1
ATOM 2901 C C . GLY A 1 376 ? -15.195 -9.951 -1.134 1.00 89.12 376 GLY A C 1
ATOM 2902 O O . GLY A 1 376 ? -15.423 -9.808 -2.333 1.00 89.12 376 GLY A O 1
ATOM 2903 N N . ALA A 1 377 ? -13.963 -10.175 -0.676 1.00 86.94 377 ALA A N 1
ATOM 2904 C CA . ALA A 1 377 ? -12.789 -10.234 -1.551 1.00 86.94 377 ALA A CA 1
ATOM 2905 C C . ALA A 1 377 ? -12.712 -11.521 -2.398 1.00 86.94 377 ALA A C 1
ATOM 2907 O O . ALA A 1 377 ? -11.937 -11.568 -3.353 1.00 86.94 377 ALA A O 1
ATOM 2908 N N . GLY A 1 378 ? -13.486 -12.555 -2.051 1.00 85.50 378 GLY A N 1
ATOM 2909 C CA . GLY A 1 378 ? -13.495 -13.869 -2.695 1.00 85.50 378 GLY A CA 1
ATOM 2910 C C . GLY A 1 378 ? -14.350 -13.952 -3.968 1.00 85.50 378 GLY A C 1
ATOM 2911 O O . GLY A 1 378 ? -15.169 -14.867 -4.093 1.00 85.50 378 GLY A O 1
ATOM 2912 N N . GLN A 1 379 ? -14.237 -12.990 -4.884 1.00 87.25 379 GLN A N 1
ATOM 2913 C CA . GLN A 1 379 ? -15.062 -12.880 -6.096 1.00 87.25 379 GLN A CA 1
ATOM 2914 C C . GLN A 1 379 ? -14.226 -12.436 -7.305 1.00 87.25 379 GLN A C 1
ATOM 2916 O O . GLN A 1 379 ? -13.123 -11.950 -7.110 1.00 87.25 379 GLN A O 1
ATOM 2921 N N . VAL A 1 380 ? -14.727 -12.627 -8.531 1.00 85.00 380 VAL A N 1
ATOM 2922 C CA . VAL A 1 380 ? -14.087 -12.132 -9.774 1.00 85.00 380 VAL A CA 1
ATOM 2923 C C . VAL A 1 380 ? -14.852 -10.925 -10.331 1.00 85.00 380 VAL A C 1
ATOM 2925 O O . VAL A 1 380 ? -14.255 -9.892 -10.633 1.00 85.00 380 VAL A O 1
ATOM 2928 N N . GLU A 1 381 ? -16.181 -11.036 -10.411 1.00 90.56 381 GLU A N 1
ATOM 2929 C CA . GLU A 1 381 ? -17.085 -9.919 -10.695 1.00 90.56 381 GLU A CA 1
ATOM 2930 C C . GLU A 1 381 ? -18.077 -9.718 -9.535 1.00 90.56 381 GLU A C 1
ATOM 2932 O O . GLU A 1 381 ? -18.527 -10.668 -8.886 1.00 90.56 381 GLU A O 1
ATOM 2937 N N . GLY A 1 382 ? -18.454 -8.466 -9.279 1.00 95.06 382 GLY A N 1
ATOM 2938 C CA . GLY A 1 382 ? -19.355 -8.099 -8.193 1.00 95.06 382 GLY A CA 1
ATOM 2939 C C . GLY A 1 382 ? -20.830 -8.226 -8.570 1.00 95.06 382 GLY A C 1
ATOM 2940 O O . GLY A 1 382 ? -21.501 -9.199 -8.220 1.00 95.06 382 GLY A O 1
ATOM 2941 N N . ILE A 1 383 ? -21.362 -7.211 -9.248 1.00 98.31 383 ILE A N 1
ATOM 2942 C CA . ILE A 1 383 ? -22.795 -7.066 -9.518 1.00 98.31 383 ILE A CA 1
ATOM 2943 C C . ILE A 1 383 ? -23.038 -6.758 -10.987 1.00 98.31 383 ILE A C 1
ATOM 2945 O O . ILE A 1 383 ? -22.493 -5.799 -11.527 1.00 98.31 383 ILE A O 1
ATOM 2949 N N . HIS A 1 384 ? -23.923 -7.522 -11.622 1.00 97.94 384 HIS A N 1
ATOM 2950 C CA . HIS A 1 384 ? -24.392 -7.259 -12.980 1.00 97.94 384 HIS A CA 1
ATOM 2951 C C . HIS A 1 384 ? -25.833 -6.756 -12.981 1.00 97.94 384 HIS A C 1
ATOM 2953 O O . HIS A 1 384 ? -26.703 -7.419 -12.429 1.00 97.94 384 HIS A O 1
ATOM 2959 N N . CYS A 1 385 ? -26.109 -5.642 -13.660 1.00 98.06 385 CYS A N 1
ATOM 2960 C CA . CYS A 1 385 ? -27.475 -5.172 -13.909 1.00 98.06 385 CYS A CA 1
ATOM 2961 C C . CYS A 1 385 ? -27.899 -5.471 -15.349 1.00 98.06 385 CYS A C 1
ATOM 2963 O O . CYS A 1 385 ? -27.230 -5.057 -16.300 1.00 98.06 385 CYS A O 1
ATOM 2965 N N . ARG A 1 386 ? -29.014 -6.190 -15.519 1.00 97.69 386 ARG A N 1
ATOM 2966 C CA . ARG A 1 386 ? -29.579 -6.554 -16.833 1.00 97.69 386 ARG A CA 1
ATOM 2967 C C . ARG A 1 386 ? -30.418 -5.451 -17.484 1.00 97.69 386 ARG A C 1
ATOM 2969 O O . ARG A 1 386 ? -30.764 -5.591 -18.650 1.00 97.69 386 ARG A O 1
ATOM 2976 N N . GLY A 1 387 ? -30.699 -4.373 -16.764 1.00 97.31 387 GLY A N 1
ATOM 2977 C CA . GLY A 1 387 ? -31.438 -3.201 -17.228 1.00 97.31 387 GLY A CA 1
ATOM 2978 C C . GLY A 1 387 ? -31.283 -2.061 -16.225 1.00 97.31 387 GLY A C 1
ATOM 2979 O O . GLY A 1 387 ? -30.213 -1.906 -15.629 1.00 97.31 387 GLY A O 1
ATOM 2980 N N . ALA A 1 388 ? -32.353 -1.307 -15.986 1.00 98.31 388 ALA A N 1
ATOM 2981 C CA . ALA A 1 388 ? -32.419 -0.369 -14.876 1.00 98.31 388 ALA A CA 1
ATOM 2982 C C . ALA A 1 388 ? -32.234 -1.112 -13.542 1.00 98.31 388 ALA A C 1
ATOM 2984 O O . ALA A 1 388 ? -32.770 -2.198 -13.345 1.00 98.31 388 ALA A O 1
ATOM 2985 N N . CYS A 1 389 ? -31.480 -0.543 -12.607 1.00 98.62 389 CYS A N 1
ATOM 2986 C CA . CYS A 1 389 ? -31.300 -1.134 -11.281 1.00 98.62 389 CYS A CA 1
ATOM 2987 C C . CYS A 1 389 ? -30.956 -0.063 -10.244 1.00 98.62 389 CYS A C 1
ATOM 2989 O O . CYS A 1 389 ? -30.514 1.036 -10.580 1.00 98.62 389 CYS A O 1
ATOM 2991 N N . THR A 1 390 ? -31.162 -0.378 -8.968 1.00 98.88 390 THR A N 1
ATOM 2992 C CA . THR A 1 390 ? -30.799 0.502 -7.853 1.00 98.88 390 THR A CA 1
ATOM 2993 C C . THR A 1 390 ? -29.909 -0.234 -6.857 1.00 98.88 390 THR A C 1
ATOM 2995 O O . THR A 1 390 ? -30.254 -1.309 -6.375 1.00 98.88 390 THR A O 1
ATOM 2998 N N . LEU A 1 391 ? -28.772 0.360 -6.514 1.00 98.88 391 LEU A N 1
ATOM 2999 C CA . LEU A 1 391 ? -27.848 -0.117 -5.491 1.00 98.88 391 LEU A CA 1
ATOM 3000 C C . LEU A 1 391 ? -27.809 0.912 -4.362 1.00 98.88 391 LEU A C 1
ATOM 3002 O O . LEU A 1 391 ? -27.522 2.081 -4.615 1.00 98.88 391 LEU A O 1
ATOM 3006 N N . LYS A 1 392 ? -28.108 0.491 -3.128 1.00 98.81 392 LYS A N 1
ATOM 3007 C CA . LYS A 1 392 ? -28.079 1.369 -1.947 1.00 98.81 392 LYS A CA 1
ATOM 3008 C C . LYS A 1 392 ? -27.167 0.829 -0.858 1.00 98.81 392 LYS A C 1
ATOM 3010 O O . LYS A 1 392 ? -27.388 -0.284 -0.392 1.00 98.81 392 LYS A O 1
ATOM 3015 N N . ASN A 1 393 ? -26.188 1.607 -0.402 1.00 98.19 393 ASN A N 1
ATOM 3016 C CA . ASN A 1 393 ? -25.244 1.179 0.643 1.00 98.19 393 ASN A CA 1
ATOM 3017 C C . ASN A 1 393 ? -24.589 -0.178 0.321 1.00 98.19 393 ASN A C 1
ATOM 3019 O O . ASN A 1 393 ? -24.592 -1.099 1.143 1.00 98.19 393 ASN A O 1
ATOM 3023 N N . VAL A 1 394 ? -24.092 -0.323 -0.907 1.00 98.75 394 VAL A N 1
ATOM 3024 C CA . VAL A 1 394 ? -23.390 -1.530 -1.353 1.00 98.75 394 VAL A CA 1
ATOM 3025 C C . VAL A 1 394 ? -21.888 -1.282 -1.290 1.00 98.75 394 VAL A C 1
ATOM 3027 O O . VAL A 1 394 ? -21.400 -0.276 -1.803 1.00 98.75 394 VAL A O 1
ATOM 3030 N N . TRP A 1 395 ? -21.165 -2.191 -0.644 1.00 98.06 395 TRP A N 1
ATOM 3031 C CA . TRP A 1 395 ? -19.748 -2.033 -0.330 1.00 98.06 395 TRP A CA 1
ATOM 3032 C C . TRP A 1 395 ? -18.916 -3.139 -0.957 1.00 98.06 395 TRP A C 1
ATOM 3034 O O . TRP A 1 395 ? -19.321 -4.295 -0.912 1.00 98.06 395 TRP A O 1
ATOM 3044 N N . PHE A 1 396 ? -17.733 -2.818 -1.473 1.00 96.56 396 PHE A N 1
ATOM 3045 C CA . PHE A 1 396 ? -16.806 -3.797 -2.040 1.00 96.56 396 PHE A CA 1
ATOM 3046 C C . PHE A 1 396 ? -15.510 -3.813 -1.234 1.00 96.56 396 PHE A C 1
ATOM 3048 O O . PHE A 1 396 ? -14.781 -2.824 -1.220 1.00 96.56 396 PHE A O 1
ATOM 3055 N N . ARG A 1 397 ? -15.210 -4.949 -0.584 1.00 88.62 397 ARG A N 1
ATOM 3056 C CA . ARG A 1 397 ? -13.943 -5.169 0.144 1.00 88.62 397 ARG A CA 1
ATOM 3057 C C . ARG A 1 397 ? -12.737 -5.040 -0.781 1.00 88.62 397 ARG A C 1
ATOM 3059 O O . ARG A 1 397 ? -11.703 -4.531 -0.366 1.00 88.62 397 ARG A O 1
ATOM 3066 N N . ARG A 1 398 ? -12.896 -5.528 -2.010 1.00 85.44 398 ARG A N 1
ATOM 3067 C CA . ARG A 1 398 ? -11.919 -5.484 -3.094 1.00 85.44 398 ARG A CA 1
ATOM 3068 C C . ARG A 1 398 ? -12.642 -5.626 -4.426 1.00 85.44 398 ARG A C 1
ATOM 3070 O O . ARG A 1 398 ? -13.619 -6.376 -4.521 1.00 85.44 398 ARG A O 1
ATOM 3077 N N . VAL A 1 399 ? -12.150 -4.933 -5.445 1.00 86.06 399 VAL A N 1
ATOM 3078 C CA . VAL A 1 399 ? -12.648 -5.037 -6.817 1.00 86.06 399 VAL A CA 1
ATOM 3079 C C . VAL A 1 399 ? -11.601 -5.741 -7.668 1.00 86.06 399 VAL A C 1
ATOM 3081 O O . VAL A 1 399 ? -10.478 -5.273 -7.774 1.00 86.06 399 VAL A O 1
ATOM 3084 N N . CYS A 1 400 ? -11.978 -6.870 -8.264 1.00 79.50 400 CYS A N 1
ATOM 3085 C CA . CYS A 1 400 ? -11.113 -7.629 -9.160 1.00 79.50 400 CYS A CA 1
ATOM 3086 C C . CYS A 1 400 ? -11.286 -7.120 -10.600 1.00 79.50 400 CYS A C 1
ATOM 3088 O O . CYS A 1 400 ? -10.755 -6.064 -10.933 1.00 79.50 400 CYS A O 1
ATOM 3090 N N . ASP A 1 401 ? -12.080 -7.807 -11.429 1.00 76.50 401 ASP A N 1
ATOM 3091 C CA . ASP A 1 401 ? -12.308 -7.411 -12.826 1.00 76.50 401 ASP A CA 1
ATOM 3092 C C . ASP A 1 401 ? -13.376 -6.303 -12.947 1.00 76.50 401 ASP A C 1
ATOM 3094 O O . ASP A 1 401 ? -13.212 -5.314 -13.663 1.00 76.50 401 ASP A O 1
ATOM 3098 N N . GLY A 1 402 ? -14.460 -6.393 -12.165 1.00 79.19 402 GLY A N 1
ATOM 3099 C CA . GLY A 1 402 ? -15.484 -5.346 -12.132 1.00 79.19 402 GLY A CA 1
ATOM 3100 C C . GLY A 1 402 ? -16.365 -5.378 -10.889 1.00 79.19 402 GLY A C 1
ATOM 3101 O O . GLY A 1 402 ? -16.872 -6.428 -10.498 1.00 79.19 402 GLY A O 1
ATOM 3102 N N . ALA A 1 403 ? -16.586 -4.214 -10.267 1.00 92.56 403 ALA A N 1
ATOM 3103 C CA . ALA A 1 403 ? -17.483 -4.104 -9.115 1.00 92.56 403 ALA A CA 1
ATOM 3104 C C . ALA A 1 403 ? -18.946 -4.116 -9.569 1.00 92.56 403 ALA A C 1
ATOM 3106 O O . ALA A 1 403 ? -19.759 -4.894 -9.071 1.00 92.56 403 ALA A O 1
ATOM 3107 N N . ILE A 1 404 ? -19.275 -3.249 -10.530 1.00 98.19 404 ILE A N 1
ATOM 3108 C CA . ILE A 1 404 ? -20.629 -3.056 -11.042 1.00 98.19 404 ILE A CA 1
ATOM 3109 C C . ILE A 1 404 ? -20.575 -2.992 -12.571 1.00 98.19 404 ILE A C 1
ATOM 3111 O O . ILE A 1 404 ? -19.994 -2.069 -13.143 1.00 98.19 404 ILE A O 1
ATOM 3115 N N . THR A 1 405 ? -21.236 -3.933 -13.240 1.00 96.94 405 THR A N 1
ATOM 3116 C CA . THR A 1 405 ? -21.337 -3.969 -14.704 1.00 96.94 405 THR A CA 1
ATOM 3117 C C . THR A 1 405 ? -22.783 -3.792 -15.145 1.00 96.94 405 THR A C 1
ATOM 3119 O O . THR A 1 405 ? -23.661 -4.600 -14.842 1.00 96.94 405 THR A O 1
ATOM 3122 N N . LEU A 1 406 ? -23.039 -2.738 -15.911 1.00 97.25 406 LEU A N 1
ATOM 3123 C CA . LEU A 1 406 ? -24.368 -2.371 -16.392 1.00 97.25 406 LEU A CA 1
ATOM 3124 C C . LEU A 1 406 ? -24.533 -2.910 -17.811 1.00 97.25 406 LEU A C 1
ATOM 3126 O O . LEU A 1 406 ? -24.101 -2.283 -18.782 1.00 97.25 406 LEU A O 1
ATOM 3130 N N . LYS A 1 407 ? -25.073 -4.127 -17.913 1.00 94.06 407 LYS A N 1
ATOM 3131 C CA . LYS A 1 407 ? -25.147 -4.899 -19.159 1.00 94.06 407 LYS A CA 1
ATOM 3132 C C . LYS A 1 407 ? -26.271 -4.426 -20.076 1.00 94.06 407 LYS A C 1
ATOM 3134 O O . LYS A 1 407 ? -26.060 -4.370 -21.284 1.00 94.06 407 LYS A O 1
ATOM 3139 N N . GLY A 1 408 ? -27.446 -4.130 -19.525 1.00 93.06 408 GLY A N 1
ATOM 3140 C CA . GLY A 1 408 ? -28.617 -3.738 -20.312 1.00 93.06 408 GLY A CA 1
ATOM 3141 C C . GLY A 1 408 ? -28.927 -2.251 -20.269 1.00 93.06 408 GLY A C 1
ATOM 3142 O O . GLY A 1 408 ? -28.336 -1.495 -19.501 1.00 93.06 408 GLY A O 1
ATOM 3143 N N . ASN A 1 409 ? -29.862 -1.843 -21.125 1.00 95.75 409 ASN A N 1
ATOM 3144 C CA . ASN A 1 409 ? -30.326 -0.463 -21.197 1.00 95.75 409 ASN A CA 1
ATOM 3145 C C . ASN A 1 409 ? -31.218 -0.129 -19.996 1.00 95.75 409 ASN A C 1
ATOM 3147 O O . ASN A 1 409 ? -32.014 -0.961 -19.568 1.00 95.75 409 ASN A O 1
ATOM 3151 N N . GLY A 1 410 ? -31.124 1.100 -19.501 1.00 96.75 410 GLY A N 1
ATOM 3152 C CA . GLY A 1 410 ? -31.924 1.584 -18.381 1.00 96.75 410 GLY A CA 1
ATOM 3153 C C . GLY A 1 410 ? -31.156 2.566 -17.506 1.00 96.75 410 GLY A C 1
ATOM 3154 O O . GLY A 1 410 ? -29.932 2.663 -17.568 1.00 96.75 410 GLY A O 1
ATOM 3155 N N . ASN A 1 411 ? -31.887 3.319 -16.686 1.00 98.31 411 ASN A N 1
ATOM 3156 C CA . ASN A 1 411 ? -31.264 4.217 -15.721 1.00 98.31 411 ASN A CA 1
ATOM 3157 C C . ASN A 1 411 ? -30.869 3.450 -14.460 1.00 98.31 411 ASN A C 1
ATOM 3159 O O . ASN A 1 411 ? -31.629 2.618 -13.965 1.00 98.31 411 ASN A O 1
ATOM 3163 N N . VAL A 1 412 ? -29.692 3.762 -13.929 1.00 98.81 412 VAL A N 1
ATOM 3164 C CA . VAL A 1 412 ? -29.128 3.093 -12.758 1.00 98.81 412 VAL A CA 1
ATOM 3165 C C . VAL A 1 412 ? -28.846 4.113 -11.670 1.00 98.81 412 VAL A C 1
ATOM 3167 O O . VAL A 1 412 ? -28.239 5.150 -11.930 1.00 98.81 412 VAL A O 1
ATOM 3170 N N . LEU A 1 413 ? -29.262 3.805 -10.445 1.00 98.81 413 LEU A N 1
ATOM 3171 C CA . LEU A 1 413 ? -28.943 4.595 -9.260 1.00 98.81 413 LEU A CA 1
ATOM 3172 C C . LEU A 1 413 ? -27.982 3.815 -8.362 1.00 98.81 413 LEU A C 1
ATOM 3174 O O . LEU A 1 413 ? -28.286 2.699 -7.954 1.00 98.81 413 LEU A O 1
ATOM 3178 N N . ILE A 1 414 ? -26.850 4.422 -8.025 1.00 98.88 414 ILE A N 1
ATOM 3179 C CA . ILE A 1 414 ? -25.890 3.956 -7.026 1.00 98.88 414 ILE A CA 1
ATOM 3180 C C . ILE A 1 414 ? -25.851 5.035 -5.944 1.00 98.88 414 ILE A C 1
ATOM 3182 O O . ILE A 1 414 ? -25.382 6.142 -6.195 1.00 98.88 414 ILE A O 1
ATOM 3186 N N . GLU A 1 415 ? -26.396 4.742 -4.768 1.00 98.62 415 GLU A N 1
ATOM 3187 C CA . GLU A 1 415 ? -26.562 5.709 -3.678 1.00 98.62 415 GLU A CA 1
ATOM 3188 C C . GLU A 1 415 ? -25.980 5.163 -2.371 1.00 98.62 415 GLU A C 1
ATOM 3190 O O . GLU A 1 415 ? -26.427 4.134 -1.863 1.00 98.62 415 GLU A O 1
ATOM 3195 N N . GLY A 1 416 ? -24.994 5.851 -1.798 1.00 97.06 416 GLY A N 1
ATOM 3196 C CA . GLY A 1 416 ? -24.277 5.341 -0.631 1.00 97.06 416 GLY A CA 1
ATOM 3197 C C . GLY A 1 416 ? -23.373 4.150 -0.962 1.00 97.06 416 GLY A C 1
ATOM 3198 O O . GLY A 1 416 ? -23.437 3.558 -2.040 1.00 97.06 416 GLY A O 1
ATOM 3199 N N . GLY A 1 417 ? -22.549 3.746 0.001 1.00 97.94 417 GLY A N 1
ATOM 3200 C CA . GLY A 1 417 ? -21.620 2.632 -0.180 1.00 97.94 417 GLY A CA 1
ATOM 3201 C C . GLY A 1 417 ? -20.248 3.057 -0.688 1.00 97.94 417 GLY A C 1
ATOM 3202 O O . GLY A 1 417 ? -19.864 4.229 -0.613 1.00 97.94 417 GLY A O 1
ATOM 3203 N N . GLY A 1 418 ? -19.495 2.085 -1.196 1.00 96.94 418 GLY A N 1
ATOM 3204 C CA . GLY A 1 418 ? -18.162 2.361 -1.700 1.00 96.94 418 GLY A CA 1
ATOM 3205 C C . GLY A 1 418 ? -17.416 1.166 -2.267 1.00 96.94 418 GLY A C 1
ATOM 3206 O O . GLY A 1 418 ? -17.795 0.013 -2.061 1.00 96.94 418 GLY A O 1
ATOM 3207 N N . ALA A 1 419 ? -16.321 1.447 -2.963 1.00 96.25 419 ALA A N 1
ATOM 3208 C CA . ALA A 1 419 ? -15.416 0.430 -3.487 1.00 96.25 419 ALA A CA 1
ATOM 3209 C C . ALA A 1 419 ? -13.956 0.853 -3.326 1.00 96.25 419 ALA A C 1
ATOM 3211 O O . ALA A 1 419 ? -13.653 2.044 -3.326 1.00 96.25 419 ALA A O 1
ATOM 3212 N N . GLN A 1 420 ? -13.063 -0.124 -3.211 1.00 87.25 420 GLN A N 1
ATOM 3213 C CA . GLN A 1 420 ? -11.626 0.119 -3.164 1.00 87.25 420 GLN A CA 1
ATOM 3214 C C . GLN A 1 420 ? -10.860 -0.866 -4.043 1.00 87.25 420 GLN A C 1
ATOM 3216 O O . GLN A 1 420 ? -11.388 -1.939 -4.362 1.00 87.25 420 GLN A O 1
ATOM 3221 N N . THR A 1 421 ? -9.608 -0.542 -4.377 1.00 80.62 421 THR A N 1
ATOM 3222 C CA . THR A 1 421 ? -8.637 -1.431 -5.052 1.00 80.62 421 THR A CA 1
ATOM 3223 C C . THR A 1 421 ? -9.064 -1.881 -6.457 1.00 80.62 421 THR A C 1
ATOM 3225 O O . THR A 1 421 ? -8.763 -2.996 -6.873 1.00 80.62 421 THR A O 1
ATOM 3228 N N . ALA A 1 422 ? -9.815 -1.052 -7.197 1.00 80.38 422 ALA A N 1
ATOM 3229 C CA . ALA A 1 422 ? -10.265 -1.399 -8.549 1.00 80.38 422 ALA A CA 1
ATOM 3230 C C . ALA A 1 422 ? -9.171 -1.145 -9.597 1.00 80.38 422 ALA A C 1
ATOM 3232 O O . ALA A 1 422 ? -8.849 0.006 -9.900 1.00 80.38 422 ALA A O 1
ATOM 3233 N N . VAL A 1 423 ? -8.655 -2.217 -10.206 1.00 74.94 423 VAL A N 1
ATOM 3234 C CA . VAL A 1 423 ? -7.525 -2.158 -11.154 1.00 74.94 423 VAL A CA 1
ATOM 3235 C C . VAL A 1 423 ? -7.873 -1.440 -12.469 1.00 74.94 423 VAL A C 1
ATOM 3237 O O . VAL A 1 423 ? -7.076 -0.641 -12.963 1.00 74.94 423 VAL A O 1
ATOM 3240 N N . ASP A 1 424 ? -9.059 -1.678 -13.042 1.00 80.88 424 ASP A N 1
ATOM 3241 C CA . ASP A 1 424 ? -9.537 -0.963 -14.245 1.00 80.88 424 ASP A CA 1
ATOM 3242 C C . ASP A 1 424 ? -10.621 0.061 -13.894 1.00 80.88 424 ASP A C 1
ATOM 3244 O O . ASP A 1 424 ? -10.413 1.271 -13.996 1.00 80.88 424 ASP A O 1
ATOM 3248 N N . ASN A 1 425 ? -11.792 -0.407 -13.449 1.00 89.19 425 ASN A N 1
ATOM 3249 C CA . ASN A 1 425 ? -12.906 0.470 -13.101 1.00 89.19 425 ASN A CA 1
ATOM 3250 C C . ASN A 1 425 ? -13.814 -0.104 -12.007 1.00 89.19 425 ASN A C 1
ATOM 3252 O O . ASN A 1 425 ? -14.040 -1.310 -11.938 1.00 89.19 425 ASN A O 1
ATOM 3256 N N . VAL A 1 426 ? -14.477 0.767 -11.248 1.00 96.75 426 VAL A N 1
ATOM 3257 C CA . VAL A 1 426 ? -15.569 0.365 -10.347 1.00 96.75 426 VAL A CA 1
ATOM 3258 C C . VAL A 1 426 ? -16.854 0.091 -11.140 1.00 96.75 426 VAL A C 1
ATOM 3260 O O . VAL A 1 426 ? -17.428 -0.991 -11.026 1.00 96.75 426 VAL A O 1
ATOM 3263 N N . VAL A 1 427 ? -17.284 1.034 -11.984 1.00 98.12 427 VAL A N 1
ATOM 3264 C CA . VAL A 1 427 ? -18.530 0.956 -12.764 1.00 98.12 427 VAL A CA 1
ATOM 3265 C C . VAL A 1 427 ? -18.238 0.858 -14.263 1.00 98.12 427 VAL A C 1
ATOM 3267 O O . VAL A 1 427 ? -17.711 1.796 -14.865 1.00 98.12 427 VAL A O 1
ATOM 3270 N N . SER A 1 428 ? -18.639 -0.257 -14.878 1.00 95.88 428 SER A N 1
ATOM 3271 C CA . SER A 1 428 ? -18.568 -0.498 -16.324 1.00 95.88 428 SER A CA 1
ATOM 3272 C C . SER A 1 428 ? -19.951 -0.339 -16.957 1.00 95.88 428 SER A C 1
ATOM 3274 O O . SER A 1 428 ? -20.836 -1.173 -16.758 1.00 95.88 428 SER A O 1
ATOM 3276 N N . HIS A 1 429 ? -20.159 0.729 -17.727 1.00 96.56 429 HIS A N 1
ATOM 3277 C CA . HIS A 1 429 ? -21.440 1.030 -18.367 1.00 96.56 429 HIS A CA 1
ATOM 3278 C C . HIS A 1 429 ? -21.445 0.561 -19.827 1.00 96.56 429 HIS A C 1
ATOM 3280 O O . HIS A 1 429 ? -20.804 1.165 -20.693 1.00 96.56 429 HIS A O 1
ATOM 3286 N N . GLN A 1 430 ? -22.147 -0.546 -20.094 1.00 94.31 430 GLN A N 1
ATOM 3287 C CA . GLN A 1 430 ? -22.210 -1.188 -21.414 1.00 94.31 430 GLN A CA 1
ATOM 3288 C C . GLN A 1 430 ? -23.542 -0.901 -22.126 1.00 94.31 430 GLN A C 1
ATOM 3290 O O . GLN A 1 430 ? -23.539 -0.636 -23.331 1.00 94.31 430 GLN A O 1
ATOM 3295 N N . GLY A 1 431 ? -24.657 -0.892 -21.388 1.00 92.69 431 GLY A N 1
ATOM 3296 C CA . GLY A 1 431 ? -25.974 -0.476 -21.882 1.00 92.69 431 GLY A CA 1
ATOM 3297 C C . GLY A 1 431 ? -26.100 1.032 -22.124 1.00 92.69 431 GLY A C 1
ATOM 3298 O O . GLY A 1 431 ? -25.169 1.788 -21.867 1.00 92.69 431 GLY A O 1
ATOM 3299 N N . GLN A 1 432 ? -27.238 1.464 -22.666 1.00 95.06 432 GLN A N 1
ATOM 3300 C CA . GLN A 1 432 ? -27.607 2.874 -22.844 1.00 95.06 432 GLN A CA 1
ATOM 3301 C C . GLN A 1 432 ? -28.469 3.363 -21.678 1.00 95.06 432 GLN A C 1
ATOM 3303 O O . GLN A 1 432 ? -29.303 2.616 -21.164 1.00 95.06 432 GLN A O 1
ATOM 3308 N N . GLY A 1 433 ? -28.330 4.637 -21.312 1.00 97.06 433 GLY A N 1
ATOM 3309 C CA . GLY A 1 433 ? -29.079 5.236 -20.209 1.00 97.06 433 GLY A CA 1
ATOM 3310 C C . GLY A 1 433 ? -28.234 6.192 -19.380 1.00 97.06 433 GLY A C 1
ATOM 3311 O O . GLY A 1 433 ? -27.173 6.652 -19.811 1.00 97.06 433 GLY A O 1
ATOM 3312 N N . THR A 1 434 ? -28.724 6.513 -18.185 1.00 98.62 434 THR A N 1
ATOM 3313 C CA . THR A 1 434 ? -28.031 7.382 -17.226 1.00 98.62 434 THR A CA 1
ATOM 3314 C C . THR A 1 434 ? -27.697 6.630 -15.949 1.00 98.62 434 THR A C 1
ATOM 3316 O O . THR A 1 434 ? -28.571 6.015 -15.343 1.00 98.62 434 THR A O 1
ATOM 3319 N N . VAL A 1 435 ? -26.445 6.737 -15.512 1.00 98.81 435 VAL A N 1
ATOM 3320 C CA . VAL A 1 435 ? -25.995 6.263 -14.201 1.00 98.81 435 VAL A CA 1
ATOM 3321 C C . VAL A 1 435 ? -25.870 7.452 -13.269 1.00 98.81 435 VAL A C 1
ATOM 3323 O O . VAL A 1 435 ? -25.138 8.396 -13.557 1.00 98.81 435 VAL A O 1
ATOM 3326 N N . THR A 1 436 ? -26.552 7.409 -12.136 1.00 98.88 436 THR A N 1
ATOM 3327 C CA . THR A 1 436 ? -26.370 8.376 -11.056 1.00 98.88 436 THR A CA 1
ATOM 3328 C C . THR A 1 436 ? -25.597 7.715 -9.926 1.00 98.88 436 THR A C 1
ATOM 3330 O O . THR A 1 436 ? -26.064 6.729 -9.368 1.00 98.88 436 THR A O 1
ATOM 3333 N N . ILE A 1 437 ? -24.422 8.251 -9.598 1.00 98.88 437 ILE A N 1
ATOM 3334 C CA . ILE A 1 437 ? -23.572 7.820 -8.485 1.00 98.88 437 ILE A CA 1
ATOM 3335 C C . ILE A 1 437 ? -23.592 8.933 -7.445 1.00 98.88 437 ILE A C 1
ATOM 3337 O O . ILE A 1 437 ? -23.117 10.037 -7.714 1.00 98.88 437 ILE A O 1
ATOM 3341 N N . LYS A 1 438 ? -24.164 8.665 -6.274 1.00 98.44 438 LYS A N 1
ATOM 3342 C CA . LYS A 1 438 ? -24.401 9.671 -5.243 1.00 98.44 438 LYS A CA 1
ATOM 3343 C C . LYS A 1 438 ? -23.969 9.185 -3.865 1.00 98.44 438 LYS A C 1
ATOM 3345 O O . LYS A 1 438 ? -24.187 8.025 -3.530 1.00 98.44 438 LYS A O 1
ATOM 3350 N N . ASP A 1 439 ? -23.396 10.083 -3.065 1.00 98.19 439 ASP A N 1
ATOM 3351 C CA . ASP A 1 439 ? -23.011 9.820 -1.669 1.00 98.19 439 ASP A CA 1
ATOM 3352 C C . ASP A 1 439 ? -22.068 8.597 -1.543 1.00 98.19 439 ASP A C 1
ATOM 3354 O O . ASP A 1 439 ? -22.146 7.821 -0.593 1.00 98.19 439 ASP A O 1
ATOM 3358 N N . TYR A 1 440 ? -21.199 8.393 -2.539 1.00 98.50 440 TYR A N 1
ATOM 3359 C CA . TYR A 1 440 ? -20.349 7.206 -2.687 1.00 98.50 440 TYR A CA 1
ATOM 3360 C C . TYR A 1 440 ? -18.902 7.507 -2.285 1.00 98.50 440 TYR A C 1
ATOM 3362 O O . TYR A 1 440 ? -18.430 8.633 -2.453 1.00 98.50 440 TYR A O 1
ATOM 3370 N N . THR A 1 441 ? -18.177 6.505 -1.782 1.00 97.00 441 THR A N 1
ATOM 3371 C CA . THR A 1 441 ? -16.741 6.629 -1.476 1.00 97.00 441 THR A CA 1
ATOM 3372 C C . THR A 1 441 ? -15.924 5.647 -2.312 1.00 97.00 441 THR A C 1
ATOM 3374 O O . THR A 1 441 ? -16.255 4.466 -2.400 1.00 97.00 441 THR A O 1
ATOM 3377 N N . VAL A 1 442 ? -14.862 6.130 -2.949 1.00 95.62 442 VAL A N 1
ATOM 3378 C CA . VAL A 1 442 ? -13.958 5.316 -3.767 1.00 95.62 442 VAL A CA 1
ATOM 3379 C C . VAL A 1 442 ? -12.512 5.609 -3.400 1.00 95.62 442 VAL A C 1
ATOM 3381 O O . VAL A 1 442 ? -12.136 6.769 -3.240 1.00 95.62 442 VAL A O 1
ATOM 3384 N N . VAL A 1 443 ? -11.724 4.551 -3.230 1.00 85.06 443 VAL A N 1
ATOM 3385 C CA . VAL A 1 443 ? -10.335 4.637 -2.765 1.00 85.06 443 VAL A CA 1
ATOM 3386 C C . VAL A 1 443 ? -9.454 3.742 -3.624 1.00 85.06 443 VAL A C 1
ATOM 3388 O O . VAL A 1 443 ? -9.902 2.663 -4.016 1.00 85.06 443 VAL A O 1
ATOM 3391 N N . ASP A 1 444 ? -8.227 4.173 -3.910 1.00 80.81 444 ASP A N 1
ATOM 3392 C CA . ASP A 1 444 ? -7.177 3.352 -4.528 1.00 80.81 444 ASP A CA 1
ATOM 3393 C C . ASP A 1 444 ? -7.701 2.591 -5.750 1.00 80.81 444 ASP A C 1
ATOM 3395 O O . ASP A 1 444 ? -7.895 1.378 -5.759 1.00 80.81 444 ASP A O 1
ATOM 3399 N N . SER A 1 445 ? -8.147 3.337 -6.751 1.00 82.94 445 SER A N 1
ATOM 3400 C CA . SER A 1 445 ? -8.835 2.759 -7.901 1.00 82.94 445 SER A CA 1
ATOM 3401 C C . SER A 1 445 ? -8.418 3.488 -9.157 1.00 82.94 445 SER A C 1
ATOM 3403 O O . SER A 1 445 ? -8.359 4.709 -9.195 1.00 82.94 445 SER A O 1
ATOM 3405 N N . ASN A 1 446 ? -8.194 2.771 -10.250 1.00 83.12 446 ASN A N 1
ATOM 3406 C CA . ASN A 1 446 ? -7.846 3.425 -11.506 1.00 83.12 446 ASN A CA 1
ATOM 3407 C C . ASN A 1 446 ? -8.992 4.340 -11.965 1.00 83.12 446 ASN A C 1
ATOM 3409 O O . ASN A 1 446 ? -8.785 5.538 -12.190 1.00 83.12 446 ASN A O 1
ATOM 3413 N N . ARG A 1 447 ? -10.224 3.809 -12.031 1.00 93.06 447 ARG A N 1
ATOM 3414 C CA . ARG A 1 447 ? -11.400 4.590 -12.440 1.00 93.06 447 ARG A CA 1
ATOM 3415 C C . ARG A 1 447 ? -12.641 4.338 -11.601 1.00 93.06 447 ARG A C 1
ATOM 3417 O O . ARG A 1 447 ? -12.958 3.193 -11.293 1.00 93.06 447 ARG A O 1
ATOM 3424 N N . LEU A 1 448 ? -13.429 5.383 -11.342 1.00 98.06 448 LEU A N 1
ATOM 3425 C CA . LEU A 1 448 ? -14.785 5.193 -10.813 1.00 98.06 448 L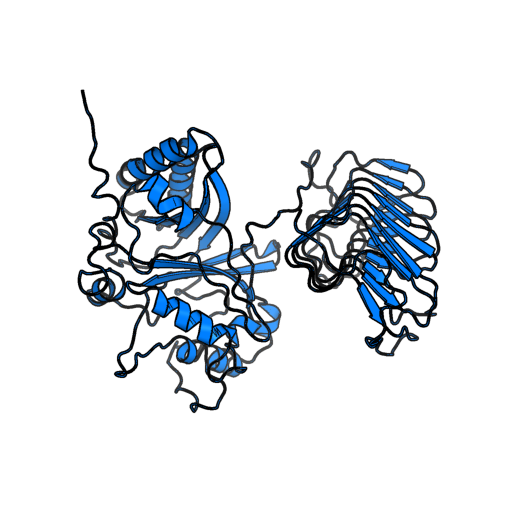EU A CA 1
ATOM 3426 C C . LEU A 1 448 ? -15.736 4.708 -11.916 1.00 98.06 448 LEU A C 1
ATOM 3428 O O . LEU A 1 448 ? -16.394 3.687 -11.752 1.00 98.06 448 LEU A O 1
ATOM 3432 N N . TYR A 1 449 ? -15.817 5.419 -13.041 1.00 98.44 449 TYR A N 1
ATOM 3433 C CA . TYR A 1 449 ? -16.788 5.146 -14.101 1.00 98.44 449 TYR A CA 1
ATOM 3434 C C . TYR A 1 449 ? -16.138 5.060 -15.484 1.00 98.44 449 TYR A C 1
ATOM 3436 O O . TYR A 1 449 ? -15.351 5.926 -15.885 1.00 98.44 449 TYR A O 1
ATOM 3444 N N . ARG A 1 450 ? -16.545 4.048 -16.259 1.00 96.06 450 ARG A N 1
ATOM 3445 C CA . ARG A 1 450 ? -16.178 3.879 -17.667 1.00 96.06 450 ARG A CA 1
ATOM 3446 C C . ARG A 1 450 ? -17.407 3.611 -18.536 1.00 96.06 450 ARG A C 1
ATOM 3448 O O . ARG A 1 450 ? -18.070 2.587 -18.384 1.00 96.06 450 ARG A O 1
ATOM 3455 N N . SER A 1 451 ? -17.638 4.478 -19.523 1.00 96.31 451 SER A N 1
ATOM 3456 C CA . SER A 1 451 ? -18.461 4.151 -20.693 1.00 96.31 451 SER A CA 1
ATOM 3457 C C . SER A 1 451 ? -17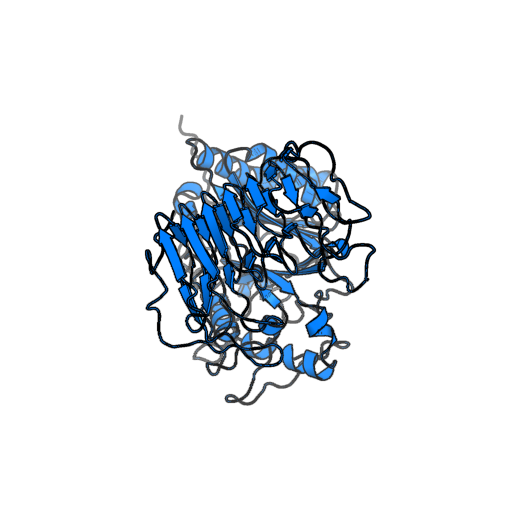.697 3.193 -21.606 1.00 96.31 451 SER A C 1
ATOM 3459 O O . SER A 1 451 ? -16.536 3.438 -21.943 1.00 96.31 451 SER A O 1
ATOM 3461 N N . CYS A 1 452 ? -18.327 2.095 -22.018 1.00 92.62 452 CYS A N 1
ATOM 3462 C CA . CYS A 1 452 ? -17.659 1.080 -22.823 1.00 92.62 452 CYS A CA 1
ATOM 3463 C C . CYS A 1 452 ? -17.203 1.612 -24.196 1.00 92.62 452 CYS A C 1
ATOM 3465 O O . CYS A 1 452 ? -18.014 1.910 -25.076 1.00 92.62 452 CYS A O 1
ATOM 3467 N N . GLY A 1 453 ? -15.885 1.698 -24.396 1.00 91.25 453 GLY A N 1
ATOM 3468 C CA . GLY A 1 453 ? -15.279 2.265 -25.606 1.00 91.25 453 GLY A CA 1
ATOM 3469 C C . GLY A 1 453 ? -15.322 1.359 -26.839 1.00 91.25 453 GLY A C 1
ATOM 3470 O O . GLY A 1 453 ? -15.294 1.866 -27.952 1.00 91.25 453 GLY A O 1
ATOM 3471 N N . ASN A 1 454 ? -15.436 0.038 -26.675 1.00 89.56 454 ASN A N 1
ATOM 3472 C CA . ASN A 1 454 ? -15.348 -0.936 -27.774 1.00 89.56 454 ASN A CA 1
ATOM 3473 C C . ASN A 1 454 ? -16.305 -2.136 -27.605 1.00 89.56 454 ASN A C 1
ATOM 3475 O O . ASN A 1 454 ? -15.982 -3.267 -27.974 1.00 89.56 454 ASN A O 1
ATOM 3479 N N . CYS A 1 455 ? -17.488 -1.908 -27.030 1.00 86.88 455 CYS A N 1
ATOM 3480 C CA . CYS A 1 455 ? -18.493 -2.958 -26.855 1.00 86.88 455 CYS A CA 1
ATOM 3481 C C . CYS A 1 455 ? -19.036 -3.483 -28.198 1.00 86.88 455 CYS A C 1
ATOM 3483 O O . CYS A 1 455 ? -18.940 -2.832 -29.237 1.00 86.88 455 CYS A O 1
ATOM 3485 N N . ALA A 1 456 ? -19.626 -4.681 -28.190 1.00 84.50 456 ALA A N 1
ATOM 3486 C CA . ALA A 1 456 ? -20.386 -5.161 -29.345 1.00 84.50 456 ALA A CA 1
ATOM 3487 C C . ALA A 1 456 ? -21.635 -4.284 -29.545 1.00 84.50 456 ALA A C 1
ATOM 3489 O O . ALA A 1 456 ? -22.280 -3.930 -28.560 1.00 84.50 456 ALA A O 1
ATOM 3490 N N . ASN A 1 457 ? -21.969 -3.946 -30.797 1.00 84.62 457 ASN A N 1
ATOM 3491 C CA . ASN A 1 457 ? -23.047 -3.004 -31.140 1.00 84.62 457 ASN A CA 1
ATOM 3492 C C . ASN A 1 457 ? -22.917 -1.670 -30.384 1.00 84.62 457 ASN A C 1
ATOM 3494 O O . ASN A 1 457 ? -23.881 -1.179 -29.795 1.00 84.62 457 ASN A O 1
ATOM 3498 N N . ASN A 1 458 ? -21.698 -1.117 -30.348 1.00 87.69 458 ASN A N 1
ATOM 3499 C CA . ASN A 1 458 ? -21.418 0.060 -29.538 1.00 87.69 458 ASN A CA 1
ATOM 3500 C C . ASN A 1 458 ? -22.199 1.280 -30.030 1.00 87.69 458 ASN A C 1
ATOM 3502 O O . ASN A 1 458 ? -22.435 1.444 -31.229 1.00 87.69 458 ASN A O 1
ATOM 3506 N N . GLY A 1 459 ? -22.537 2.156 -29.095 1.00 89.50 459 GLY A N 1
ATOM 3507 C CA . GLY A 1 459 ? -23.288 3.376 -29.330 1.00 89.50 459 GLY A CA 1
ATOM 3508 C C . GLY A 1 459 ? -23.550 4.095 -28.013 1.00 89.50 459 GLY A C 1
ATOM 3509 O O . GLY A 1 459 ? -22.974 3.755 -26.979 1.00 89.50 459 GLY A O 1
ATOM 3510 N N . GLY A 1 460 ? -24.446 5.069 -28.055 1.00 89.88 460 GLY A N 1
ATOM 3511 C CA . GLY A 1 460 ? -24.838 5.865 -26.901 1.00 89.88 460 GLY A CA 1
ATOM 3512 C C . GLY A 1 460 ? -26.181 6.560 -27.150 1.00 89.88 460 GLY A C 1
ATOM 3513 O O . GLY A 1 460 ? -26.881 6.191 -28.097 1.00 89.88 460 GLY A O 1
ATOM 3514 N N . PRO A 1 461 ? -26.548 7.551 -26.325 1.00 96.00 461 PRO A N 1
ATOM 3515 C CA . PRO A 1 461 ? -25.715 8.129 -25.270 1.00 96.00 461 PRO A CA 1
ATOM 3516 C C . PRO A 1 461 ? -25.693 7.290 -23.982 1.00 96.00 461 PRO A C 1
ATOM 3518 O O . PRO A 1 461 ? -26.700 6.709 -23.568 1.00 96.00 461 PRO A O 1
ATOM 3521 N N . ARG A 1 462 ? -24.533 7.274 -23.321 1.00 97.69 462 ARG A N 1
ATOM 3522 C CA . ARG A 1 462 ? -24.333 6.794 -21.948 1.00 97.69 462 ARG A CA 1
ATOM 3523 C C . ARG A 1 462 ? -23.943 7.963 -21.058 1.00 97.69 462 ARG A C 1
ATOM 3525 O O . ARG A 1 462 ? -22.832 8.483 -21.153 1.00 97.69 462 ARG A O 1
ATOM 3532 N N . ASN A 1 463 ? -24.842 8.360 -20.169 1.00 98.44 463 ASN A N 1
ATOM 3533 C CA . ASN A 1 463 ? -24.617 9.503 -19.292 1.00 98.44 463 ASN A CA 1
ATOM 3534 C C . ASN A 1 463 ? -24.229 9.059 -17.883 1.00 98.44 463 ASN A C 1
ATOM 3536 O O . ASN A 1 463 ? -24.716 8.040 -17.390 1.00 98.44 463 ASN A O 1
ATOM 3540 N N . VAL A 1 464 ? -23.390 9.853 -17.218 1.00 98.75 464 VAL A N 1
ATOM 3541 C CA . VAL A 1 464 ? -23.069 9.683 -15.799 1.00 98.75 464 VAL A CA 1
ATOM 3542 C C . VAL A 1 464 ? -23.237 10.992 -15.038 1.00 98.75 464 VAL A C 1
ATOM 3544 O O . VAL A 1 464 ? -22.777 12.050 -15.466 1.00 98.75 464 VAL A O 1
ATOM 3547 N N . VAL A 1 465 ? -23.901 10.910 -13.890 1.00 98.88 465 VAL A N 1
ATOM 3548 C CA . VAL A 1 465 ? -24.075 12.007 -12.939 1.00 98.88 465 VAL A CA 1
ATOM 3549 C C . VAL A 1 465 ? -23.454 11.577 -11.618 1.00 98.88 465 VAL A C 1
ATOM 3551 O O . VAL A 1 465 ? -23.918 10.623 -11.004 1.00 98.88 465 VAL A O 1
ATOM 3554 N N . VAL A 1 466 ? -22.404 12.270 -11.189 1.00 98.88 466 VAL A N 1
ATOM 3555 C CA . VAL A 1 466 ? -21.661 11.998 -9.957 1.00 98.88 466 VAL A CA 1
ATOM 3556 C C . VAL A 1 466 ? -21.889 13.138 -8.971 1.00 98.88 466 VAL A C 1
ATOM 3558 O O . VAL A 1 466 ? -21.605 14.298 -9.277 1.00 98.88 466 VAL A O 1
ATOM 3561 N N . GLN A 1 467 ? -22.409 12.818 -7.791 1.00 98.69 467 GLN A N 1
ATOM 3562 C CA . GLN A 1 467 ? -22.781 13.792 -6.767 1.00 98.69 467 GLN A CA 1
ATOM 3563 C C . GLN A 1 467 ? -22.252 13.378 -5.397 1.00 98.69 467 GLN A C 1
ATOM 3565 O O . GLN A 1 467 ? -22.404 12.224 -5.008 1.00 98.69 467 GLN A O 1
ATOM 3570 N N . ASN A 1 468 ? -21.685 14.318 -4.639 1.00 97.88 468 ASN A N 1
ATOM 3571 C CA . ASN A 1 468 ? -21.218 14.056 -3.272 1.00 97.88 468 ASN A CA 1
ATOM 3572 C C . ASN A 1 468 ? -20.243 12.862 -3.189 1.00 97.88 468 ASN A C 1
ATOM 3574 O O . ASN A 1 468 ? -20.339 12.032 -2.284 1.00 97.88 468 ASN A O 1
ATOM 3578 N N . LEU A 1 469 ? -19.341 12.731 -4.168 1.00 98.56 469 LEU A N 1
ATOM 3579 C CA . LEU A 1 469 ? -18.335 11.670 -4.177 1.00 98.56 469 LEU A CA 1
ATOM 3580 C C . LEU A 1 469 ? -17.185 12.033 -3.234 1.00 98.56 469 LEU A C 1
ATOM 3582 O O . LEU A 1 469 ? -16.678 13.154 -3.289 1.00 98.56 469 LEU A O 1
ATOM 3586 N N . LYS A 1 470 ? -16.724 11.060 -2.449 1.00 96.56 470 LYS A N 1
ATOM 3587 C CA . LYS A 1 470 ? -15.411 11.095 -1.793 1.00 96.56 470 LYS A CA 1
ATOM 3588 C C . LYS A 1 470 ? -14.459 10.185 -2.566 1.00 96.56 470 LYS A C 1
ATOM 3590 O O . LYS A 1 470 ? -14.711 8.984 -2.640 1.00 96.56 470 LYS A O 1
ATOM 3595 N N . ALA A 1 471 ? -13.428 10.742 -3.193 1.00 94.62 471 ALA A N 1
ATOM 3596 C CA . ALA A 1 471 ? -12.533 9.998 -4.080 1.00 94.62 471 ALA A CA 1
ATOM 3597 C C . ALA A 1 471 ? -11.066 10.225 -3.734 1.00 94.62 471 ALA A C 1
ATOM 3599 O O . ALA A 1 471 ? -10.578 11.337 -3.903 1.00 94.62 471 ALA A O 1
ATOM 3600 N N . ASN A 1 472 ? -10.361 9.172 -3.329 1.00 84.38 472 ASN A N 1
ATOM 3601 C CA . ASN A 1 472 ? -8.951 9.270 -2.959 1.00 84.38 472 ASN A CA 1
ATOM 3602 C C . ASN A 1 472 ? -8.109 8.266 -3.733 1.00 84.38 472 ASN A C 1
ATOM 3604 O O . ASN A 1 472 ? -8.505 7.110 -3.848 1.00 84.38 472 ASN A O 1
ATOM 3608 N N . ASP A 1 473 ? -6.973 8.713 -4.261 1.00 81.19 473 ASP A N 1
ATOM 3609 C CA . ASP A 1 473 ? -6.037 7.876 -5.024 1.00 81.19 473 ASP A CA 1
ATOM 3610 C C . ASP A 1 473 ? -6.689 7.288 -6.288 1.00 81.19 473 ASP A C 1
ATOM 3612 O O . ASP A 1 473 ? -6.773 6.075 -6.494 1.00 81.19 473 ASP A O 1
ATOM 3616 N N . LEU A 1 474 ? -7.212 8.183 -7.140 1.00 88.06 474 LEU A N 1
ATOM 3617 C CA . LEU A 1 474 ? -7.841 7.820 -8.412 1.00 88.06 474 LEU A CA 1
ATOM 3618 C C . LEU A 1 474 ? -7.100 8.391 -9.616 1.00 88.06 474 LEU A C 1
ATOM 3620 O O . LEU A 1 474 ? -6.781 9.577 -9.676 1.00 88.06 474 LEU A O 1
ATOM 3624 N N . THR A 1 475 ? -6.959 7.589 -10.671 1.00 85.50 475 THR A N 1
ATOM 3625 C CA . THR A 1 475 ? -6.467 8.116 -11.955 1.00 85.50 475 THR A CA 1
ATOM 3626 C C . THR A 1 475 ? -7.555 8.910 -12.688 1.00 85.50 475 THR A C 1
ATOM 3628 O O . THR A 1 475 ? -7.283 9.960 -13.276 1.00 85.50 475 THR A O 1
ATOM 3631 N N . LEU A 1 476 ? -8.804 8.433 -12.685 1.00 94.00 476 LEU A N 1
ATOM 3632 C CA . LEU A 1 476 ? -9.892 9.077 -13.424 1.00 94.00 476 LEU A CA 1
ATOM 3633 C C . LEU A 1 476 ? -11.264 8.867 -12.770 1.00 94.00 476 LEU A C 1
ATOM 3635 O O . LEU A 1 476 ? -11.678 7.735 -12.554 1.00 94.00 476 LEU A O 1
ATOM 3639 N N . ILE A 1 477 ? -12.051 9.926 -12.553 1.00 98.00 477 ILE A N 1
ATOM 3640 C CA . ILE A 1 477 ? -13.436 9.738 -12.071 1.00 98.00 477 ILE A CA 1
ATOM 3641 C C . ILE A 1 477 ? -14.331 9.201 -13.198 1.00 98.00 477 ILE A C 1
ATOM 3643 O O . ILE A 1 477 ? -14.974 8.169 -13.023 1.00 98.00 477 ILE A O 1
ATOM 3647 N N . ALA A 1 478 ? -14.362 9.848 -14.368 1.00 98.25 478 ALA A N 1
ATOM 3648 C CA . ALA A 1 478 ? -15.239 9.441 -15.470 1.00 98.25 478 ALA A CA 1
ATOM 3649 C C . ALA A 1 478 ? -14.546 9.414 -16.843 1.00 98.25 478 ALA A C 1
ATOM 3651 O O . ALA A 1 478 ? -14.010 10.418 -17.314 1.00 98.25 478 ALA A O 1
ATOM 3652 N N . GLY A 1 479 ? -14.616 8.267 -17.525 1.00 97.50 479 GLY A N 1
ATOM 3653 C CA . GLY A 1 479 ? -14.296 8.134 -18.950 1.00 97.50 479 GLY A CA 1
ATOM 3654 C C . GLY A 1 479 ? -15.558 8.005 -19.807 1.00 97.50 479 GLY A C 1
ATOM 3655 O O . GLY A 1 479 ? -16.337 7.074 -19.593 1.00 97.50 479 GLY A O 1
ATOM 3656 N N . ILE A 1 480 ? -15.751 8.903 -20.778 1.00 98.06 480 ILE A N 1
ATOM 3657 C CA . ILE A 1 480 ? -16.957 8.973 -21.632 1.00 98.06 480 ILE A CA 1
ATOM 3658 C C . ILE A 1 480 ? -16.618 8.969 -23.129 1.00 98.06 480 ILE A C 1
ATOM 3660 O O . ILE A 1 480 ? -15.554 9.449 -23.511 1.00 98.06 480 ILE A O 1
ATOM 3664 N N . ASN A 1 481 ? -17.517 8.470 -23.986 1.00 97.44 481 ASN A N 1
ATOM 3665 C CA . ASN A 1 481 ? -17.330 8.447 -25.443 1.00 97.44 481 ASN A CA 1
ATOM 3666 C C . ASN A 1 481 ? -18.123 9.576 -26.119 1.00 97.44 481 ASN A C 1
ATOM 3668 O O . ASN A 1 481 ? -19.299 9.419 -26.453 1.00 97.44 481 ASN A O 1
ATOM 3672 N N . SER A 1 482 ? -17.501 10.736 -26.330 1.00 96.00 482 SER A N 1
ATOM 3673 C CA . SER A 1 482 ? -18.237 11.943 -26.738 1.00 96.00 482 SER A CA 1
ATOM 3674 C C . SER A 1 482 ? -18.813 11.880 -28.152 1.00 96.00 482 SER A C 1
ATOM 3676 O O . SER A 1 482 ? -19.860 12.471 -28.414 1.00 96.00 482 SER A O 1
ATOM 3678 N N . ASN A 1 483 ? -18.214 11.095 -29.050 1.00 96.19 483 ASN A N 1
ATOM 3679 C CA . ASN A 1 483 ? -18.761 10.846 -30.388 1.00 96.19 483 ASN A CA 1
ATOM 3680 C C . ASN A 1 483 ? -20.075 10.044 -30.381 1.00 96.19 483 ASN A C 1
ATOM 3682 O O . ASN A 1 483 ? -20.765 10.025 -31.397 1.00 96.19 483 ASN A O 1
ATOM 3686 N N . PHE A 1 484 ? -20.423 9.394 -29.267 1.00 96.50 484 PHE A N 1
ATOM 3687 C CA . PHE A 1 484 ? -21.722 8.747 -29.067 1.00 96.50 484 PHE A CA 1
ATOM 3688 C C . PHE A 1 484 ? -22.698 9.589 -28.235 1.00 96.50 484 PHE A C 1
ATOM 3690 O O . PHE A 1 484 ? -23.783 9.120 -27.896 1.00 96.50 484 PHE A O 1
ATOM 3697 N N . GLY A 1 485 ? -22.345 10.845 -27.946 1.00 96.75 485 GLY A N 1
ATOM 3698 C CA . GLY A 1 485 ? -23.188 11.763 -27.185 1.00 96.75 485 GLY A CA 1
ATOM 3699 C C . GLY A 1 485 ? -23.148 11.540 -25.674 1.00 96.75 485 GLY A C 1
ATOM 3700 O O . GLY A 1 485 ? -23.988 12.097 -24.975 1.00 96.75 485 GLY A O 1
ATOM 3701 N N . ASP A 1 486 ? -22.198 10.750 -25.167 1.00 98.25 486 ASP A N 1
ATOM 3702 C CA . ASP A 1 486 ? -22.016 10.543 -23.730 1.00 98.25 486 ASP A CA 1
ATOM 3703 C C . ASP A 1 486 ? -21.681 11.865 -23.029 1.00 98.25 486 ASP A C 1
ATOM 3705 O O . ASP A 1 486 ? -20.843 12.637 -23.512 1.00 98.25 486 ASP A O 1
ATOM 3709 N N . VAL A 1 487 ? -22.294 12.089 -21.865 1.00 98.44 487 VAL A N 1
ATOM 3710 C CA . VAL A 1 487 ? -22.053 13.253 -21.004 1.00 98.44 487 VAL A CA 1
ATOM 3711 C C . VAL A 1 487 ? -21.738 12.803 -19.580 1.00 98.44 487 VAL A C 1
ATOM 3713 O O . VAL A 1 487 ? -22.418 11.947 -19.014 1.00 98.44 487 VAL A O 1
ATOM 3716 N N . SER A 1 488 ? -20.721 13.419 -18.977 1.00 98.56 488 SER A N 1
ATOM 3717 C CA . SER A 1 488 ? -20.403 13.277 -17.553 1.00 98.56 488 SER A CA 1
ATOM 3718 C C . SER A 1 488 ? -20.707 14.579 -16.831 1.00 98.56 488 SER A C 1
ATOM 3720 O O . SER A 1 488 ? -20.339 15.640 -17.321 1.00 98.56 488 SER A O 1
ATOM 3722 N N . THR A 1 489 ? -21.329 14.518 -15.657 1.00 98.75 489 THR A N 1
ATOM 3723 C CA . THR A 1 489 ? -21.505 15.675 -14.766 1.00 98.75 489 THR A CA 1
ATOM 3724 C C . THR A 1 489 ? -21.023 15.323 -13.366 1.00 98.75 489 THR A C 1
ATOM 3726 O O . THR A 1 489 ? -21.538 14.376 -12.783 1.00 98.75 489 THR A O 1
ATOM 3729 N N . VAL A 1 490 ? -20.060 16.073 -12.821 1.00 98.69 490 VAL A N 1
ATOM 3730 C CA . VAL A 1 490 ? -19.521 15.858 -11.462 1.00 98.69 490 VAL A CA 1
ATOM 3731 C C . VAL A 1 490 ? -19.769 17.094 -10.600 1.00 98.69 490 VAL A C 1
ATOM 3733 O O . VAL A 1 490 ? -19.451 18.205 -11.016 1.00 98.69 490 VAL A O 1
ATOM 3736 N N . SER A 1 491 ? -20.336 16.934 -9.406 1.00 98.44 491 SER A N 1
ATOM 3737 C CA . SER A 1 491 ? -20.641 18.065 -8.516 1.00 98.44 491 SER A CA 1
ATOM 3738 C C . SER A 1 491 ? -20.574 17.693 -7.039 1.00 98.44 491 SER A C 1
ATOM 3740 O O . SER A 1 491 ? -20.925 16.573 -6.673 1.00 98.44 491 SER A O 1
ATOM 3742 N N . ASN A 1 492 ? -20.219 18.665 -6.193 1.00 97.50 492 ASN A N 1
ATOM 3743 C CA . ASN A 1 492 ? -20.138 18.532 -4.732 1.00 97.50 492 ASN A CA 1
ATOM 3744 C C . ASN A 1 492 ? -19.226 17.391 -4.252 1.00 97.50 492 ASN A C 1
ATOM 3746 O O . ASN A 1 492 ? -19.431 16.839 -3.177 1.00 97.50 492 ASN A O 1
ATOM 3750 N N . SER A 1 493 ? -18.233 17.026 -5.054 1.00 98.06 493 SER A N 1
ATOM 3751 C CA . SER A 1 493 ? -17.295 15.946 -4.771 1.00 98.06 493 SER A CA 1
ATOM 3752 C C . SER A 1 493 ? -15.985 16.493 -4.207 1.00 98.06 493 SER A C 1
ATOM 3754 O O . SER A 1 493 ? -15.568 17.603 -4.555 1.00 98.06 493 SER A O 1
ATOM 3756 N N . CYS A 1 494 ? -15.325 15.701 -3.371 1.00 96.31 494 CYS A N 1
ATOM 3757 C CA . CYS A 1 494 ? -14.051 16.021 -2.735 1.00 96.31 494 CYS A CA 1
ATOM 3758 C C . CYS A 1 494 ? -13.121 14.797 -2.722 1.00 96.31 494 CYS A C 1
ATOM 3760 O O . CYS A 1 494 ? -13.559 13.667 -2.952 1.00 96.31 494 CYS A O 1
ATOM 3762 N N . GLY A 1 495 ? -11.842 15.028 -2.448 1.00 89.06 495 GLY A N 1
ATOM 3763 C CA . GLY A 1 495 ? -10.846 14.003 -2.169 1.00 89.06 495 GLY A CA 1
ATOM 3764 C C . GLY A 1 495 ? -9.443 14.375 -2.646 1.00 89.06 495 GLY A C 1
ATOM 3765 O O . GLY A 1 495 ? -9.230 15.453 -3.209 1.00 89.06 495 GLY A O 1
ATOM 3766 N N . THR A 1 496 ? -8.475 13.509 -2.360 1.00 81.94 496 THR A N 1
ATOM 3767 C CA . THR A 1 496 ? -7.039 13.738 -2.584 1.00 81.94 496 THR A CA 1
ATOM 3768 C C . THR A 1 496 ? -6.469 12.799 -3.645 1.00 81.94 496 THR A C 1
ATOM 3770 O O . THR A 1 496 ? -7.032 11.747 -3.929 1.00 81.94 496 THR A O 1
ATOM 3773 N N . SER A 1 497 ? -5.350 13.176 -4.270 1.00 80.25 497 SER A N 1
ATOM 3774 C CA . SER A 1 497 ? -4.649 12.314 -5.240 1.00 80.25 497 SER A CA 1
ATOM 3775 C C . SER A 1 497 ? -5.516 11.845 -6.424 1.00 80.25 497 SER A C 1
ATOM 3777 O O . SER A 1 497 ? -5.364 10.734 -6.928 1.00 80.25 497 SER A O 1
ATOM 3779 N N . VAL A 1 498 ? -6.444 12.692 -6.889 1.00 87.31 498 VAL A N 1
ATOM 3780 C CA . VAL A 1 498 ? -7.241 12.427 -8.096 1.00 87.31 498 VAL A CA 1
ATOM 3781 C C . VAL A 1 498 ? -6.594 13.095 -9.305 1.00 87.31 498 VAL A C 1
ATOM 3783 O O . VAL A 1 498 ? -6.632 14.317 -9.435 1.00 87.31 498 VAL A O 1
ATOM 3786 N N . VAL A 1 499 ? -6.036 12.298 -10.221 1.00 84.50 499 VAL A N 1
ATOM 3787 C CA . VAL A 1 499 ? -5.273 12.808 -11.376 1.00 84.50 499 VAL A CA 1
ATOM 3788 C C . VAL A 1 499 ? -6.165 13.581 -12.351 1.00 8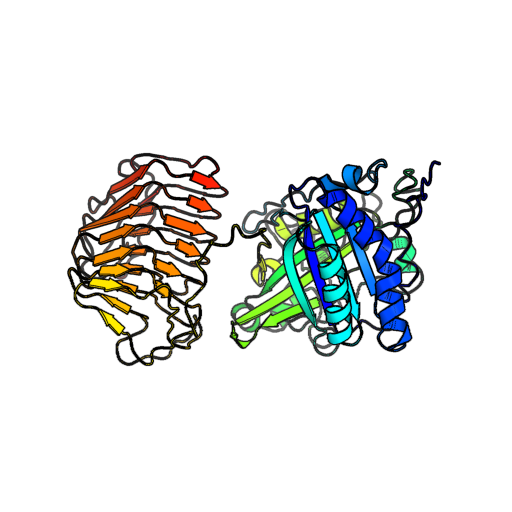4.50 499 VAL A C 1
ATOM 3790 O O . VAL A 1 499 ? -5.778 14.641 -12.848 1.00 84.50 499 VAL A O 1
ATOM 3793 N N . LYS A 1 500 ? -7.364 13.070 -12.661 1.00 93.31 500 LYS A N 1
ATOM 3794 C CA . LYS A 1 500 ? -8.297 13.736 -13.581 1.00 93.31 500 LYS A CA 1
ATOM 3795 C C . LYS A 1 500 ? -9.756 13.451 -13.234 1.00 93.31 500 LYS A C 1
ATOM 3797 O O . LYS A 1 500 ? -10.139 12.315 -12.978 1.00 93.31 500 LYS A O 1
ATOM 3802 N N . VAL A 1 501 ? -10.615 14.470 -13.299 1.00 97.06 501 VAL A N 1
ATOM 3803 C CA . VAL A 1 501 ? -12.056 14.279 -13.055 1.00 97.06 501 VAL A CA 1
ATOM 3804 C C . VAL A 1 501 ? -12.747 13.627 -14.254 1.00 97.06 501 VAL A C 1
ATOM 3806 O O . VAL A 1 501 ? -13.457 12.641 -14.102 1.00 97.06 501 VAL A O 1
ATOM 3809 N N . CYS A 1 502 ? -12.533 14.119 -15.472 1.00 97.94 502 CYS A N 1
ATOM 3810 C CA . CYS A 1 502 ? -13.211 13.561 -16.640 1.00 97.94 502 CYS A CA 1
ATOM 3811 C C . CYS A 1 502 ? -12.336 13.584 -17.893 1.00 97.94 502 CYS A C 1
ATOM 3813 O O . CYS A 1 502 ? -11.576 14.527 -18.116 1.00 97.94 502 CYS A O 1
ATOM 3815 N N . GLN A 1 503 ? -12.442 12.530 -18.703 1.00 97.06 503 GLN A N 1
ATOM 3816 C CA . GLN A 1 503 ? -11.727 12.355 -19.964 1.00 97.06 503 GLN A CA 1
ATOM 3817 C C . GLN A 1 503 ? -12.680 11.828 -21.036 1.00 97.06 503 GLN A C 1
ATOM 3819 O O . GLN A 1 503 ? -13.357 10.818 -20.840 1.00 97.06 503 GLN A O 1
ATOM 3824 N N . GLU A 1 504 ? -12.666 12.470 -22.200 1.00 97.81 504 GLU A N 1
ATOM 3825 C CA . GLU A 1 504 ? -13.377 11.982 -23.376 1.00 97.81 504 GLU A CA 1
ATOM 3826 C C . GLU A 1 504 ? -12.521 11.021 -24.204 1.00 97.81 504 GLU A C 1
ATOM 3828 O O . GLU A 1 504 ? -11.302 11.167 -24.338 1.00 97.81 504 GLU A O 1
ATOM 3833 N N . PHE A 1 505 ? -13.191 10.057 -24.812 1.00 96.81 505 PHE A N 1
ATOM 3834 C CA . PHE A 1 505 ? -12.638 9.082 -25.731 1.00 96.81 505 PHE A CA 1
ATOM 3835 C C . PHE A 1 505 ? -13.475 9.061 -27.010 1.00 96.81 505 PHE A C 1
ATOM 3837 O O . PHE A 1 505 ? -14.619 9.522 -27.041 1.00 96.81 505 PHE A O 1
ATOM 3844 N N . LYS A 1 506 ? -12.901 8.508 -28.077 1.00 96.19 506 LYS A N 1
ATOM 3845 C CA . LYS A 1 506 ? -13.647 8.154 -29.281 1.00 96.19 506 LYS A CA 1
ATOM 3846 C C . LYS A 1 506 ? -14.089 6.698 -29.168 1.00 96.19 506 LYS A C 1
ATOM 3848 O O . LYS A 1 506 ? -13.284 5.800 -29.392 1.00 96.19 506 LYS A O 1
ATOM 3853 N N . GLY A 1 507 ? -15.363 6.481 -28.865 1.00 94.06 507 GLY A N 1
ATOM 3854 C CA . GLY A 1 507 ? -15.978 5.163 -28.879 1.00 94.06 507 GLY A CA 1
ATOM 3855 C C . GLY A 1 507 ? -15.979 4.563 -30.285 1.00 94.06 507 GLY A C 1
ATOM 3856 O O . GLY A 1 507 ? -16.221 5.251 -31.281 1.00 94.06 507 GLY A O 1
ATOM 3857 N N . VAL A 1 508 ? -15.714 3.267 -30.357 1.00 94.62 508 VAL A N 1
ATOM 3858 C CA . VAL A 1 508 ? -15.552 2.487 -31.586 1.00 94.62 508 VAL A CA 1
ATOM 3859 C C . VAL A 1 508 ? -16.376 1.203 -31.520 1.00 94.62 508 VAL A C 1
ATOM 3861 O O . VAL A 1 508 ? -16.875 0.815 -30.461 1.00 94.62 508 VAL A O 1
ATOM 3864 N N . GLN A 1 509 ? -16.535 0.531 -32.658 1.00 91.25 509 GLN A N 1
ATOM 3865 C CA . GLN A 1 509 ? -17.078 -0.827 -32.673 1.00 91.25 509 GLN A CA 1
ATOM 3866 C C . GLN A 1 509 ? -16.035 -1.827 -32.156 1.00 91.25 509 GLN A C 1
ATOM 3868 O O . GLN A 1 509 ? -14.830 -1.564 -32.181 1.00 91.25 509 GLN A O 1
ATOM 3873 N N . LYS A 1 510 ? -16.504 -2.980 -31.669 1.00 88.62 510 LYS A N 1
ATOM 3874 C CA . LYS A 1 510 ? -15.649 -4.026 -31.092 1.00 88.62 510 LYS A CA 1
ATOM 3875 C C . LYS A 1 510 ? -14.500 -4.429 -32.023 1.00 88.62 510 LYS A C 1
ATOM 3877 O O . LYS A 1 510 ? -14.692 -4.584 -33.225 1.00 88.62 510 LYS A O 1
ATOM 3882 N N . GLY A 1 511 ? -13.322 -4.642 -31.436 1.00 81.06 511 GLY A N 1
ATOM 3883 C CA . GLY A 1 511 ? -12.095 -5.023 -32.149 1.00 81.06 511 GLY A CA 1
ATOM 3884 C C . GLY A 1 511 ? -11.191 -3.847 -32.525 1.00 81.06 511 GLY A C 1
ATOM 3885 O O . GLY A 1 511 ? -10.116 -4.066 -33.069 1.00 81.06 511 GLY A O 1
ATOM 3886 N N . GLN A 1 512 ? -11.600 -2.616 -32.215 1.00 83.19 512 GLN A N 1
ATOM 3887 C CA . GLN A 1 512 ? -10.782 -1.416 -32.369 1.00 83.19 512 GLN A CA 1
ATOM 3888 C C . GLN A 1 512 ? -10.416 -0.834 -30.999 1.00 83.19 512 GLN A C 1
ATOM 3890 O O . GLN A 1 512 ? -11.125 -1.033 -30.006 1.00 83.19 512 GLN A O 1
ATOM 3895 N N . GLU A 1 513 ? -9.303 -0.106 -30.951 1.00 84.25 513 GLU A N 1
ATOM 3896 C CA . GLU A 1 513 ? -8.910 0.668 -29.777 1.00 84.25 513 GLU A CA 1
ATOM 3897 C C . GLU A 1 513 ? -9.730 1.963 -29.707 1.00 84.25 513 GLU A C 1
ATOM 3899 O O . GLU A 1 513 ? -9.985 2.603 -30.727 1.00 84.25 513 GLU A O 1
ATOM 3904 N N . SER A 1 514 ? -10.160 2.340 -28.502 1.00 89.62 514 SER A N 1
ATOM 3905 C CA . SER A 1 514 ? -10.922 3.563 -28.232 1.00 89.62 514 SER A CA 1
ATOM 3906 C C . SER A 1 514 ? -9.964 4.659 -27.743 1.00 89.62 514 SER A C 1
ATOM 3908 O O . SER A 1 514 ? -9.690 4.717 -26.539 1.00 89.62 514 SER A O 1
ATOM 3910 N N . PRO A 1 515 ? -9.425 5.524 -28.623 1.00 93.38 515 PRO A N 1
ATOM 3911 C CA . PRO A 1 515 ? -8.393 6.479 -28.241 1.00 93.38 515 PRO A CA 1
ATOM 3912 C C . PRO A 1 515 ? -8.956 7.629 -27.401 1.00 93.38 515 PRO A C 1
ATOM 3914 O O . PRO A 1 515 ? -10.128 8.001 -27.513 1.00 93.38 515 PRO A O 1
ATOM 3917 N N . LYS A 1 516 ? -8.087 8.244 -26.593 1.00 93.75 516 LYS A N 1
ATOM 3918 C CA . LYS A 1 516 ? -8.371 9.526 -25.931 1.00 93.75 516 LYS A CA 1
ATOM 3919 C C . LYS A 1 516 ? -8.554 10.620 -26.983 1.00 93.75 516 LYS A C 1
ATOM 3921 O O . LYS A 1 516 ? -7.848 10.639 -27.989 1.00 93.75 516 LYS A O 1
ATOM 3926 N N . VAL A 1 517 ? -9.449 11.566 -26.719 1.00 94.44 517 VAL A N 1
ATOM 3927 C CA . VAL A 1 517 ? -9.564 12.802 -27.505 1.00 94.44 517 VAL A CA 1
ATOM 3928 C C . VAL A 1 517 ? -9.201 14.013 -26.646 1.00 94.44 517 VAL A C 1
ATOM 3930 O O . VAL A 1 517 ? -9.252 13.960 -25.418 1.00 94.44 517 VAL A O 1
ATOM 3933 N N . ALA A 1 518 ? -8.793 15.108 -27.289 1.00 90.88 518 ALA A N 1
ATOM 3934 C CA . ALA A 1 518 ? -8.330 16.308 -26.588 1.00 90.88 518 ALA A CA 1
ATOM 3935 C C . ALA A 1 518 ? -9.471 17.146 -25.978 1.00 90.88 518 ALA A C 1
ATOM 3937 O O . ALA A 1 518 ? -9.240 17.919 -25.053 1.00 90.88 518 ALA A O 1
ATOM 3938 N N . THR A 1 519 ? -10.694 17.003 -26.495 1.00 90.94 519 THR A N 1
ATOM 3939 C CA . THR A 1 519 ? -11.881 17.721 -26.010 1.00 90.94 519 THR A CA 1
ATOM 3940 C C . THR A 1 519 ? -12.325 17.238 -24.626 1.00 90.94 519 THR A C 1
ATOM 3942 O O . THR A 1 519 ? -12.151 16.077 -24.261 1.00 90.94 519 THR A O 1
ATOM 3945 N N . THR A 1 520 ? -12.924 18.156 -23.871 1.00 93.06 520 THR A N 1
ATOM 3946 C CA . THR A 1 520 ? -13.648 17.910 -22.615 1.00 93.06 520 THR A CA 1
ATOM 3947 C C . THR A 1 520 ? -15.013 18.615 -22.612 1.00 93.06 520 THR A C 1
ATOM 3949 O O . THR A 1 520 ? -15.589 18.869 -21.557 1.00 93.06 520 THR A O 1
ATOM 3952 N N . ALA A 1 521 ? -15.552 18.956 -23.789 1.00 96.44 521 ALA A N 1
ATOM 3953 C CA . ALA A 1 521 ? -16.825 19.656 -23.939 1.00 96.44 521 ALA A CA 1
ATOM 3954 C C . ALA A 1 521 ? -18.014 18.941 -23.270 1.00 96.44 521 ALA A C 1
ATOM 3956 O O . ALA A 1 521 ? -18.913 19.617 -22.778 1.00 96.44 521 ALA A O 1
ATOM 3957 N N . ASN A 1 522 ? -18.024 17.613 -23.209 1.00 97.44 522 ASN A N 1
ATOM 3958 C CA . ASN A 1 522 ? -19.049 16.787 -22.568 1.00 97.44 522 ASN A CA 1
ATOM 3959 C C . ASN A 1 522 ? -18.698 16.394 -21.121 1.00 97.44 522 ASN A C 1
ATOM 3961 O O . ASN A 1 522 ? -19.492 15.726 -20.455 1.00 97.44 522 ASN A O 1
ATOM 3965 N N . CYS A 1 523 ? -17.546 16.832 -20.612 1.00 97.69 523 CYS A N 1
ATOM 3966 C CA . CYS A 1 523 ? -17.200 16.784 -19.197 1.00 97.69 523 CYS A CA 1
ATOM 3967 C C . CYS A 1 523 ? -17.732 18.041 -18.496 1.00 97.69 523 CYS A C 1
ATOM 3969 O O . CYS A 1 523 ? -17.165 19.125 -18.614 1.00 97.69 523 CYS A O 1
ATOM 3971 N N . LYS A 1 524 ? -18.850 17.914 -17.783 1.00 98.31 524 LYS A N 1
ATOM 3972 C CA . LYS A 1 524 ? -19.541 19.014 -17.101 1.00 98.31 524 LYS A CA 1
ATOM 3973 C C . LYS A 1 524 ? -19.292 18.992 -15.590 1.00 98.31 524 LYS A C 1
ATOM 3975 O O . LYS A 1 524 ? -19.043 17.943 -14.995 1.00 98.31 524 LYS A O 1
ATOM 3980 N N . GLY A 1 525 ? -19.447 20.155 -14.961 1.00 97.44 525 GLY A N 1
ATOM 3981 C CA . GLY A 1 525 ? -19.300 20.319 -13.515 1.00 97.44 525 GLY A CA 1
ATOM 3982 C C . GLY A 1 525 ? -17.845 20.524 -13.084 1.00 97.44 525 GLY A C 1
ATOM 3983 O O . GLY A 1 525 ? -17.114 21.275 -13.727 1.00 97.44 525 GLY A O 1
ATOM 3984 N N . GLN A 1 526 ? -17.442 19.903 -11.976 1.00 97.12 526 GLN A N 1
ATOM 3985 C CA . GLN A 1 526 ? -16.094 20.014 -11.418 1.00 97.12 526 GLN A CA 1
ATOM 3986 C C . GLN A 1 526 ? -15.034 19.477 -12.386 1.00 97.12 526 GLN A C 1
ATOM 3988 O O . GLN A 1 526 ? -15.208 18.432 -13.009 1.00 97.12 526 GLN A O 1
ATOM 3993 N N . VAL A 1 527 ? -13.910 20.186 -12.471 1.00 92.88 527 VAL A N 1
ATOM 3994 C CA . VAL A 1 527 ? -12.732 19.790 -13.266 1.00 92.88 527 VAL A CA 1
ATOM 3995 C C . VAL A 1 527 ? -11.571 19.298 -12.397 1.00 92.88 527 VAL A C 1
ATOM 3997 O O . VAL A 1 527 ? -10.682 18.609 -12.892 1.00 92.88 527 VAL A O 1
ATOM 4000 N N . SER A 1 528 ? -11.619 19.602 -11.101 1.00 92.31 528 SER A N 1
ATOM 4001 C CA . SER A 1 528 ? -10.717 19.140 -10.046 1.00 92.31 528 SER A CA 1
ATOM 4002 C C . SER A 1 528 ? -11.507 18.943 -8.748 1.00 92.31 528 SER A C 1
ATOM 4004 O O . SER A 1 528 ? -12.620 19.465 -8.610 1.00 92.31 528 SER A O 1
ATOM 4006 N N . LEU A 1 529 ? -10.944 18.181 -7.807 1.00 91.94 529 LEU A N 1
ATOM 4007 C CA . LEU A 1 529 ? -11.501 18.000 -6.467 1.00 91.94 529 LEU A CA 1
ATOM 4008 C C . LEU A 1 529 ? -10.626 18.722 -5.437 1.00 91.94 529 LEU A C 1
ATOM 4010 O O . LEU A 1 529 ? -9.402 18.705 -5.542 1.00 91.94 529 LEU A O 1
ATOM 4014 N N . ALA A 1 530 ? -11.262 19.360 -4.455 1.00 89.19 530 ALA A N 1
ATOM 4015 C CA . ALA A 1 530 ? -10.589 19.789 -3.232 1.00 89.19 530 ALA A CA 1
ATOM 4016 C C . ALA A 1 530 ? -10.579 18.626 -2.235 1.00 89.19 530 ALA A C 1
ATOM 4018 O O . ALA A 1 530 ? -11.455 17.765 -2.319 1.00 89.19 530 ALA A O 1
ATOM 4019 N N . ALA A 1 531 ? -9.642 18.620 -1.286 1.00 84.12 531 ALA A N 1
ATOM 4020 C CA . ALA A 1 531 ? -9.630 17.628 -0.216 1.00 84.12 531 ALA A CA 1
ATOM 4021 C C . ALA A 1 531 ? -10.977 17.595 0.529 1.00 84.12 531 ALA A C 1
ATOM 4023 O O . ALA A 1 531 ? -11.617 18.636 0.719 1.00 84.12 531 ALA A O 1
ATOM 4024 N N . CYS A 1 532 ? -11.403 16.384 0.897 1.00 80.44 532 CYS A N 1
ATOM 4025 C CA . CYS A 1 532 ? -12.395 16.202 1.948 1.00 80.44 532 CYS A CA 1
ATOM 4026 C C . CYS A 1 532 ? -11.728 16.499 3.307 1.00 80.44 532 CYS A C 1
ATOM 4028 O O . CYS A 1 532 ? -12.484 16.861 4.225 1.00 80.44 532 CYS A O 1
#

Foldseek 3Di:
DDPPPPPLDLLPDVVQPPCPDQAFKKKKWFKDFAPDPCLLVLVLVLSVCLVVLQCVLCVVPVQWSKDKDKDAAPVCCCSNSVFDDWPQHDFDDWQAAPPDIPDGADGGMIIIIGTNDPVSSVSSVVVSCVSNPNRIDTLDIFMFGQDDPCDAPLQARPQPPADHDPVNQVWFAADVVRGVGSSRGRHWDKDKFKWWFPSVVSVVDDQVRNCQLAQARRPVRHGHDFDDQPDQGHLVVLLFDADPVRDTRDWHWSKGWGADVLQPTTIIITMTIGNHPVSVVSSVNCQRQNRVGPNHRCVVVRIDRPPSHSFPQFCQDDADDDEAADCEAAEFEAEDEPQLHEYENQAHLPDPDAGDHGFENYEYEAAYEYENYEYENRGNEYYEYQEEYEYYQYEYNAYRAENYEDQEYYEYEAEHYEYEHAEAEHYEYAYEDEYEHENYEYTHHAEHEEDDQADAVDAYQYEYEYYAYEYEQYAEHYEGAVVRVYAYAHENYAAYNHNWHYWYWHRDYHPDDTGTDPDCPRHHYDGDHHHD